Protein AF-A0A3N5T9U4-F1 (afdb_monomer_lite)

Foldseek 3Di:
DVVVVVVVVVVVVVVVVVVVPPPPDPDDPDPPLVFPVVQLVVLLVVLLPDPDPVSSVVSNVVSLVVRLVVSCVVCVVPDDPVVNVVSSVVSSVVSVVVSLVSSLVSVLVVVLVVLPPPLLVQLVVQLVVLCLVQFFDADPVSHFDADPVRHGHTDACVLVDDPDPDCRRSLSVSLVSSVVSNVVSLVVSLVSCVVCVVVCVVVVNDCPVVVVVSSVVVSVVVSVVSVVVVVVSSVVSSCVHHDPCPPPVLVVLLVVLQVLLVVLLVVLCVLLVVLLVVLVVLLVVLVVDDDPVVNVVSLVVSVVSLVVSVVVSVVSLVVSVVVLVVVVVVCVVVDDPPCPSSVVSSVVSVVVSVVSSVVSVVSSVVSVVVSVVSSVVSVVVVVVVVVVVVVVVVVVVVVVVVVVVVVVVVVVVVVVVVVVVVVVVVVVVVVVVVVVVVVVVVVVVVVVVVVVVCVPDPVNVVPVVDDDPPDPVVVVVVVVVVVVVVVVVVVVVVVVVVVVVVVVVVVVVVVVVVVVDDDD

Secondary structure (DSSP, 8-state):
-HHHHHHHHHHHHHHHHHHTT-------TT------HHHHHHHHHHHTT-SSHHHHHHHHHHHHHHHHHHHHHHHTTTS-HHHHHHHHHHHHHHHHHHHHHHHHHHHHHHHHHHH-SSHHHHHHHHHHHHHHHHTBPB-TTSPBPB-TTSPBPBPPSTTSS-SSS-TTSHHHHHHHHHHHHHHHHHHHHHHHHHHHHHHHHHTT---TTHHHHHHHHHHHHHHHHHHHHHHHHHHHHHHHHH---TTHHHHHHHHHHHHHHHHHHHHHHHHHHHHHHHHHHHHHHHHH---HHHHHHHHHHHHHHHHHHHHHHHHHHHHHHHHHHHHHHHHHHH--S-HHHHHHHHHHHHHHHHHHHHHHHHHHHHHHHHHHHHHHHHHHHHHHHHHHHHHHHHHHHHHHHHHHHHHHHHHHHHHHHHHHHHHHHHHHHHHHHHHHHHHHHHHHHHHHHHHHHHHH-TTHHHHTSS------HHHHHHHHHHHHHHHHHHHHHHHHHHHHHHHHHHHHHHHHHHHT----

Structure (mmCIF, N/CA/C/O backbone):
data_AF-A0A3N5T9U4-F1
#
_entry.id   AF-A0A3N5T9U4-F1
#
loop_
_atom_site.group_PDB
_atom_site.id
_atom_site.type_symbol
_atom_site.label_atom_id
_atom_site.label_alt_id
_atom_site.label_comp_id
_atom_site.label_asym_id
_atom_site.label_entity_id
_atom_site.label_seq_id
_atom_site.pdbx_PDB_ins_code
_atom_site.Cartn_x
_atom_site.Cartn_y
_atom_site.Cartn_z
_atom_site.occupancy
_atom_site.B_iso_or_equiv
_atom_site.auth_seq_id
_atom_site.auth_comp_id
_atom_site.auth_asym_id
_atom_site.auth_atom_id
_atom_site.pdbx_PDB_model_num
ATOM 1 N N . MET A 1 1 ? -0.965 12.928 -9.594 1.00 46.06 1 MET A N 1
ATOM 2 C CA . MET A 1 1 ? -2.355 12.947 -10.129 1.00 46.06 1 MET A CA 1
ATOM 3 C C . MET A 1 1 ? -3.135 14.256 -9.918 1.00 46.06 1 MET A C 1
ATOM 5 O O . MET A 1 1 ? -3.907 14.605 -10.800 1.00 46.06 1 MET A O 1
ATOM 9 N N . LYS A 1 2 ? -2.944 15.026 -8.830 1.00 38.09 2 LYS A N 1
ATOM 10 C CA . LYS A 1 2 ? -3.715 16.272 -8.591 1.00 38.09 2 LYS A CA 1
ATOM 11 C C . LYS A 1 2 ? -3.408 17.436 -9.558 1.00 38.09 2 LYS A C 1
ATOM 13 O O . LYS A 1 2 ? -4.310 18.206 -9.864 1.00 38.09 2 LYS A O 1
ATOM 18 N N . ASN A 1 3 ? -2.203 17.512 -10.132 1.00 38.41 3 ASN A N 1
ATOM 19 C CA . ASN A 1 3 ? -1.835 18.607 -11.049 1.00 38.41 3 ASN A CA 1
ATOM 20 C C . ASN A 1 3 ? -2.412 18.472 -12.472 1.00 38.41 3 ASN A C 1
ATOM 22 O O . ASN A 1 3 ? -2.648 19.484 -13.123 1.00 38.41 3 ASN A O 1
ATOM 26 N N . ARG A 1 4 ? -2.725 17.255 -12.948 1.00 37.38 4 ARG A N 1
ATOM 27 C CA . ARG A 1 4 ? -3.357 17.058 -14.272 1.00 37.38 4 ARG A CA 1
ATOM 28 C C . ARG A 1 4 ? -4.834 17.484 -14.291 1.00 37.38 4 ARG A C 1
ATOM 30 O O . ARG A 1 4 ? -5.316 17.956 -15.312 1.00 37.38 4 ARG A O 1
ATOM 37 N N . LEU A 1 5 ? -5.525 17.400 -13.152 1.00 44.12 5 LEU A N 1
ATOM 38 C CA . LEU A 1 5 ? -6.916 17.849 -13.010 1.00 44.12 5 LEU A CA 1
ATOM 39 C C . LEU A 1 5 ? -7.039 19.379 -13.004 1.00 44.12 5 LEU A C 1
ATOM 41 O O . LEU A 1 5 ? -7.950 19.920 -13.622 1.00 44.12 5 LEU A O 1
ATOM 45 N N . VAL A 1 6 ? -6.088 20.083 -12.382 1.00 50.69 6 VAL A N 1
ATOM 46 C CA . VAL A 1 6 ? -6.077 21.556 -12.365 1.00 50.69 6 VAL A CA 1
ATOM 47 C C . VAL A 1 6 ? -5.706 22.121 -13.740 1.00 50.69 6 VAL A C 1
ATOM 49 O O . VAL A 1 6 ? -6.330 23.077 -14.189 1.00 50.69 6 VAL A O 1
ATOM 52 N N . ILE A 1 7 ? -4.766 21.493 -14.454 1.00 51.25 7 ILE A N 1
ATOM 53 C CA . ILE A 1 7 ? -4.390 21.908 -15.814 1.00 51.25 7 ILE A CA 1
ATOM 54 C C . ILE A 1 7 ? -5.531 21.640 -16.808 1.00 51.25 7 ILE A C 1
ATOM 56 O O . ILE A 1 7 ? -5.853 22.527 -17.593 1.00 51.25 7 ILE A O 1
ATOM 60 N N . ASN A 1 8 ? -6.226 20.499 -16.721 1.00 42.62 8 ASN A N 1
ATOM 61 C CA . ASN A 1 8 ? -7.396 20.240 -17.568 1.00 42.62 8 ASN A CA 1
ATOM 62 C C . ASN A 1 8 ? -8.579 21.168 -17.247 1.00 42.62 8 ASN A C 1
ATOM 64 O O . ASN A 1 8 ? -9.249 21.619 -18.171 1.00 42.62 8 ASN A O 1
ATOM 68 N N . SER A 1 9 ? -8.808 21.537 -15.980 1.00 43.28 9 SER A N 1
ATOM 69 C CA . SER A 1 9 ? -9.827 22.541 -15.641 1.00 43.28 9 SER A CA 1
ATOM 70 C C . SER A 1 9 ? -9.470 23.942 -16.140 1.00 43.28 9 SER A C 1
ATOM 72 O O . SER A 1 9 ? -10.364 24.650 -16.586 1.00 43.28 9 SER A O 1
ATOM 74 N N . ILE A 1 10 ? -8.193 24.341 -16.121 1.00 51.75 10 ILE A N 1
ATOM 75 C CA . ILE A 1 10 ? -7.762 25.643 -16.654 1.00 51.75 10 ILE A CA 1
ATOM 76 C C . ILE A 1 10 ? -7.820 25.651 -18.188 1.00 51.75 10 ILE A C 1
ATOM 78 O O . ILE A 1 10 ? -8.265 26.639 -18.760 1.00 51.75 10 ILE A O 1
ATOM 82 N N . ILE A 1 11 ? -7.464 24.551 -18.861 1.00 50.34 11 ILE A N 1
ATOM 83 C CA . ILE A 1 11 ? -7.577 24.429 -20.324 1.00 50.34 11 ILE A CA 1
ATOM 84 C C . ILE A 1 11 ? -9.045 24.463 -20.764 1.00 50.34 11 ILE A C 1
ATOM 86 O O . ILE A 1 11 ? -9.363 25.186 -21.701 1.00 50.34 11 ILE A O 1
ATOM 90 N N . ILE A 1 12 ? -9.954 23.780 -20.057 1.00 49.75 12 ILE A N 1
ATOM 91 C CA . ILE A 1 12 ? -11.399 23.835 -20.340 1.00 49.75 12 ILE A CA 1
ATOM 92 C C . ILE A 1 12 ? -11.960 25.239 -20.062 1.00 49.75 12 ILE A C 1
ATOM 94 O O . ILE A 1 12 ? -12.756 25.746 -20.844 1.00 49.75 12 ILE A O 1
ATOM 98 N N . MET A 1 13 ? -11.508 25.919 -19.003 1.00 43.22 13 MET A N 1
ATOM 99 C CA . MET A 1 13 ? -11.967 27.278 -18.690 1.00 43.22 13 MET A CA 1
ATOM 100 C C . MET A 1 13 ? -11.431 28.326 -19.682 1.00 43.22 13 MET A C 1
ATOM 102 O O . MET A 1 13 ? -12.147 29.268 -20.007 1.00 43.22 13 MET A O 1
ATOM 106 N N . VAL A 1 14 ? -10.213 28.145 -20.210 1.00 44.50 14 VAL A N 1
ATOM 107 C CA . VAL A 1 14 ? -9.629 28.995 -21.265 1.00 44.50 14 VAL A CA 1
ATOM 108 C C . VAL A 1 14 ? -10.258 28.697 -22.633 1.00 44.50 14 VAL A C 1
ATOM 110 O O . VAL A 1 14 ? -10.520 29.639 -23.376 1.00 44.50 14 VAL A O 1
ATOM 113 N N . LEU A 1 15 ? -10.606 27.441 -22.943 1.00 40.16 15 LEU A N 1
ATOM 114 C CA . LEU A 1 15 ? -11.394 27.098 -24.136 1.00 40.16 15 LEU A CA 1
ATOM 115 C C . LEU A 1 15 ? -12.805 27.704 -24.079 1.00 40.16 15 LEU A C 1
ATOM 117 O O . LEU A 1 15 ? -13.251 28.271 -25.072 1.00 40.16 15 LEU A O 1
ATOM 121 N N . CYS A 1 16 ? -13.463 27.707 -22.916 1.00 38.81 16 CYS A N 1
ATOM 122 C CA . CYS A 1 16 ? -14.754 28.385 -22.755 1.00 38.81 16 CYS A CA 1
ATOM 123 C C . CYS A 1 16 ? -14.654 29.919 -22.884 1.00 38.81 16 CYS A C 1
ATOM 125 O O . CYS A 1 16 ? -15.605 30.548 -23.335 1.00 38.81 16 CYS A O 1
ATOM 127 N N . LEU A 1 17 ? -13.517 30.535 -22.535 1.00 33.16 17 LEU A N 1
ATOM 128 C CA . LEU A 1 17 ? -13.323 31.993 -22.626 1.00 33.16 17 LEU A CA 1
ATOM 129 C C . LEU A 1 17 ? -12.909 32.467 -24.034 1.00 33.16 17 LEU A C 1
ATOM 131 O O . LEU A 1 17 ? -13.257 33.578 -24.446 1.00 33.16 17 LEU A O 1
ATOM 135 N N . VAL A 1 18 ? -12.222 31.619 -24.806 1.00 38.44 18 VAL A N 1
ATOM 136 C CA . VAL A 1 18 ? -11.863 31.903 -26.207 1.00 38.44 18 VAL A CA 1
ATOM 137 C C . VAL A 1 18 ? -13.051 31.675 -27.155 1.00 38.44 18 VAL A C 1
ATOM 139 O O . VAL A 1 18 ? -13.200 32.421 -28.120 1.00 38.44 18 VAL A O 1
ATOM 142 N N . VAL A 1 19 ? -13.977 30.760 -26.839 1.00 38.00 19 VAL A N 1
ATOM 143 C CA . VAL A 1 19 ? -15.228 30.598 -27.613 1.00 38.00 19 VAL A CA 1
ATOM 144 C C . VAL A 1 19 ? -16.185 31.790 -27.432 1.00 38.00 19 VAL A C 1
ATOM 146 O O . VAL A 1 19 ? -16.917 32.134 -28.353 1.00 38.00 19 VAL A O 1
ATOM 149 N N . THR A 1 20 ? -16.120 32.528 -26.317 1.00 37.88 20 THR A N 1
ATOM 150 C CA . THR A 1 20 ? -16.964 33.727 -26.122 1.00 37.88 20 THR A CA 1
ATOM 151 C C . THR A 1 20 ? -16.447 35.012 -26.783 1.00 37.88 20 THR A C 1
ATOM 153 O O . THR A 1 20 ? -17.132 36.028 -26.727 1.00 37.88 20 THR A O 1
ATOM 156 N N . SER A 1 21 ? -15.256 35.015 -27.399 1.00 35.03 21 SER A N 1
ATOM 157 C CA . SER A 1 21 ? -14.625 36.251 -27.912 1.00 35.03 21 SER A CA 1
ATOM 158 C C . SER A 1 21 ? -14.510 36.359 -29.439 1.00 35.03 21 SER A C 1
ATOM 160 O O . SER A 1 21 ? -14.010 37.372 -29.920 1.00 35.03 21 SER A O 1
ATOM 162 N N . ASN A 1 22 ? -15.051 35.399 -30.200 1.00 36.09 22 ASN A N 1
ATOM 163 C CA . ASN A 1 22 ? -15.162 35.485 -31.668 1.00 36.09 22 ASN A CA 1
ATOM 164 C C . ASN A 1 22 ? -16.605 35.616 -32.202 1.00 36.09 22 ASN A C 1
ATOM 166 O O . ASN A 1 22 ? -16.802 35.641 -33.413 1.00 36.09 22 ASN A O 1
ATOM 170 N N . PHE A 1 23 ? -17.608 35.824 -31.338 1.00 42.88 23 PHE A N 1
ATOM 171 C CA . PHE A 1 23 ? -18.977 36.209 -31.739 1.00 42.88 23 PHE A CA 1
ATOM 172 C C . PHE A 1 23 ? -19.092 37.709 -32.064 1.00 42.88 23 PHE A C 1
ATOM 174 O O . PHE A 1 23 ? -19.944 38.433 -31.556 1.00 42.88 23 PHE A O 1
ATOM 181 N N . ALA A 1 24 ? -18.197 38.184 -32.920 1.00 35.34 24 ALA A N 1
ATOM 182 C CA . ALA A 1 24 ? -18.365 39.429 -33.654 1.00 35.34 24 ALA A CA 1
ATOM 183 C C . ALA A 1 24 ? -18.128 39.132 -35.139 1.00 35.34 24 ALA A C 1
ATOM 185 O O . ALA A 1 24 ? -17.287 39.751 -35.788 1.00 35.34 24 ALA A O 1
ATOM 186 N N . GLN A 1 25 ? -18.840 38.130 -35.662 1.00 35.50 25 GLN A N 1
ATOM 187 C CA . GLN A 1 25 ? -19.093 38.070 -37.092 1.00 35.50 25 GLN A CA 1
ATOM 188 C C . GLN A 1 25 ? -20.199 39.071 -37.401 1.00 35.50 25 GLN A C 1
ATOM 190 O O . GLN A 1 25 ? -21.304 39.014 -36.868 1.00 35.50 25 GLN A O 1
ATOM 195 N N . ASP A 1 26 ? -19.800 40.029 -38.221 1.00 33.78 26 ASP A N 1
ATOM 196 C CA . ASP A 1 26 ? -20.565 41.102 -38.826 1.00 33.78 26 ASP A CA 1
ATOM 197 C C . ASP A 1 26 ? -21.770 40.505 -39.577 1.00 33.78 26 ASP A C 1
ATOM 199 O O . ASP A 1 26 ? -21.687 40.150 -40.753 1.00 33.78 26 ASP A O 1
ATOM 203 N N . SER A 1 27 ? -22.892 40.316 -38.882 1.00 32.41 27 SER A N 1
ATOM 204 C CA . SER A 1 27 ? -24.164 40.004 -39.524 1.00 32.41 27 SER A CA 1
ATOM 205 C C . SER A 1 27 ? -24.592 41.238 -40.313 1.00 32.41 27 SER A C 1
ATOM 207 O O . SER A 1 27 ? -24.817 42.304 -39.731 1.00 32.41 27 SER A O 1
ATOM 209 N N . MET A 1 28 ? -24.668 41.092 -41.640 1.00 30.19 28 MET A N 1
ATOM 210 C CA . MET A 1 28 ? -25.164 42.120 -42.552 1.00 30.19 28 MET A CA 1
ATOM 211 C C . MET A 1 28 ? -26.427 42.795 -41.984 1.00 30.19 28 MET A C 1
ATOM 213 O O . MET A 1 28 ? -27.341 42.109 -41.523 1.00 30.19 28 MET A O 1
ATOM 217 N N . PRO A 1 29 ? -26.525 44.134 -42.035 1.00 32.53 29 PRO A N 1
ATOM 218 C CA . PRO A 1 29 ? -27.691 44.841 -41.534 1.00 32.53 29 PRO A CA 1
ATOM 219 C C . PRO A 1 29 ? -28.853 44.636 -42.515 1.00 32.53 29 PRO A C 1
ATOM 221 O O . PRO A 1 29 ? -28.918 45.320 -43.536 1.00 32.53 29 PRO A O 1
ATOM 224 N N . GLY A 1 30 ? -29.765 43.698 -42.232 1.00 39.34 30 GLY A N 1
ATOM 225 C CA . GLY A 1 30 ? -30.993 43.581 -43.029 1.00 39.34 30 GLY A CA 1
ATOM 226 C C . GLY A 1 30 ? -31.840 42.307 -42.958 1.00 39.34 30 GLY A C 1
ATOM 227 O O . GLY A 1 30 ? -32.900 42.323 -43.571 1.00 39.34 30 GLY A O 1
ATOM 228 N N . THR A 1 31 ? -31.450 41.240 -42.254 1.00 44.41 31 THR A N 1
ATOM 229 C CA . THR A 1 31 ? -32.219 39.969 -42.240 1.00 44.41 31 THR A CA 1
ATOM 230 C C . THR A 1 31 ? -32.363 39.351 -40.849 1.00 44.41 31 THR A C 1
ATOM 232 O O . THR A 1 31 ? -32.476 38.139 -40.704 1.00 44.41 31 THR A O 1
ATOM 235 N N . ASP A 1 32 ? -32.389 40.164 -39.791 1.00 52.88 32 ASP A N 1
ATOM 236 C CA . ASP A 1 32 ? -32.854 39.656 -38.500 1.00 52.88 32 ASP A CA 1
ATOM 237 C C . ASP A 1 32 ? -34.384 39.632 -38.524 1.00 52.88 32 ASP A C 1
ATOM 239 O O . ASP A 1 32 ? -35.059 40.576 -38.111 1.00 52.88 32 ASP A O 1
ATOM 243 N N . LEU A 1 33 ? -34.933 38.557 -39.093 1.00 58.22 33 LEU A N 1
ATOM 244 C CA . LEU A 1 33 ? -36.369 38.291 -39.129 1.00 58.22 33 LEU A CA 1
ATOM 245 C C . LEU A 1 33 ? -36.949 38.104 -37.711 1.00 58.22 33 LEU A C 1
ATOM 247 O O . LEU A 1 33 ? -38.152 37.921 -37.575 1.00 58.22 33 LEU A O 1
ATOM 251 N N . GLY A 1 34 ? -36.136 38.185 -36.647 1.00 58.75 34 GLY A N 1
ATOM 252 C CA . GLY A 1 34 ? -36.574 38.078 -35.256 1.00 58.75 34 GLY A CA 1
ATOM 253 C C . GLY A 1 34 ? -36.812 36.637 -34.805 1.00 58.75 34 GLY A C 1
ATOM 254 O O . GLY A 1 34 ? -37.464 36.413 -33.786 1.00 58.75 34 GLY A O 1
ATOM 255 N N . ALA A 1 35 ? -36.316 35.658 -35.567 1.00 62.91 35 ALA A N 1
ATOM 256 C CA . ALA A 1 35 ? -36.357 34.247 -35.208 1.00 62.91 35 ALA A CA 1
ATOM 257 C C . ALA A 1 35 ? -35.303 33.932 -34.133 1.00 62.91 35 ALA A C 1
ATOM 259 O O . ALA A 1 35 ? -34.154 34.368 -34.222 1.00 62.91 35 ALA A O 1
ATOM 260 N N . ASP A 1 36 ? -35.683 33.154 -33.117 1.00 72.06 36 ASP A N 1
ATOM 261 C CA . ASP A 1 36 ? -34.784 32.770 -32.024 1.00 72.06 36 ASP A CA 1
ATOM 262 C C . ASP A 1 36 ? -33.795 31.689 -32.487 1.00 72.06 36 ASP A C 1
ATOM 264 O O . ASP A 1 36 ? -33.995 30.492 -32.272 1.00 72.06 36 ASP A O 1
ATOM 268 N N . ARG A 1 37 ? -32.710 32.114 -33.145 1.00 74.50 37 ARG A N 1
ATOM 269 C CA . ARG A 1 37 ? -31.651 31.214 -33.638 1.00 74.50 37 ARG A CA 1
ATOM 270 C C . ARG A 1 37 ? -30.977 30.415 -32.520 1.00 74.50 37 ARG A C 1
ATOM 272 O O . ARG A 1 37 ? -30.505 29.311 -32.764 1.00 74.50 37 ARG A O 1
ATOM 279 N N . ASN A 1 38 ? -30.993 30.913 -31.280 1.00 77.06 38 ASN A N 1
ATOM 280 C CA . ASN A 1 38 ? -30.446 30.169 -30.143 1.00 77.06 38 ASN A CA 1
ATOM 281 C C . ASN A 1 38 ? -31.268 28.914 -29.841 1.00 77.06 38 ASN A C 1
ATOM 283 O O . ASN A 1 38 ? -30.718 27.915 -29.384 1.00 77.06 38 ASN A O 1
ATOM 287 N N . LEU A 1 39 ? -32.581 28.954 -30.090 1.00 79.75 39 LEU A N 1
ATOM 288 C CA . LEU A 1 39 ? -33.424 27.777 -29.944 1.00 79.75 39 LEU A CA 1
ATOM 289 C C . LEU A 1 39 ? -33.084 26.730 -31.006 1.00 79.75 39 LEU A C 1
ATOM 291 O O . LEU A 1 39 ? -33.028 25.548 -30.676 1.00 79.75 39 LEU A O 1
ATOM 295 N N . LEU A 1 40 ? -32.818 27.156 -32.245 1.00 82.56 40 LEU A N 1
ATOM 296 C CA . LEU A 1 40 ? -32.431 26.253 -33.328 1.00 82.56 40 LEU A CA 1
ATOM 297 C C . LEU A 1 40 ? -31.082 25.572 -33.058 1.00 82.56 40 LEU A C 1
ATOM 299 O O . LEU A 1 40 ? -30.960 24.369 -33.277 1.00 82.56 40 LEU A O 1
ATOM 303 N N . GLU A 1 41 ? -30.113 26.293 -32.486 1.00 84.50 41 GLU A N 1
ATOM 304 C CA . GLU A 1 41 ? -28.801 25.729 -32.135 1.00 84.50 41 GLU A CA 1
ATOM 305 C C . GLU A 1 41 ? -28.919 24.544 -31.160 1.00 84.50 41 GLU A C 1
ATOM 307 O O . GLU A 1 41 ? -28.216 23.546 -31.298 1.00 84.50 41 GLU A O 1
ATOM 312 N N . VAL A 1 42 ? -29.883 24.573 -30.230 1.00 85.38 42 VAL A N 1
ATOM 313 C CA . VAL A 1 42 ? -30.152 23.436 -29.326 1.00 85.38 42 VAL A CA 1
ATOM 314 C C . VAL A 1 42 ? -30.597 22.190 -30.101 1.00 85.38 42 VAL A C 1
ATOM 316 O O . VAL A 1 42 ? -30.250 21.063 -29.728 1.00 85.38 42 VAL A O 1
ATOM 319 N N . TYR A 1 43 ? -31.368 22.369 -31.176 1.00 86.25 43 TYR A N 1
ATOM 320 C CA . TYR A 1 43 ? -31.760 21.267 -32.052 1.00 86.25 43 TYR A CA 1
ATOM 321 C C . TYR A 1 43 ? -30.587 20.790 -32.907 1.00 86.25 43 TYR A C 1
ATOM 323 O O . TYR A 1 43 ? -30.434 19.576 -33.036 1.00 86.25 43 TYR A O 1
ATOM 331 N N . TYR A 1 44 ? -29.712 21.682 -33.382 1.00 86.69 44 TYR A N 1
ATOM 332 C CA . TYR A 1 44 ? -28.481 21.293 -34.077 1.00 86.69 44 TYR A CA 1
ATOM 333 C C . TYR A 1 44 ? -27.536 20.489 -33.179 1.00 86.69 44 TYR A C 1
ATOM 335 O O . TYR A 1 44 ? -27.188 19.365 -33.531 1.00 86.69 44 TYR A O 1
ATOM 343 N N . GLU A 1 45 ? -27.226 20.952 -31.965 1.00 86.69 45 GLU A N 1
ATOM 344 C CA . GLU A 1 45 ? -26.398 20.197 -31.010 1.00 86.69 45 GLU A CA 1
ATOM 345 C C . GLU A 1 45 ? -26.987 18.810 -30.694 1.00 86.69 45 GLU A C 1
ATOM 347 O O . GLU A 1 45 ? -26.279 17.833 -30.412 1.00 86.69 45 GLU A O 1
ATOM 352 N N . ARG A 1 46 ? -28.320 18.700 -30.677 1.00 84.50 46 ARG A N 1
ATOM 353 C CA . ARG A 1 46 ? -29.008 17.423 -30.478 1.00 84.50 46 ARG A CA 1
ATOM 354 C C . ARG A 1 46 ? -28.929 16.543 -31.724 1.00 84.50 46 ARG A C 1
ATOM 356 O O . ARG A 1 46 ? -28.689 15.342 -31.579 1.00 84.50 46 ARG A O 1
ATOM 363 N N . ALA A 1 47 ? -29.125 17.120 -32.906 1.00 86.25 47 ALA A N 1
ATOM 364 C CA . ALA A 1 47 ? -29.051 16.439 -34.190 1.00 86.25 47 ALA A CA 1
ATOM 365 C C . ALA A 1 47 ? -27.638 15.916 -34.463 1.00 86.25 47 ALA A C 1
ATOM 367 O O . ALA A 1 47 ? -27.495 14.780 -34.901 1.00 86.25 47 ALA A O 1
ATOM 368 N N . GLU A 1 48 ? -26.589 16.648 -34.080 1.00 84.50 48 GLU A N 1
ATOM 369 C CA . GLU A 1 48 ? -25.188 16.223 -34.219 1.00 84.50 48 GLU A CA 1
ATOM 370 C C . GLU A 1 48 ? -24.889 14.858 -33.573 1.00 84.50 48 GLU A C 1
ATOM 372 O O . GLU A 1 48 ? -23.999 14.134 -34.022 1.00 84.50 48 GLU A O 1
ATOM 377 N N . ARG A 1 49 ? -25.660 14.464 -32.549 1.00 84.69 49 ARG A N 1
ATOM 378 C CA . ARG A 1 49 ? -25.535 13.169 -31.856 1.00 84.69 49 ARG A CA 1
ATOM 379 C C . ARG A 1 49 ? -26.353 12.041 -32.500 1.00 84.69 49 ARG A C 1
ATOM 381 O O . ARG A 1 49 ? -26.353 10.923 -31.982 1.00 84.69 49 ARG A O 1
ATOM 388 N N . ALA A 1 50 ? -27.087 12.313 -33.577 1.00 85.88 50 ALA A N 1
ATOM 389 C CA . ALA A 1 50 ? -27.917 11.326 -34.254 1.00 85.88 50 ALA A CA 1
ATOM 390 C C . ALA A 1 50 ? -27.077 10.191 -34.861 1.00 85.88 50 ALA A C 1
ATOM 392 O O . ALA A 1 50 ? -25.919 10.354 -35.245 1.00 85.88 50 ALA A O 1
ATOM 393 N N . ALA A 1 51 ? -27.673 9.002 -34.959 1.00 79.62 51 ALA A N 1
ATOM 394 C CA . ALA A 1 51 ? -26.991 7.834 -35.513 1.00 79.62 51 ALA A CA 1
ATOM 395 C C . ALA A 1 51 ? -27.170 7.698 -37.033 1.00 79.62 51 ALA A C 1
ATOM 397 O O . ALA A 1 51 ? -26.424 6.956 -37.665 1.00 79.62 51 ALA A O 1
ATOM 398 N N . THR A 1 52 ? -28.167 8.369 -37.610 1.00 84.25 52 THR A N 1
ATOM 399 C CA . THR A 1 52 ? -28.570 8.226 -39.018 1.00 84.25 52 THR A CA 1
ATOM 400 C C . THR A 1 52 ? -28.999 9.576 -39.580 1.00 84.25 52 THR A C 1
ATOM 402 O O . THR A 1 52 ? -29.502 10.404 -38.820 1.00 84.25 52 THR A O 1
ATOM 405 N N . GLU A 1 53 ? -28.844 9.770 -40.891 1.00 84.56 53 GLU A N 1
ATOM 406 C CA . GLU A 1 53 ? -29.285 10.988 -41.589 1.00 84.56 53 GLU A CA 1
ATOM 407 C C . GLU A 1 53 ? -30.782 11.252 -41.365 1.00 84.56 53 GLU A C 1
ATOM 409 O O . GLU A 1 53 ? -31.158 12.348 -40.970 1.00 84.56 53 GLU A O 1
ATOM 414 N N . ASP A 1 54 ? -31.627 10.221 -41.479 1.00 85.50 54 ASP A N 1
ATOM 415 C CA . ASP A 1 54 ? -33.076 10.330 -41.247 1.00 85.50 54 ASP A CA 1
ATOM 416 C C . ASP A 1 54 ? -33.430 10.840 -39.841 1.00 85.50 54 ASP A C 1
ATOM 418 O O . ASP A 1 54 ? -34.442 11.512 -39.640 1.00 85.50 54 ASP A O 1
ATOM 422 N N . GLN A 1 55 ? -32.627 10.477 -38.836 1.00 85.31 55 GLN A N 1
ATOM 423 C CA . GLN A 1 55 ? -32.805 10.970 -37.470 1.00 85.31 55 GLN A CA 1
ATOM 424 C C . GLN A 1 55 ? -32.291 12.397 -37.317 1.00 85.31 55 GLN A C 1
ATOM 426 O O . GLN A 1 55 ? -32.923 13.172 -36.606 1.00 85.31 55 GLN A O 1
ATOM 431 N N . TRP A 1 56 ? -31.166 12.722 -37.959 1.00 90.88 56 TRP A N 1
ATOM 432 C CA . TRP A 1 56 ? -30.608 14.070 -37.967 1.00 90.88 56 TRP A CA 1
ATOM 433 C C . TRP A 1 56 ? -31.620 15.049 -38.574 1.00 90.88 56 TRP A C 1
ATOM 435 O O . TRP A 1 56 ? -32.043 15.974 -37.884 1.00 90.88 56 TRP A O 1
ATOM 445 N N . ARG A 1 57 ? -32.114 14.757 -39.789 1.00 88.75 57 ARG A N 1
ATOM 446 C CA . ARG A 1 57 ? -33.099 15.588 -40.502 1.00 88.75 57 ARG A CA 1
ATOM 447 C C . ARG A 1 57 ? -34.371 15.765 -39.697 1.00 88.75 57 ARG A C 1
ATOM 449 O O . ARG A 1 57 ? -34.773 16.885 -39.448 1.00 88.75 57 ARG A O 1
ATOM 456 N N . ARG A 1 58 ? -34.925 14.682 -39.140 1.00 89.62 58 ARG A N 1
ATOM 457 C CA . ARG A 1 58 ? -36.132 14.773 -38.302 1.00 89.62 58 ARG A CA 1
ATOM 458 C C . ARG A 1 58 ? -35.966 15.712 -37.103 1.00 89.62 58 ARG A C 1
ATOM 460 O O . ARG A 1 58 ? -36.900 16.432 -36.776 1.00 89.62 58 ARG A O 1
ATOM 467 N N . ILE A 1 59 ? -34.818 15.680 -36.419 1.00 88.94 59 ILE A N 1
ATOM 468 C CA . ILE A 1 59 ? -34.571 16.546 -35.254 1.00 88.94 59 ILE A CA 1
ATOM 469 C C . ILE A 1 59 ? -34.471 18.013 -35.689 1.00 88.94 59 ILE A C 1
ATOM 471 O O . ILE A 1 59 ? -34.976 18.883 -34.979 1.00 88.94 59 ILE A O 1
ATOM 475 N N . VAL A 1 60 ? -33.839 18.280 -36.834 1.00 89.56 60 VAL A N 1
ATOM 476 C CA . VAL A 1 60 ? -33.711 19.637 -37.378 1.00 89.56 60 VAL A CA 1
ATOM 477 C C . VAL A 1 60 ? -35.043 20.142 -37.933 1.00 89.56 60 VAL A C 1
ATOM 479 O O . VAL A 1 60 ? -35.446 21.233 -37.551 1.00 89.56 60 VAL A O 1
ATOM 482 N N . ASP A 1 61 ? -35.786 19.332 -38.691 1.00 89.50 61 ASP A N 1
ATOM 483 C CA . ASP A 1 61 ? -37.142 19.631 -39.178 1.00 89.50 61 ASP A CA 1
ATOM 484 C C . ASP A 1 61 ? -38.083 20.004 -38.020 1.00 89.50 61 ASP A C 1
ATOM 486 O O . ASP A 1 61 ? -38.839 20.975 -38.093 1.00 89.50 61 ASP A O 1
ATOM 490 N N . GLU A 1 62 ? -38.028 19.244 -36.917 1.00 88.00 62 GLU A N 1
ATOM 491 C CA . GLU A 1 62 ? -38.776 19.540 -35.690 1.00 88.00 62 GLU A CA 1
ATOM 492 C C . GLU A 1 62 ? -38.350 20.887 -35.081 1.00 88.00 62 GLU A C 1
ATOM 494 O O . GLU A 1 62 ? -39.204 21.663 -34.647 1.00 88.00 62 GLU A O 1
ATOM 499 N N . GLY A 1 63 ? -37.049 21.185 -35.076 1.00 87.12 63 GLY A N 1
ATOM 500 C CA . GLY A 1 63 ? -36.494 22.455 -34.609 1.00 87.12 63 GLY A CA 1
ATOM 501 C C . GLY A 1 63 ? -36.922 23.649 -35.464 1.00 87.12 63 GLY A C 1
ATOM 502 O O . GLY A 1 63 ? -37.413 24.639 -34.921 1.00 87.12 63 GLY A O 1
ATOM 503 N N . ILE A 1 64 ? -36.810 23.537 -36.790 1.00 87.50 64 ILE A N 1
ATOM 504 C CA . ILE A 1 64 ? -37.243 24.551 -37.761 1.00 87.50 64 ILE A CA 1
ATOM 505 C C . ILE A 1 64 ? -38.742 24.812 -37.596 1.00 87.50 64 ILE A C 1
ATOM 507 O O . ILE A 1 64 ? -39.148 25.963 -37.450 1.00 87.50 64 ILE A O 1
ATOM 511 N N . ALA A 1 65 ? -39.566 23.763 -37.509 1.00 87.38 65 ALA A N 1
ATOM 512 C CA . ALA A 1 65 ? -41.005 23.907 -37.296 1.00 87.38 65 ALA A CA 1
ATOM 513 C C . ALA A 1 65 ? -41.341 24.626 -35.976 1.00 87.38 65 ALA A C 1
ATOM 515 O O . ALA A 1 65 ? -42.251 25.454 -35.940 1.00 87.38 65 ALA A O 1
ATOM 516 N N . VAL A 1 66 ? -40.605 24.347 -34.891 1.00 86.19 66 VAL A N 1
ATOM 517 C CA . VAL A 1 66 ? -40.783 25.033 -33.598 1.00 86.19 66 VAL A CA 1
ATOM 518 C C . VAL A 1 66 ? -40.388 26.507 -33.692 1.00 86.19 66 VAL A C 1
ATOM 520 O O . VAL A 1 66 ? -41.118 27.359 -33.185 1.00 86.19 66 VAL A O 1
ATOM 523 N N . VAL A 1 67 ? -39.267 26.821 -34.345 1.00 85.62 67 VAL A N 1
ATOM 524 C CA . VAL A 1 67 ? -38.789 28.202 -34.514 1.00 85.62 67 VAL A CA 1
ATOM 525 C C . VAL A 1 67 ? -39.741 29.002 -35.404 1.00 85.62 67 VAL A C 1
ATOM 527 O O . VAL A 1 67 ? -40.112 30.114 -35.031 1.00 85.62 67 VAL A O 1
ATOM 530 N N . CYS A 1 68 ? -40.218 28.424 -36.511 1.00 85.19 68 CYS A N 1
ATOM 531 C CA . CYS A 1 68 ? -41.249 29.025 -37.358 1.00 85.19 68 CYS A CA 1
ATOM 532 C C . CYS A 1 68 ? -42.551 29.265 -36.580 1.00 85.19 68 C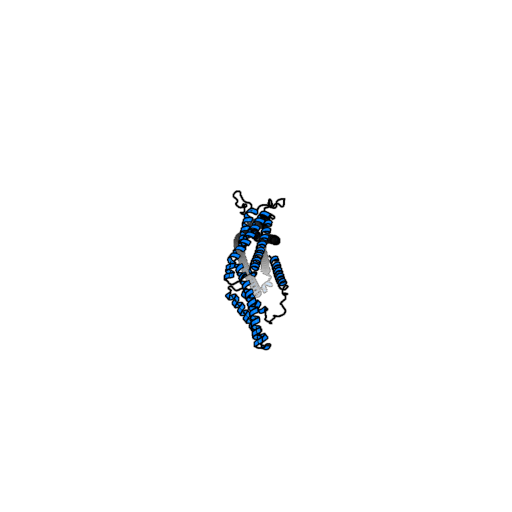YS A C 1
ATOM 534 O O . CYS A 1 68 ? -43.065 30.378 -36.595 1.00 85.19 68 CYS A O 1
ATOM 536 N N . ALA A 1 69 ? -43.047 28.283 -35.818 1.00 84.44 69 ALA A N 1
ATOM 537 C CA . ALA A 1 69 ? -44.273 28.438 -35.030 1.00 84.44 69 ALA A CA 1
ATOM 538 C C . ALA A 1 69 ? -44.141 29.495 -33.915 1.00 84.44 69 ALA A C 1
ATOM 540 O O . ALA A 1 69 ? -45.085 30.234 -33.620 1.00 84.44 69 ALA A O 1
ATOM 541 N N . GLN A 1 70 ? -42.969 29.590 -33.280 1.00 82.81 70 GLN A N 1
ATOM 542 C CA . GLN A 1 70 ? -42.691 30.627 -32.285 1.00 82.81 70 GLN A CA 1
ATOM 543 C C . GLN A 1 70 ? -42.622 32.012 -32.931 1.00 82.81 70 GLN A C 1
ATOM 545 O O . GLN A 1 70 ? -43.167 32.970 -32.378 1.00 82.81 70 GLN A O 1
ATOM 550 N N . TRP A 1 71 ? -41.985 32.112 -34.097 1.00 85.31 71 TRP A N 1
ATOM 551 C CA . TRP A 1 71 ? -41.929 33.335 -34.885 1.00 85.31 71 TRP A CA 1
ATOM 552 C C . TRP A 1 71 ? -43.335 33.789 -35.311 1.00 85.31 71 TRP A C 1
ATOM 554 O O . TRP A 1 71 ? -43.723 34.920 -35.020 1.00 85.31 71 TRP A O 1
ATOM 564 N N . GLU A 1 72 ? -44.151 32.888 -35.867 1.00 82.69 72 GLU A N 1
ATOM 565 C CA . GLU A 1 72 ? -45.553 33.145 -36.230 1.00 82.69 72 GLU A CA 1
ATOM 566 C C . GLU A 1 72 ? -46.366 33.628 -35.021 1.00 82.69 72 GLU A C 1
ATOM 568 O O . GLU A 1 72 ? -47.105 34.610 -35.105 1.00 82.69 72 GLU A O 1
ATOM 573 N N . SER A 1 73 ? -46.195 32.993 -33.855 1.00 79.88 73 SER A N 1
ATOM 574 C CA . SER A 1 73 ? -46.871 33.410 -32.622 1.00 79.88 73 SER A CA 1
ATOM 575 C C . SER A 1 73 ? -46.426 34.790 -32.128 1.00 79.88 73 SER A C 1
ATOM 577 O O . SER A 1 73 ? -47.213 35.471 -31.465 1.00 79.88 73 SER A O 1
ATOM 579 N N . ALA A 1 74 ? -45.179 35.190 -32.379 1.00 77.19 74 ALA A N 1
ATOM 580 C CA . ALA A 1 74 ? -44.647 36.488 -31.974 1.00 77.19 74 ALA A CA 1
ATOM 581 C C . ALA A 1 74 ? -45.090 37.611 -32.926 1.00 77.19 74 ALA A C 1
ATOM 583 O O . ALA A 1 74 ? -45.355 38.731 -32.486 1.00 77.19 74 ALA A O 1
ATOM 584 N N . VAL A 1 75 ? -45.202 37.300 -34.218 1.00 76.38 75 VAL A N 1
ATOM 585 C CA . VAL A 1 75 ? -45.470 38.265 -35.290 1.00 76.38 75 VAL A CA 1
ATOM 586 C C . VAL A 1 75 ? -46.956 38.343 -35.664 1.00 76.38 75 VAL A C 1
ATOM 588 O O . VAL A 1 75 ? -47.398 39.367 -36.182 1.00 76.38 75 VAL A O 1
ATOM 591 N N . GLY A 1 76 ? -47.769 37.343 -35.306 1.00 64.19 76 GLY A N 1
ATOM 592 C CA . GLY A 1 76 ? -49.184 37.209 -35.691 1.00 64.19 76 GLY A CA 1
ATOM 593 C C . GLY A 1 76 ? -50.147 38.318 -35.233 1.00 64.19 76 GLY A C 1
ATOM 594 O O . GLY A 1 76 ? -51.318 38.300 -35.601 1.00 64.19 76 GLY A O 1
ATOM 595 N N . PHE A 1 77 ? -49.684 39.299 -34.450 1.00 61.03 77 PHE A N 1
ATOM 596 C CA . PHE A 1 77 ? -50.442 40.516 -34.114 1.00 61.03 77 PHE A CA 1
ATOM 597 C C . PHE A 1 77 ? -49.915 41.790 -34.798 1.00 61.03 77 PHE A C 1
ATOM 599 O O . PHE A 1 77 ? -50.543 42.842 -34.673 1.00 61.03 77 PHE A O 1
ATOM 606 N N . ALA A 1 78 ? -48.761 41.721 -35.465 1.00 65.00 78 ALA A N 1
ATOM 607 C CA . ALA A 1 78 ? -48.011 42.871 -35.965 1.00 65.00 78 ALA A CA 1
ATOM 608 C C . ALA A 1 78 ? -48.024 43.011 -37.496 1.00 65.00 78 ALA A C 1
ATOM 610 O O . ALA A 1 78 ? -47.918 44.139 -37.976 1.00 65.00 78 ALA A O 1
ATOM 611 N N . LEU A 1 79 ? -48.170 41.910 -38.240 1.00 74.44 79 LEU A N 1
ATOM 612 C CA . LEU A 1 79 ? -48.215 41.894 -39.708 1.00 74.44 79 LEU A CA 1
ATOM 613 C C . LEU A 1 79 ? -49.601 41.501 -40.229 1.00 74.44 79 LEU A C 1
ATOM 615 O O . LEU A 1 79 ? -50.393 40.885 -39.511 1.00 74.44 79 LEU A O 1
ATOM 619 N N . ASP A 1 80 ? -49.897 41.873 -41.476 1.00 78.50 80 ASP A N 1
ATOM 620 C CA . ASP A 1 80 ? -51.058 41.336 -42.183 1.00 78.50 80 ASP A CA 1
ATOM 621 C C . ASP A 1 80 ? -50.799 39.902 -42.687 1.00 78.50 80 ASP A C 1
ATOM 623 O O . ASP A 1 80 ? -49.665 39.427 -42.706 1.00 78.50 80 ASP A O 1
ATOM 627 N N . GLU A 1 81 ? -51.865 39.185 -43.054 1.00 75.31 81 GLU A N 1
ATOM 628 C CA . GLU A 1 81 ? -51.798 37.761 -43.425 1.00 75.31 81 GLU A CA 1
ATOM 629 C C . GLU A 1 81 ? -50.911 37.513 -44.661 1.00 75.31 81 GLU A C 1
ATOM 631 O O . GLU A 1 81 ? -50.249 36.488 -44.742 1.00 75.31 81 GLU A O 1
ATOM 636 N N . THR A 1 82 ? -50.834 38.463 -45.602 1.00 78.44 82 THR A N 1
ATOM 637 C CA . THR A 1 82 ? -50.039 38.290 -46.833 1.00 78.44 82 THR A CA 1
ATOM 638 C C . THR A 1 82 ? -48.558 38.598 -46.595 1.00 78.44 82 THR A C 1
ATOM 640 O O . THR A 1 82 ? -47.694 37.859 -47.059 1.00 78.44 82 THR A O 1
ATOM 643 N N . GLU A 1 83 ? -48.253 39.648 -45.832 1.00 77.69 83 GLU A N 1
ATOM 644 C CA . GLU A 1 83 ? -46.891 39.999 -45.421 1.00 77.69 83 GLU A CA 1
ATOM 645 C C . GLU A 1 83 ? -46.294 38.942 -44.475 1.00 77.69 83 GLU A C 1
ATOM 647 O O . GLU A 1 83 ? -45.097 38.651 -44.551 1.00 77.69 83 GLU A O 1
ATOM 652 N N . ALA A 1 84 ? -47.115 38.334 -43.610 1.00 75.56 84 ALA A N 1
ATOM 653 C CA . ALA A 1 84 ? -46.699 37.237 -42.739 1.00 75.56 84 ALA A CA 1
ATOM 654 C C . ALA A 1 84 ? -46.296 35.988 -43.541 1.00 75.56 84 ALA A C 1
ATOM 656 O O . ALA A 1 84 ? -45.223 35.437 -43.290 1.00 75.56 84 ALA A O 1
ATOM 657 N N . ASP A 1 85 ? -47.098 35.592 -44.535 1.00 80.62 85 ASP A N 1
ATOM 658 C CA . ASP A 1 85 ? -46.822 34.429 -45.388 1.00 80.62 85 ASP A CA 1
ATOM 659 C C . ASP A 1 85 ? -45.546 34.615 -46.231 1.00 80.62 85 ASP A C 1
ATOM 661 O O . ASP A 1 85 ? -44.711 33.711 -46.319 1.00 80.62 85 ASP A O 1
ATOM 665 N N . GLU A 1 86 ? -45.347 35.798 -46.828 1.00 82.06 86 GLU A N 1
ATOM 666 C CA . GLU A 1 86 ? -44.138 36.098 -47.613 1.00 82.06 86 GLU A CA 1
ATOM 667 C C . GLU A 1 86 ? -42.871 36.093 -46.742 1.00 82.06 86 GLU A C 1
ATOM 669 O O . GLU A 1 86 ? -41.825 35.580 -47.147 1.00 82.06 86 GLU A O 1
ATOM 674 N N . THR A 1 87 ? -42.967 36.625 -45.522 1.00 80.81 87 THR A N 1
ATOM 675 C CA . THR A 1 87 ? -41.837 36.695 -44.588 1.00 80.81 87 THR A CA 1
ATOM 676 C C . THR A 1 87 ? -41.493 35.321 -44.005 1.00 80.81 87 THR A C 1
ATOM 678 O O . THR A 1 87 ? -40.313 34.990 -43.867 1.00 80.81 87 THR A O 1
ATOM 681 N N . LEU A 1 88 ? -42.501 34.486 -43.734 1.00 82.00 88 LEU A N 1
ATOM 682 C CA . LEU A 1 88 ? -42.311 33.099 -43.313 1.00 82.00 88 LEU A CA 1
ATOM 683 C C . LEU A 1 88 ? -41.593 32.281 -44.390 1.00 82.00 88 LEU A C 1
ATOM 685 O O . LEU A 1 88 ? -40.668 31.536 -44.076 1.00 82.00 88 LEU A O 1
ATOM 689 N N . ALA A 1 89 ? -41.970 32.455 -45.660 1.00 83.94 89 ALA A N 1
ATOM 690 C CA . ALA A 1 89 ? -41.315 31.772 -46.770 1.00 83.94 89 ALA A CA 1
ATOM 691 C C . ALA A 1 89 ? -39.837 32.180 -46.905 1.00 83.94 89 ALA A C 1
ATOM 693 O O . ALA A 1 89 ? -38.987 31.344 -47.208 1.00 83.94 89 ALA A O 1
ATOM 694 N N . LEU A 1 90 ? -39.497 33.451 -46.662 1.00 83.88 90 LEU A N 1
ATOM 695 C CA . LEU A 1 90 ? -38.100 33.901 -46.643 1.00 83.88 90 LEU A CA 1
ATOM 696 C C . LEU A 1 90 ? -37.316 33.291 -45.475 1.00 83.88 90 LEU A C 1
ATOM 698 O O . LEU A 1 90 ? -36.199 32.825 -45.691 1.00 83.88 90 LEU A O 1
ATOM 702 N N . LEU A 1 91 ? -37.911 33.238 -44.277 1.00 81.75 91 LEU A N 1
ATOM 703 C CA . LEU A 1 91 ? -37.302 32.596 -43.110 1.00 81.75 91 LEU A CA 1
ATOM 704 C C . LEU A 1 91 ? -37.052 31.104 -43.363 1.00 81.75 91 LEU A C 1
ATOM 706 O O . LEU A 1 91 ? -35.957 30.620 -43.106 1.00 81.75 91 LEU A O 1
ATOM 710 N N . GLN A 1 92 ? -38.039 30.385 -43.899 1.00 82.75 92 GLN A N 1
ATOM 711 C CA . GLN A 1 92 ? -37.912 28.960 -44.213 1.00 82.75 92 GLN A CA 1
ATOM 712 C C . GLN A 1 92 ? -36.785 28.697 -45.212 1.00 82.75 92 GLN A C 1
ATOM 714 O O . GLN A 1 92 ? -35.950 27.841 -44.953 1.00 82.75 92 GLN A O 1
ATOM 719 N N . ASN A 1 93 ? -36.685 29.482 -46.290 1.00 84.31 93 ASN A N 1
ATOM 720 C CA . ASN A 1 93 ? -35.587 29.341 -47.251 1.00 84.31 93 ASN A CA 1
ATOM 721 C C . ASN A 1 93 ? -34.204 29.593 -46.617 1.00 84.31 93 ASN A C 1
ATOM 723 O O . ASN A 1 93 ? -33.231 28.942 -46.993 1.00 84.31 93 ASN A O 1
ATOM 727 N N . GLU A 1 94 ? -34.090 30.543 -45.680 1.00 84.25 94 GLU A N 1
ATOM 728 C CA . GLU A 1 94 ? -32.832 30.800 -44.965 1.00 84.25 94 GLU A CA 1
ATOM 729 C C . GLU A 1 94 ? -32.469 29.638 -44.027 1.00 84.25 94 GLU A C 1
ATOM 731 O O . GLU A 1 94 ? -31.320 29.200 -44.009 1.00 84.25 94 GLU A O 1
ATOM 736 N N . LEU A 1 95 ? -33.452 29.099 -43.300 1.00 83.62 95 LEU A N 1
ATOM 737 C CA . LEU A 1 95 ? -33.256 27.961 -42.401 1.00 83.62 95 LEU A CA 1
ATOM 738 C C . LEU A 1 95 ? -32.943 26.661 -43.158 1.00 83.62 95 LEU A C 1
ATOM 740 O O . LEU A 1 95 ? -32.092 25.899 -42.713 1.00 83.62 95 LEU A O 1
ATOM 744 N N . GLU A 1 96 ? -33.569 26.428 -44.313 1.00 83.62 96 GLU A N 1
ATOM 745 C CA . GLU A 1 96 ? -33.272 25.288 -45.195 1.00 83.62 96 GLU A CA 1
ATOM 746 C C . GLU A 1 96 ? -31.853 25.374 -45.786 1.00 83.62 96 GLU A C 1
ATOM 748 O O . GLU A 1 96 ? -31.168 24.358 -45.931 1.00 83.62 96 GLU A O 1
ATOM 753 N N . ALA A 1 97 ? -31.374 26.583 -46.103 1.00 80.31 97 ALA A N 1
ATOM 754 C CA . ALA A 1 97 ? -29.991 26.783 -46.531 1.00 80.31 97 ALA A CA 1
ATOM 755 C C . ALA A 1 97 ? -29.001 26.466 -45.395 1.00 80.31 97 ALA A C 1
ATOM 757 O O . ALA A 1 97 ? -28.015 25.764 -45.620 1.00 80.31 97 ALA A O 1
ATOM 758 N N . GLU A 1 98 ? -29.292 26.912 -44.169 1.00 83.19 98 GLU A N 1
ATOM 759 C CA . GLU A 1 98 ? -28.481 26.603 -42.984 1.00 83.19 98 GLU A CA 1
ATOM 760 C C . GLU A 1 98 ? -28.493 25.099 -42.647 1.00 83.19 98 GLU A C 1
ATOM 762 O O . GLU A 1 98 ? -27.444 24.526 -42.346 1.00 83.19 98 GLU A O 1
ATOM 767 N N . GLU A 1 99 ? -29.645 24.429 -42.770 1.00 83.50 99 GLU A N 1
ATOM 768 C CA . GLU A 1 99 ? -29.754 22.971 -42.635 1.00 83.50 99 GLU A CA 1
ATOM 769 C C . GLU A 1 99 ? -28.839 22.259 -43.640 1.00 83.50 99 GLU A C 1
ATOM 771 O O . GLU A 1 99 ? -28.099 21.347 -43.264 1.00 83.50 99 GLU A O 1
ATOM 776 N N . SER A 1 100 ? -28.872 22.674 -44.910 1.00 79.44 100 SER A N 1
ATOM 777 C CA . SER A 1 100 ? -28.069 22.073 -45.980 1.00 79.44 100 SER A CA 1
ATOM 778 C C . SER A 1 100 ? -26.563 22.182 -45.713 1.00 79.44 100 SER A C 1
ATOM 780 O O . SER A 1 100 ? -25.811 21.233 -45.968 1.00 79.44 100 SER A O 1
ATOM 782 N N . ASP A 1 101 ? -26.108 23.308 -45.168 1.00 78.75 101 ASP A N 1
ATOM 783 C CA . ASP A 1 101 ? -24.703 23.498 -44.804 1.00 78.75 101 ASP A CA 1
ATOM 784 C C . ASP A 1 101 ? -24.321 22.620 -43.600 1.00 78.75 101 ASP A C 1
ATOM 786 O O . ASP A 1 101 ? -23.322 21.891 -43.633 1.00 78.75 101 ASP A O 1
ATOM 790 N N . ARG A 1 102 ? -25.157 22.607 -42.555 1.00 81.00 102 ARG A N 1
ATOM 791 C CA . ARG A 1 102 ? -24.904 21.849 -41.319 1.00 81.00 102 ARG A CA 1
ATOM 792 C C . ARG A 1 102 ? -24.974 20.337 -41.518 1.00 81.00 102 ARG A C 1
ATOM 794 O O . ARG A 1 102 ? -24.180 19.607 -40.921 1.00 81.00 102 ARG A O 1
ATOM 801 N N . ILE A 1 103 ? -25.876 19.841 -42.366 1.00 81.00 103 ILE A N 1
ATOM 802 C CA . ILE A 1 103 ? -25.936 18.406 -42.659 1.00 81.00 103 ILE A CA 1
ATOM 803 C C . ILE A 1 103 ? -24.715 17.951 -43.452 1.00 81.00 103 ILE A C 1
ATOM 805 O O . ILE A 1 103 ? -24.191 16.864 -43.208 1.00 81.00 103 ILE A O 1
ATOM 809 N N . THR A 1 104 ? -24.224 18.802 -44.355 1.00 78.44 104 THR A N 1
ATOM 810 C CA . THR A 1 104 ? -22.998 18.544 -45.110 1.00 78.44 104 THR A CA 1
ATOM 811 C C . THR A 1 104 ? -21.807 18.441 -44.161 1.00 78.44 104 THR A C 1
ATOM 813 O O . THR A 1 104 ? -21.057 17.468 -44.219 1.00 78.44 104 THR A O 1
ATOM 816 N N . GLU A 1 105 ? -21.672 19.380 -43.223 1.00 80.50 105 GLU A N 1
ATOM 817 C CA . GLU A 1 105 ? -20.630 19.340 -42.194 1.00 80.50 105 GLU A CA 1
ATOM 818 C C . GLU A 1 105 ? -20.722 18.074 -41.321 1.00 80.50 105 GLU A C 1
ATOM 820 O O . GLU A 1 105 ? -19.716 17.395 -41.091 1.00 80.50 105 GLU A O 1
ATOM 825 N N . TRP A 1 106 ? -21.931 17.709 -40.883 1.00 82.75 106 TRP A N 1
ATOM 826 C CA . TRP A 1 106 ? -22.168 16.519 -40.065 1.00 82.75 106 TRP A CA 1
ATOM 827 C C . TRP A 1 106 ? -21.817 15.215 -40.799 1.00 82.75 106 TRP A C 1
ATOM 829 O O . TRP A 1 106 ? -21.140 14.347 -40.236 1.00 82.75 106 TRP A O 1
ATOM 839 N N . LEU A 1 107 ? -22.228 15.080 -42.064 1.00 79.25 107 LEU A N 1
ATOM 840 C CA . LEU A 1 107 ? -21.914 13.916 -42.896 1.00 79.25 107 LEU A CA 1
ATOM 841 C C . LEU A 1 107 ? -20.409 13.805 -43.159 1.00 79.25 107 LEU A C 1
ATOM 843 O O . LEU A 1 107 ? -19.857 12.709 -43.048 1.00 79.25 107 LEU A O 1
ATOM 847 N N . LEU A 1 108 ? -19.733 14.927 -43.436 1.00 74.81 108 LEU A N 1
ATOM 848 C CA . LEU A 1 108 ? -18.281 14.961 -43.620 1.00 74.81 108 LEU A CA 1
ATOM 849 C C . LEU A 1 108 ? -17.547 14.523 -42.357 1.00 74.81 108 LEU A C 1
ATOM 851 O O . LEU A 1 108 ? -16.683 13.650 -42.422 1.00 74.81 108 LEU A O 1
ATOM 855 N N . LYS A 1 109 ? -17.920 15.070 -41.197 1.00 78.69 109 LYS A N 1
ATOM 856 C CA . LYS A 1 109 ? -17.323 14.692 -39.913 1.00 78.69 109 LYS A CA 1
ATOM 857 C C . LYS A 1 109 ? -17.443 13.192 -39.661 1.00 78.69 109 LYS A C 1
ATOM 859 O O . LYS A 1 109 ? -16.449 12.528 -39.381 1.00 78.69 109 LYS A O 1
ATOM 864 N N . ARG A 1 110 ? -18.644 12.641 -39.833 1.00 77.12 110 ARG A N 1
ATOM 865 C CA . ARG A 1 110 ? -18.917 11.218 -39.612 1.00 77.12 110 ARG A CA 1
ATOM 866 C C . ARG A 1 110 ? -18.178 10.317 -40.601 1.00 77.12 110 ARG A C 1
ATOM 868 O O . ARG A 1 110 ? -17.705 9.244 -40.231 1.00 77.12 110 ARG A O 1
ATOM 875 N N . PHE A 1 111 ? -18.074 10.744 -41.855 1.00 76.75 111 PHE A N 1
ATOM 876 C CA . PHE A 1 111 ? -17.291 10.043 -42.862 1.00 76.75 111 PHE A CA 1
ATOM 877 C C . PHE A 1 111 ? -15.815 9.988 -42.468 1.00 76.75 111 PHE A C 1
ATOM 879 O O . PHE A 1 111 ? -15.247 8.899 -42.415 1.00 76.75 111 PHE A O 1
ATOM 886 N N . PHE A 1 112 ? -15.209 11.120 -42.104 1.00 71.19 112 PHE A N 1
ATOM 887 C CA . PHE A 1 112 ? -13.801 11.150 -41.710 1.00 71.19 112 PHE A CA 1
ATOM 888 C C . PHE A 1 112 ? -13.533 10.401 -40.398 1.00 71.19 112 PHE A C 1
ATOM 890 O O . PHE A 1 112 ? -12.519 9.716 -40.310 1.00 71.19 112 PHE A O 1
ATOM 897 N N . GLU A 1 113 ? -14.467 10.407 -39.441 1.00 72.31 113 GLU A N 1
ATOM 898 C CA . GLU A 1 113 ? -14.417 9.537 -38.251 1.00 72.31 113 GLU A CA 1
ATOM 899 C C . GLU A 1 113 ? -14.434 8.040 -38.618 1.00 72.31 113 GLU A C 1
ATOM 901 O O . GLU A 1 113 ? -13.797 7.228 -37.951 1.00 72.31 113 GLU A O 1
ATOM 906 N N . SER A 1 114 ? -15.142 7.654 -39.686 1.00 69.62 114 SER A N 1
ATOM 907 C CA . SER A 1 114 ? -15.211 6.258 -40.145 1.00 69.62 114 SER A CA 1
ATOM 908 C C . SER A 1 114 ? -14.010 5.814 -40.988 1.00 69.62 114 SER A C 1
ATOM 910 O O . SER A 1 114 ? -13.683 4.628 -41.008 1.00 69.62 114 SER A O 1
ATOM 912 N N . VAL A 1 115 ? -13.337 6.753 -41.660 1.00 68.12 115 VAL A N 1
ATOM 913 C CA . VAL A 1 115 ? -12.112 6.506 -42.441 1.00 68.12 115 VAL A CA 1
ATOM 914 C C . VAL A 1 115 ? -10.879 6.382 -41.522 1.00 68.12 115 VAL A C 1
ATOM 916 O O . VAL A 1 115 ? -9.887 5.762 -41.900 1.00 68.12 115 VAL A O 1
ATOM 919 N N . ASP A 1 116 ? -10.945 6.906 -40.292 1.00 64.25 116 ASP A N 1
ATOM 920 C CA . ASP A 1 116 ? -9.821 7.054 -39.350 1.00 64.25 116 ASP A CA 1
ATOM 921 C C . ASP A 1 116 ? -9.612 5.886 -38.357 1.00 64.25 116 ASP A C 1
ATOM 923 O O . ASP A 1 116 ? -9.192 6.074 -37.218 1.00 64.25 116 ASP A O 1
ATOM 927 N N . THR A 1 117 ? -9.878 4.631 -38.728 1.00 63.34 117 THR A N 1
ATOM 928 C CA . THR A 1 117 ? -9.750 3.535 -37.739 1.00 63.34 117 THR A CA 1
ATOM 929 C C . 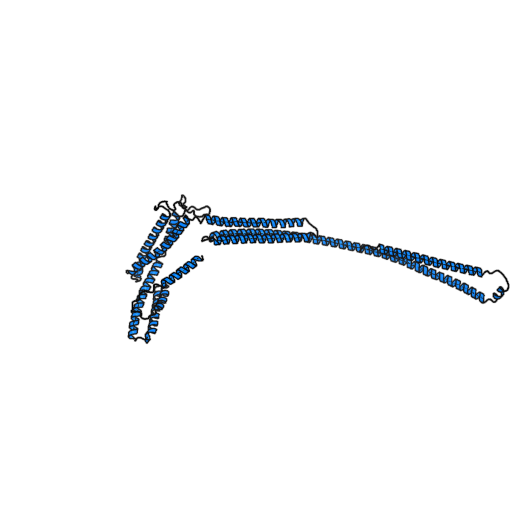THR A 1 117 ? -8.337 2.967 -37.578 1.00 63.34 117 THR A C 1
ATOM 931 O O . THR A 1 117 ? -8.165 2.036 -36.801 1.00 63.34 117 THR A O 1
ATOM 934 N N . GLY A 1 118 ? -7.322 3.464 -38.299 1.00 73.25 118 GLY A N 1
ATOM 935 C CA . GLY A 1 118 ? -6.009 2.798 -38.345 1.00 73.25 118 GLY A CA 1
ATOM 936 C C . GLY A 1 118 ? -4.763 3.682 -38.330 1.00 73.25 118 GLY A C 1
ATOM 937 O O . GLY A 1 118 ? -3.673 3.146 -38.144 1.00 73.25 118 GLY A O 1
ATOM 938 N N . ALA A 1 119 ? -4.873 5.004 -38.500 1.00 80.94 119 ALA A N 1
ATOM 939 C CA . ALA A 1 119 ? -3.698 5.876 -38.609 1.00 80.94 119 ALA A CA 1
ATOM 940 C C . ALA A 1 119 ? -2.874 5.911 -37.308 1.00 80.94 119 ALA A C 1
ATOM 942 O O . ALA A 1 119 ? -1.648 5.801 -37.326 1.00 80.94 119 ALA A O 1
ATOM 943 N N . VAL A 1 120 ? -3.559 5.981 -36.162 1.00 81.06 120 VAL A N 1
ATOM 944 C CA . VAL A 1 120 ? -2.930 5.953 -34.833 1.00 81.06 120 VAL A CA 1
ATOM 945 C C . VAL A 1 120 ? -2.258 4.602 -34.556 1.00 81.06 120 VAL A C 1
ATOM 947 O O . VAL A 1 120 ? -1.132 4.565 -34.063 1.00 81.06 120 VAL A O 1
ATOM 950 N N . GLU A 1 121 ? -2.909 3.487 -34.898 1.00 84.50 121 GLU A N 1
ATOM 951 C CA . GLU A 1 121 ? -2.346 2.141 -34.710 1.00 84.50 121 GLU A CA 1
ATOM 952 C C . GLU A 1 121 ? -1.098 1.919 -35.574 1.00 84.50 121 GLU A C 1
ATOM 954 O O . GLU A 1 121 ? -0.099 1.383 -35.093 1.00 84.50 121 GLU A O 1
ATOM 959 N N . GLN A 1 122 ? -1.127 2.381 -36.828 1.00 85.06 122 GLN A N 1
ATOM 960 C CA . GLN A 1 122 ? 0.019 2.325 -37.736 1.00 85.06 122 GLN A CA 1
ATOM 961 C C . GLN A 1 122 ? 1.190 3.168 -37.218 1.00 85.06 122 GLN A C 1
ATOM 963 O O . GLN A 1 122 ? 2.328 2.698 -37.238 1.00 85.06 122 GLN A O 1
ATOM 968 N N . LEU A 1 123 ? 0.923 4.361 -36.672 1.00 86.56 123 LEU A N 1
ATOM 969 C CA . LEU A 1 123 ? 1.961 5.194 -36.063 1.00 86.56 123 LEU A CA 1
ATOM 970 C C . LEU A 1 123 ? 2.586 4.503 -34.843 1.00 86.56 123 LEU A C 1
ATOM 972 O O . LEU A 1 123 ? 3.809 4.462 -34.720 1.00 86.56 123 LEU A O 1
ATOM 976 N N . TYR A 1 124 ? 1.778 3.902 -33.965 1.00 85.19 124 TYR A N 1
ATOM 977 C CA . TYR A 1 124 ? 2.303 3.132 -32.833 1.00 85.19 124 TYR A CA 1
ATOM 978 C C . TYR A 1 124 ? 3.099 1.899 -33.272 1.00 85.19 124 TYR A C 1
ATOM 980 O O . TYR A 1 124 ? 4.108 1.578 -32.643 1.00 85.19 124 TYR A O 1
ATOM 988 N N . ALA A 1 125 ? 2.699 1.227 -34.354 1.00 86.56 125 ALA A N 1
ATOM 989 C CA . ALA A 1 125 ? 3.462 0.122 -34.926 1.00 86.56 125 ALA A CA 1
ATOM 990 C C . ALA A 1 125 ? 4.821 0.593 -35.474 1.00 86.56 125 ALA A C 1
ATOM 992 O O . ALA A 1 125 ? 5.839 -0.045 -35.198 1.00 86.56 125 ALA A O 1
ATOM 993 N N . ALA A 1 126 ? 4.860 1.735 -36.171 1.00 87.50 126 ALA A N 1
ATOM 994 C CA . ALA A 1 126 ? 6.095 2.349 -36.656 1.00 87.50 126 ALA A CA 1
ATOM 995 C C . ALA A 1 126 ? 7.017 2.770 -35.498 1.00 87.50 126 ALA A C 1
ATOM 997 O O . ALA A 1 126 ? 8.205 2.450 -35.503 1.00 87.50 126 ALA A O 1
ATOM 998 N N . ILE A 1 127 ? 6.467 3.396 -34.453 1.00 87.69 127 ILE A N 1
ATOM 999 C CA . ILE A 1 127 ? 7.197 3.741 -33.221 1.00 87.69 127 ILE A CA 1
ATOM 1000 C C . ILE A 1 127 ? 7.726 2.480 -32.527 1.00 87.69 127 ILE A C 1
ATOM 1002 O O . ILE A 1 127 ? 8.865 2.454 -32.060 1.00 87.69 127 ILE A O 1
ATOM 1006 N N . GLY A 1 128 ? 6.927 1.413 -32.475 1.00 84.44 128 GLY A N 1
ATOM 1007 C CA . GLY A 1 128 ? 7.332 0.115 -31.943 1.00 84.44 128 GLY A CA 1
ATOM 1008 C C . GLY A 1 128 ? 8.521 -0.473 -32.701 1.00 84.44 128 GLY A C 1
ATOM 1009 O O . GLY A 1 128 ? 9.516 -0.840 -32.079 1.00 84.44 128 GLY A O 1
ATOM 1010 N N . ALA A 1 129 ? 8.456 -0.498 -34.035 1.00 87.00 129 ALA A N 1
ATOM 1011 C CA . ALA A 1 129 ? 9.550 -0.952 -34.892 1.00 87.00 129 ALA A CA 1
ATOM 1012 C C . ALA A 1 129 ? 10.820 -0.105 -34.697 1.00 87.00 129 ALA A C 1
ATOM 1014 O O . ALA A 1 129 ? 11.907 -0.650 -34.507 1.00 87.00 129 ALA A O 1
ATOM 1015 N N . ALA A 1 130 ? 10.671 1.218 -34.629 1.00 87.75 130 ALA A N 1
ATOM 1016 C CA . ALA A 1 130 ? 11.781 2.127 -34.380 1.00 87.75 130 ALA A CA 1
ATOM 1017 C C . ALA A 1 130 ? 12.427 1.897 -33.002 1.00 87.75 130 ALA A C 1
ATOM 1019 O O . ALA A 1 130 ? 13.652 1.870 -32.858 1.00 87.75 130 ALA A O 1
ATOM 1020 N N . ASN A 1 131 ? 11.615 1.662 -31.971 1.00 85.69 131 ASN A N 1
ATOM 1021 C CA . ASN A 1 131 ? 12.111 1.335 -30.639 1.00 85.69 131 ASN A CA 1
ATOM 1022 C C . ASN A 1 131 ? 12.874 0.002 -30.635 1.00 85.69 131 ASN A C 1
ATOM 1024 O O . ASN A 1 131 ? 13.935 -0.090 -30.020 1.00 85.69 131 ASN A O 1
ATOM 1028 N N . LEU A 1 132 ? 12.404 -1.017 -31.358 1.00 85.19 132 LEU A N 1
ATOM 1029 C CA . LEU A 1 132 ? 13.122 -2.292 -31.477 1.00 85.19 132 LEU A CA 1
ATOM 1030 C C . LEU A 1 132 ? 14.542 -2.122 -32.024 1.00 85.19 132 LEU A C 1
ATOM 1032 O O . LEU A 1 132 ? 15.462 -2.783 -31.544 1.00 85.19 132 LEU A O 1
ATOM 1036 N N . ASP A 1 133 ? 14.733 -1.231 -32.992 1.00 84.06 133 ASP A N 1
ATOM 1037 C CA . ASP A 1 133 ? 16.019 -1.051 -33.664 1.00 84.06 133 ASP A CA 1
ATOM 1038 C C . ASP A 1 133 ? 16.972 -0.106 -32.926 1.00 84.06 133 ASP A C 1
ATOM 1040 O O . ASP A 1 133 ? 18.185 -0.362 -32.869 1.00 84.06 133 ASP A O 1
ATOM 1044 N N . TRP A 1 134 ? 16.445 0.969 -32.334 1.00 85.88 134 TRP A N 1
ATOM 1045 C CA . TRP A 1 134 ? 17.262 2.062 -31.797 1.00 85.88 134 TRP A CA 1
ATOM 1046 C C . TRP A 1 134 ? 17.202 2.231 -30.277 1.00 85.88 134 TRP A C 1
ATOM 1048 O O . TRP A 1 134 ? 18.098 2.873 -29.732 1.00 85.88 134 TRP A O 1
ATOM 1058 N N . LEU A 1 135 ? 16.234 1.622 -29.581 1.00 82.75 135 LEU A N 1
ATOM 1059 C CA . LEU A 1 135 ? 16.123 1.698 -28.118 1.00 82.75 135 LEU A CA 1
ATOM 1060 C C . LEU A 1 135 ? 16.768 0.494 -27.408 1.00 82.75 135 LEU A C 1
ATOM 1062 O O . LEU A 1 135 ? 17.442 0.678 -26.396 1.00 82.75 135 LEU A O 1
ATOM 1066 N N . TYR A 1 136 ? 16.592 -0.723 -27.930 1.00 83.56 136 TYR A N 1
ATOM 1067 C CA . TYR A 1 136 ? 17.035 -1.960 -27.269 1.00 83.56 136 TYR A CA 1
ATOM 1068 C C . TYR A 1 136 ? 18.368 -2.497 -27.803 1.00 83.56 136 TYR A C 1
ATOM 1070 O O . TYR A 1 136 ? 18.683 -2.380 -28.990 1.00 83.56 136 TYR A O 1
ATOM 1078 N N . GLU A 1 137 ? 19.165 -3.113 -26.931 1.00 80.88 137 GLU A N 1
ATOM 1079 C CA . GLU A 1 137 ? 20.370 -3.837 -27.327 1.00 80.88 137 GLU A CA 1
ATOM 1080 C C . GLU A 1 137 ? 19.991 -5.212 -27.897 1.00 80.88 137 GLU A C 1
ATOM 1082 O O . GLU A 1 137 ? 19.229 -5.962 -27.287 1.00 80.88 137 GLU A O 1
ATOM 1087 N N . LYS A 1 138 ? 20.531 -5.549 -29.072 1.00 81.50 138 LYS A N 1
ATOM 1088 C CA . LYS A 1 138 ? 20.283 -6.830 -29.744 1.00 81.50 138 LYS A CA 1
ATOM 1089 C C . LYS A 1 138 ? 21.458 -7.791 -29.566 1.00 81.50 138 LYS A C 1
ATOM 1091 O O . LYS A 1 138 ? 22.609 -7.359 -29.452 1.00 81.50 138 LYS A O 1
ATOM 1096 N N . ASP A 1 139 ? 21.174 -9.085 -29.506 1.00 77.12 139 ASP A N 1
ATOM 1097 C CA . ASP A 1 139 ? 22.169 -10.155 -29.485 1.00 77.12 139 ASP A CA 1
ATOM 1098 C C . ASP A 1 139 ? 22.731 -10.454 -30.892 1.00 77.12 139 ASP A C 1
ATOM 1100 O O . ASP A 1 139 ? 22.367 -9.813 -31.879 1.00 77.12 139 ASP A O 1
ATOM 1104 N N . GLU A 1 140 ? 23.650 -11.420 -30.997 1.00 74.06 140 GLU A N 1
ATOM 1105 C CA . GLU A 1 140 ? 24.263 -11.817 -32.279 1.00 74.06 140 GLU A CA 1
ATOM 1106 C C . GLU A 1 140 ? 23.254 -12.430 -33.274 1.00 74.06 140 GLU A C 1
ATOM 1108 O O . GLU A 1 140 ? 23.547 -12.512 -34.467 1.00 74.06 140 GLU A O 1
ATOM 1113 N N . ASN A 1 141 ? 22.062 -12.817 -32.804 1.00 74.44 141 ASN A N 1
ATOM 1114 C CA . ASN A 1 141 ? 20.969 -13.359 -33.611 1.00 74.44 141 ASN A CA 1
ATOM 1115 C C . ASN A 1 141 ? 19.927 -12.291 -33.997 1.00 74.44 141 ASN A C 1
ATOM 1117 O O . ASN A 1 141 ? 19.028 -12.578 -34.787 1.00 74.44 141 ASN A O 1
ATOM 1121 N N . GLY A 1 142 ? 20.057 -11.061 -33.485 1.00 70.62 142 GLY A N 1
ATOM 1122 C CA . GLY A 1 142 ? 19.130 -9.956 -33.726 1.00 70.62 142 GLY A CA 1
ATOM 1123 C C . GLY A 1 142 ? 17.928 -9.906 -32.776 1.00 70.62 142 GLY A C 1
ATOM 1124 O O . GLY A 1 142 ? 17.028 -9.095 -33.002 1.00 70.62 142 GLY A O 1
ATOM 1125 N N . GLU A 1 143 ? 17.904 -10.726 -31.724 1.00 77.44 143 GLU A N 1
ATOM 1126 C CA . GLU A 1 143 ? 16.873 -10.722 -30.681 1.00 77.44 143 GLU A CA 1
ATOM 1127 C C . GLU A 1 143 ? 17.222 -9.723 -29.569 1.00 77.44 143 GLU A C 1
ATOM 1129 O O . GLU A 1 143 ? 18.387 -9.387 -29.356 1.00 77.44 143 GLU A O 1
ATOM 1134 N N . ILE A 1 144 ? 16.214 -9.213 -28.856 1.00 80.31 144 ILE A N 1
ATOM 1135 C CA . ILE A 1 144 ? 16.434 -8.271 -27.750 1.00 80.31 144 ILE A CA 1
ATOM 1136 C C . ILE A 1 144 ? 17.174 -8.996 -26.623 1.00 80.31 144 ILE A C 1
ATOM 1138 O O . ILE A 1 144 ? 16.739 -10.054 -26.172 1.00 80.31 144 ILE A O 1
ATOM 1142 N N . LYS A 1 145 ? 18.280 -8.423 -26.141 1.00 79.44 145 LYS A N 1
ATOM 1143 C CA . LYS A 1 145 ? 18.957 -8.935 -24.948 1.00 79.44 145 LYS A CA 1
ATOM 1144 C C . LYS A 1 145 ? 18.084 -8.680 -23.730 1.00 79.44 145 LYS A C 1
ATOM 1146 O O . LYS A 1 145 ? 17.660 -7.552 -23.504 1.00 79.44 145 LYS A O 1
ATOM 1151 N N . PHE A 1 146 ? 17.880 -9.710 -22.921 1.00 72.50 146 PHE A N 1
ATOM 1152 C CA . PHE A 1 146 ? 17.217 -9.599 -21.628 1.00 72.50 146 PHE A CA 1
ATOM 1153 C C . PHE A 1 146 ? 18.247 -9.731 -20.505 1.00 72.50 146 PHE A C 1
ATOM 1155 O O . PHE A 1 146 ? 19.207 -10.499 -20.618 1.00 72.50 146 PHE A O 1
ATOM 1162 N N . ASP A 1 147 ? 18.074 -8.961 -19.435 1.00 73.44 147 ASP A N 1
ATOM 1163 C CA . ASP A 1 147 ? 18.895 -9.068 -18.237 1.00 73.44 147 ASP A CA 1
ATOM 1164 C C . ASP A 1 147 ? 18.5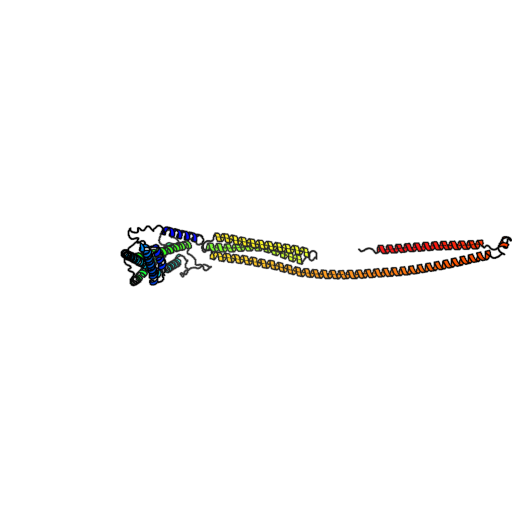36 -10.333 -17.428 1.00 73.44 147 ASP A C 1
ATOM 1166 O O . ASP A 1 147 ? 17.622 -11.093 -17.757 1.00 73.44 147 ASP A O 1
ATOM 1170 N N . SER A 1 148 ? 19.267 -10.590 -16.340 1.00 59.72 148 SER A N 1
ATOM 1171 C CA . SER A 1 148 ? 19.022 -11.752 -15.475 1.00 59.72 148 SER A CA 1
ATOM 1172 C C . SER A 1 148 ? 17.652 -11.748 -14.776 1.00 59.72 148 SER A C 1
ATOM 1174 O O . SER A 1 148 ? 17.288 -12.764 -14.186 1.00 59.72 148 SER A O 1
ATOM 1176 N N . ALA A 1 149 ? 16.922 -10.627 -14.801 1.00 54.59 149 ALA A N 1
ATOM 1177 C CA . ALA A 1 149 ? 15.566 -10.487 -14.275 1.00 54.59 149 ALA A CA 1
ATOM 1178 C C . ALA A 1 149 ? 14.484 -10.653 -15.363 1.00 54.59 149 ALA A C 1
ATOM 1180 O O . ALA A 1 149 ? 13.308 -10.770 -15.025 1.00 54.59 149 ALA A O 1
ATOM 1181 N N . GLY A 1 150 ? 14.875 -10.748 -16.639 1.00 61.91 150 GLY A N 1
ATOM 1182 C CA . GLY A 1 150 ? 13.960 -10.857 -17.773 1.00 61.91 150 GLY A CA 1
ATOM 1183 C C . GLY A 1 150 ? 13.550 -9.511 -18.372 1.00 61.91 150 GLY A C 1
ATOM 1184 O O . GLY A 1 150 ? 12.618 -9.485 -19.174 1.00 61.91 150 GLY A O 1
ATOM 1185 N N . ASP A 1 151 ? 14.237 -8.417 -18.027 1.00 65.06 151 ASP A N 1
ATOM 1186 C CA . ASP A 1 151 ? 13.961 -7.080 -18.558 1.00 65.06 151 ASP A CA 1
ATOM 1187 C C . ASP A 1 151 ? 14.808 -6.792 -19.810 1.00 65.06 151 ASP A C 1
ATOM 1189 O O . ASP A 1 151 ? 15.995 -7.133 -19.842 1.00 65.06 151 ASP A O 1
ATOM 1193 N N . PRO A 1 152 ? 14.249 -6.166 -20.863 1.00 72.19 152 PRO A N 1
ATOM 1194 C CA . PRO A 1 152 ? 14.993 -5.868 -22.082 1.00 72.19 152 PRO A CA 1
ATOM 1195 C C . PRO A 1 152 ? 16.065 -4.796 -21.833 1.00 72.19 152 PRO A C 1
ATOM 1197 O O . PRO A 1 152 ? 15.782 -3.709 -21.327 1.00 72.19 152 PRO A O 1
ATOM 1200 N N . VAL A 1 153 ? 17.305 -5.092 -22.221 1.00 75.00 153 VAL A N 1
ATOM 1201 C CA . VAL A 1 153 ? 18.465 -4.212 -22.043 1.00 75.00 153 VAL A CA 1
ATOM 1202 C C . VAL A 1 153 ? 18.378 -3.046 -23.028 1.00 75.00 153 VAL A C 1
ATOM 1204 O O . VAL A 1 153 ? 18.283 -3.241 -24.241 1.00 75.00 153 VAL A O 1
ATOM 1207 N N . LEU A 1 154 ? 18.409 -1.821 -22.506 1.00 77.50 154 LEU A N 1
ATOM 1208 C CA . LEU A 1 154 ? 18.391 -0.591 -23.299 1.00 77.50 154 LEU A CA 1
ATOM 1209 C C . LEU A 1 154 ? 19.804 -0.236 -23.779 1.00 77.50 154 LEU A C 1
ATOM 1211 O O . LEU A 1 154 ? 20.786 -0.451 -23.066 1.00 77.50 154 LEU A O 1
ATOM 1215 N N . LYS A 1 155 ? 19.916 0.360 -24.971 1.00 78.88 155 LYS A N 1
ATOM 1216 C CA . LYS A 1 155 ? 21.186 0.931 -25.436 1.00 78.88 155 LYS A CA 1
ATOM 1217 C C . LYS A 1 155 ? 21.574 2.116 -24.553 1.00 78.88 155 LYS A C 1
ATOM 1219 O O . LYS A 1 155 ? 20.746 2.970 -24.248 1.00 78.88 155 LYS A O 1
ATOM 1224 N N . THR A 1 156 ? 22.853 2.201 -24.202 1.00 68.06 156 THR A N 1
ATOM 1225 C CA . THR A 1 156 ? 23.400 3.326 -23.432 1.00 68.06 156 THR A CA 1
ATOM 1226 C C . THR A 1 156 ? 23.436 4.619 -24.260 1.00 68.06 156 THR A C 1
ATOM 1228 O O . THR A 1 156 ? 23.172 4.621 -25.467 1.00 68.06 156 THR A O 1
ATOM 1231 N N . GLU A 1 157 ? 23.792 5.736 -23.619 1.00 69.38 157 GLU A N 1
ATOM 1232 C CA . GLU A 1 157 ? 23.958 7.056 -24.255 1.00 69.38 157 GLU A CA 1
ATOM 1233 C C . GLU A 1 157 ? 25.001 7.054 -25.396 1.00 69.38 157 GLU A C 1
ATOM 1235 O O . GLU A 1 157 ? 25.000 7.933 -26.255 1.00 69.38 157 GLU A O 1
ATOM 1240 N N . SER A 1 158 ? 25.867 6.038 -25.473 1.00 64.19 158 SER A N 1
ATOM 1241 C CA . SER A 1 158 ? 26.820 5.881 -26.574 1.00 64.19 158 SER A CA 1
ATOM 1242 C C . SER A 1 158 ? 26.086 5.670 -27.909 1.00 64.19 158 SER A C 1
ATOM 1244 O O . SER A 1 158 ? 25.293 4.741 -28.052 1.00 64.19 158 SER A O 1
ATOM 1246 N N . GLY A 1 159 ? 26.312 6.556 -28.887 1.00 68.50 159 GLY A N 1
ATOM 1247 C CA . GLY A 1 159 ? 25.570 6.577 -30.164 1.00 68.50 159 GLY A CA 1
ATOM 1248 C C . GLY A 1 159 ? 24.250 7.371 -30.124 1.00 68.50 159 GLY A C 1
ATOM 1249 O O . GLY A 1 159 ? 23.635 7.592 -31.167 1.00 68.50 159 GLY A O 1
ATOM 1250 N N . LEU A 1 160 ? 23.868 7.834 -28.924 1.00 71.19 160 LEU A N 1
ATOM 1251 C CA . LEU A 1 160 ? 23.187 9.092 -28.607 1.00 71.19 160 LEU A CA 1
ATOM 1252 C C . LEU A 1 160 ? 23.039 10.124 -29.728 1.00 71.19 160 LEU A C 1
ATOM 1254 O O . LEU A 1 160 ? 22.102 10.178 -30.530 1.00 71.19 160 LEU A O 1
ATOM 1258 N N . TYR A 1 161 ? 24.074 10.948 -29.693 1.00 69.81 161 TYR A N 1
ATOM 1259 C CA . TYR A 1 161 ? 24.423 12.037 -30.560 1.00 69.81 161 TYR A CA 1
ATOM 1260 C C . TYR A 1 161 ? 25.850 11.739 -31.025 1.00 69.81 161 TYR A C 1
ATOM 1262 O O . TYR A 1 161 ? 26.681 11.278 -30.239 1.00 69.81 161 TYR A O 1
ATOM 1270 N N . THR A 1 162 ? 26.146 11.954 -32.299 1.00 64.19 162 THR A N 1
ATOM 1271 C CA . THR A 1 162 ? 27.536 12.026 -32.757 1.00 64.19 162 THR A CA 1
ATOM 1272 C C . THR A 1 162 ? 28.048 13.445 -32.503 1.00 64.19 162 THR A C 1
ATOM 1274 O O . THR A 1 162 ? 27.277 14.389 -32.637 1.00 64.19 162 THR A O 1
ATOM 1277 N N . ASP A 1 163 ? 29.331 13.620 -32.165 1.00 55.38 163 ASP A N 1
ATOM 1278 C CA . ASP A 1 163 ? 29.961 14.932 -31.870 1.00 55.38 163 ASP A CA 1
ATOM 1279 C C . ASP A 1 163 ? 29.924 15.944 -33.043 1.00 55.38 163 ASP A C 1
ATOM 1281 O O . ASP A 1 163 ? 30.362 17.089 -32.918 1.00 55.38 163 ASP A O 1
ATOM 1285 N N . SER A 1 164 ? 29.390 15.540 -34.192 1.00 52.22 164 SER A N 1
ATOM 1286 C CA . SER A 1 164 ? 28.990 16.408 -35.291 1.00 52.22 164 SER A CA 1
ATOM 1287 C C . SER A 1 164 ? 27.492 16.264 -35.545 1.00 52.22 164 SER A C 1
ATOM 1289 O O . SER A 1 164 ? 26.975 15.149 -35.469 1.00 52.22 164 SER A O 1
ATOM 1291 N N . ASP A 1 165 ? 26.837 17.366 -35.935 1.00 50.19 165 ASP A N 1
ATOM 1292 C CA . ASP A 1 165 ? 25.473 17.487 -36.506 1.00 50.19 165 ASP A CA 1
ATOM 1293 C C . ASP A 1 165 ? 25.245 16.640 -37.790 1.00 50.19 165 ASP A C 1
ATOM 1295 O O . ASP A 1 165 ? 24.531 17.011 -38.721 1.00 50.19 165 ASP A O 1
ATOM 1299 N N . THR A 1 166 ? 25.908 15.499 -37.906 1.00 53.53 166 THR A N 1
ATOM 1300 C CA . THR A 1 166 ? 25.746 14.506 -38.955 1.00 53.53 166 THR A CA 1
ATOM 1301 C C . THR A 1 166 ? 24.543 13.626 -38.638 1.00 53.53 166 THR A C 1
ATOM 1303 O O . THR A 1 166 ? 24.347 13.219 -37.494 1.00 53.53 166 THR A O 1
ATOM 1306 N N . ALA A 1 167 ? 23.758 13.305 -39.671 1.00 56.41 167 ALA A N 1
ATOM 1307 C CA . ALA A 1 167 ? 22.519 12.518 -39.646 1.00 56.41 167 ALA A CA 1
ATOM 1308 C C . ALA A 1 167 ? 22.691 11.032 -39.236 1.00 56.41 167 ALA A C 1
ATOM 1310 O O . ALA A 1 167 ? 22.005 10.146 -39.738 1.00 56.41 167 ALA A O 1
ATOM 1311 N N . GLU A 1 168 ? 23.645 10.733 -38.356 1.00 63.84 168 GLU A N 1
ATOM 1312 C CA . GLU A 1 168 ? 24.089 9.378 -38.027 1.00 63.84 168 GLU A CA 1
ATOM 1313 C C . GLU A 1 168 ? 23.769 8.949 -36.586 1.00 63.84 168 GLU A C 1
ATOM 1315 O O . GLU A 1 168 ? 23.831 7.749 -36.302 1.00 63.84 168 GLU A O 1
ATOM 1320 N N . GLY A 1 169 ? 23.384 9.876 -35.700 1.00 78.06 169 GLY A N 1
ATOM 1321 C CA . GLY A 1 169 ? 22.937 9.556 -34.338 1.00 78.06 169 GLY A CA 1
ATOM 1322 C C . GLY A 1 169 ? 21.622 8.771 -34.327 1.00 78.06 169 GLY A C 1
ATOM 1323 O O . GLY A 1 169 ? 20.749 9.003 -35.167 1.00 78.06 169 GLY A O 1
ATOM 1324 N N . ASP A 1 170 ? 21.452 7.841 -33.382 1.00 82.38 170 ASP A N 1
ATOM 1325 C CA . ASP A 1 170 ? 20.252 6.990 -33.386 1.00 82.38 170 ASP A CA 1
ATOM 1326 C C . ASP A 1 170 ? 18.967 7.776 -33.076 1.00 82.38 170 ASP A C 1
ATOM 1328 O O . ASP A 1 170 ? 17.901 7.368 -33.520 1.00 82.38 170 ASP A O 1
ATOM 1332 N N . SER A 1 171 ? 19.046 8.918 -32.377 1.00 83.38 171 SER A N 1
ATOM 1333 C CA . SER A 1 171 ? 17.894 9.824 -32.204 1.00 83.38 171 SER A CA 1
ATOM 1334 C C . SER A 1 171 ? 17.409 10.400 -33.526 1.00 83.38 171 SER A C 1
ATOM 1336 O O . SER A 1 171 ? 16.208 10.458 -33.769 1.00 83.38 171 SER A O 1
ATOM 1338 N N . VAL A 1 172 ? 18.342 10.787 -34.397 1.00 86.38 172 VAL A N 1
ATOM 1339 C CA . VAL A 1 172 ? 18.032 11.309 -35.728 1.00 86.38 172 VAL A CA 1
ATOM 1340 C C . VAL A 1 172 ? 17.464 10.196 -36.603 1.00 86.38 172 VAL A C 1
ATOM 1342 O O . VAL A 1 172 ? 16.453 10.410 -37.254 1.00 86.38 172 VAL A O 1
ATOM 1345 N N . LYS A 1 173 ? 18.043 8.989 -36.561 1.00 87.75 173 LYS A N 1
ATOM 1346 C CA . LYS A 1 173 ? 17.523 7.829 -37.308 1.00 87.75 173 LYS A CA 1
ATOM 1347 C C . LYS A 1 173 ? 16.120 7.429 -36.859 1.00 87.75 173 LYS A C 1
ATOM 1349 O O . LYS A 1 173 ? 15.267 7.198 -37.707 1.00 87.75 173 LYS A O 1
ATOM 1354 N N . TRP A 1 174 ? 15.883 7.383 -35.547 1.00 91.06 174 TRP A N 1
ATOM 1355 C CA . TRP A 1 174 ? 14.566 7.109 -34.978 1.00 91.06 174 TRP A CA 1
ATOM 1356 C C . TRP A 1 174 ? 13.556 8.176 -35.410 1.00 91.06 174 TRP A C 1
ATOM 1358 O O . TRP A 1 174 ? 12.491 7.832 -35.916 1.00 91.06 174 TRP A O 1
ATOM 1368 N N . ARG A 1 175 ? 13.922 9.462 -35.291 1.00 90.75 175 ARG A N 1
ATOM 1369 C CA . ARG A 1 175 ? 13.081 10.591 -35.710 1.00 90.75 175 ARG A CA 1
ATOM 1370 C C . ARG A 1 175 ? 12.718 10.486 -37.183 1.00 90.75 175 ARG A C 1
ATOM 1372 O O . ARG A 1 175 ? 11.538 10.450 -37.494 1.00 90.75 175 ARG A O 1
ATOM 1379 N N . THR A 1 176 ? 13.715 10.399 -38.061 1.00 90.06 176 THR A N 1
ATOM 1380 C CA . THR A 1 176 ? 13.500 10.331 -39.510 1.00 90.06 176 THR A CA 1
ATOM 1381 C C . THR A 1 176 ? 12.643 9.127 -39.879 1.00 90.06 176 THR A C 1
ATOM 1383 O O . THR A 1 176 ? 11.699 9.279 -40.635 1.00 90.06 176 THR A O 1
ATOM 1386 N N . PHE A 1 177 ? 12.887 7.954 -39.287 1.00 91.25 177 PHE A N 1
ATOM 1387 C CA . PHE A 1 177 ? 12.067 6.776 -39.561 1.00 91.25 177 PHE A CA 1
ATOM 1388 C C . PHE A 1 177 ? 10.592 6.990 -39.194 1.00 91.25 177 PHE A C 1
ATOM 1390 O O . PHE A 1 177 ? 9.709 6.651 -39.980 1.00 91.25 177 PHE A O 1
ATOM 1397 N N . VAL A 1 178 ? 10.305 7.537 -38.009 1.00 89.94 178 VAL A N 1
ATOM 1398 C CA . VAL A 1 178 ? 8.916 7.754 -37.578 1.00 89.94 178 VAL A CA 1
ATOM 1399 C C . VAL A 1 178 ? 8.268 8.916 -38.341 1.00 89.94 178 VAL A C 1
ATOM 1401 O O . VAL A 1 178 ? 7.088 8.821 -38.665 1.00 89.94 178 VAL A O 1
ATOM 1404 N N . GLU A 1 179 ? 9.014 9.973 -38.673 1.00 91.62 179 GLU A N 1
ATOM 1405 C CA . GLU A 1 179 ? 8.541 11.084 -39.513 1.00 91.62 179 GLU A CA 1
ATOM 1406 C C . GLU A 1 179 ? 8.189 10.612 -40.932 1.00 91.62 179 GLU A C 1
ATOM 1408 O O . GLU A 1 179 ? 7.089 10.904 -41.399 1.00 91.62 179 GLU A O 1
ATOM 1413 N N . ASP A 1 180 ? 9.049 9.812 -41.571 1.00 92.00 180 ASP A N 1
ATOM 1414 C CA . ASP A 1 180 ? 8.797 9.237 -42.899 1.00 92.00 180 ASP A CA 1
ATOM 1415 C C . ASP A 1 180 ? 7.535 8.350 -42.888 1.00 92.00 180 ASP A C 1
ATOM 1417 O O . ASP A 1 180 ? 6.684 8.447 -43.772 1.00 92.00 180 ASP A O 1
ATOM 1421 N N . ASN A 1 181 ? 7.365 7.519 -41.848 1.00 91.38 181 ASN A N 1
ATOM 1422 C CA . ASN A 1 181 ? 6.162 6.693 -41.689 1.00 91.38 181 ASN A CA 1
ATOM 1423 C C . ASN A 1 181 ? 4.914 7.542 -41.400 1.00 91.38 181 ASN A C 1
ATOM 1425 O O . ASN A 1 181 ? 3.822 7.192 -41.837 1.00 91.38 181 ASN A O 1
ATOM 1429 N N . LEU A 1 182 ? 5.040 8.651 -40.667 1.00 90.75 182 LEU A N 1
ATOM 1430 C CA . LEU A 1 182 ? 3.929 9.569 -40.415 1.00 90.75 182 LEU A CA 1
ATOM 1431 C C . LEU A 1 182 ? 3.454 10.224 -41.717 1.00 90.75 182 LEU A C 1
ATOM 1433 O O . LEU A 1 182 ? 2.246 10.342 -41.923 1.00 90.75 182 LEU A O 1
ATOM 1437 N N . GLU A 1 183 ? 4.377 10.629 -42.592 1.00 90.88 183 GLU A N 1
ATOM 1438 C CA . GLU A 1 183 ? 4.035 11.138 -43.925 1.00 90.88 183 GLU A CA 1
ATOM 1439 C C . GLU A 1 183 ? 3.355 10.056 -44.776 1.00 90.88 183 GLU A C 1
ATOM 1441 O O . GLU A 1 183 ? 2.288 10.310 -45.335 1.00 90.88 183 GLU A O 1
ATOM 1446 N N . GLU A 1 184 ? 3.884 8.828 -44.782 1.00 91.19 184 GLU A N 1
ATOM 1447 C CA . GLU A 1 184 ? 3.278 7.695 -45.495 1.00 91.19 184 GLU A CA 1
ATOM 1448 C C . GLU A 1 184 ? 1.856 7.382 -44.994 1.00 91.19 184 GLU A C 1
ATOM 1450 O O . GLU A 1 184 ? 0.949 7.172 -45.800 1.00 91.19 184 GLU A O 1
ATOM 1455 N N . ILE A 1 185 ? 1.624 7.417 -43.677 1.00 88.94 185 ILE A N 1
ATOM 1456 C CA . ILE A 1 185 ? 0.297 7.218 -43.073 1.00 88.94 185 ILE A CA 1
ATOM 1457 C C . ILE A 1 185 ? -0.671 8.325 -43.503 1.00 88.94 185 ILE A C 1
ATOM 1459 O O . ILE A 1 185 ? -1.817 8.037 -43.854 1.00 88.94 185 ILE A O 1
ATOM 1463 N N . LEU A 1 186 ? -0.234 9.588 -43.492 1.00 88.56 186 LEU A N 1
ATOM 1464 C CA . LEU A 1 186 ? -1.074 10.717 -43.902 1.00 88.56 186 LEU A CA 1
ATOM 1465 C C . LEU A 1 186 ? -1.419 10.670 -45.395 1.00 88.56 186 LEU A C 1
ATOM 1467 O O . LEU A 1 186 ? -2.543 11.010 -45.768 1.00 88.56 186 LEU A O 1
ATOM 1471 N N . ASP A 1 187 ? -0.492 10.232 -46.242 1.00 88.62 187 ASP A N 1
ATOM 1472 C CA . ASP A 1 187 ? -0.717 10.086 -47.682 1.00 88.62 187 ASP A CA 1
ATOM 1473 C C . ASP A 1 187 ? -1.584 8.858 -48.010 1.00 88.62 187 ASP A C 1
ATOM 1475 O O . ASP A 1 187 ? -2.439 8.908 -48.903 1.00 88.62 187 ASP A O 1
ATOM 1479 N N . ALA A 1 188 ? -1.436 7.765 -47.255 1.00 86.56 188 ALA A N 1
ATOM 1480 C CA . ALA A 1 188 ? -2.310 6.597 -47.341 1.00 86.56 188 ALA A CA 1
ATOM 1481 C C . ALA A 1 188 ? -3.740 6.925 -46.886 1.00 86.56 188 ALA A C 1
ATOM 1483 O O . ALA A 1 188 ? -4.712 6.498 -47.522 1.00 86.56 188 ALA A O 1
ATOM 1484 N N . TRP A 1 189 ? -3.879 7.719 -45.821 1.00 87.25 189 TRP A N 1
ATOM 1485 C CA . TRP A 1 189 ? -5.166 8.240 -45.368 1.00 87.25 189 TRP A CA 1
ATOM 1486 C C . TRP A 1 189 ? -5.798 9.147 -46.427 1.00 87.25 189 TRP A C 1
ATOM 1488 O O . TRP A 1 189 ? -6.951 8.931 -46.791 1.00 87.25 189 TRP A O 1
ATOM 1498 N N . GLU A 1 190 ? -5.043 10.095 -46.995 1.00 85.88 190 GLU A N 1
ATOM 1499 C CA . GLU A 1 190 ? -5.541 10.993 -48.047 1.00 85.88 190 GLU A CA 1
ATOM 1500 C C . GLU A 1 190 ? -5.987 10.209 -49.287 1.00 85.88 190 GLU A C 1
ATOM 1502 O O . GLU A 1 190 ? -7.052 10.472 -49.844 1.00 85.88 190 GLU A O 1
ATOM 1507 N N . SER A 1 191 ? -5.219 9.192 -49.682 1.00 83.75 191 SER A N 1
ATOM 1508 C CA . SER A 1 191 ? -5.577 8.298 -50.785 1.00 83.75 191 SER A CA 1
ATOM 1509 C C . SER A 1 191 ? -6.863 7.520 -50.492 1.00 83.75 191 SER A C 1
ATOM 1511 O O . SER A 1 191 ? -7.722 7.396 -51.363 1.00 83.75 191 SER A O 1
ATOM 1513 N N . SER A 1 192 ? -7.029 7.029 -49.261 1.00 80.50 192 SER A N 1
ATOM 1514 C CA . SER A 1 192 ? -8.225 6.290 -48.831 1.00 80.50 192 SER A CA 1
ATOM 1515 C C . SER A 1 192 ? -9.460 7.191 -48.785 1.00 80.50 192 SER A C 1
ATOM 1517 O O . SER A 1 192 ? -10.511 6.834 -49.318 1.00 80.50 192 SER A O 1
ATOM 1519 N N . ALA A 1 193 ? -9.317 8.398 -48.237 1.00 76.69 193 ALA A N 1
ATOM 1520 C CA . ALA A 1 193 ? -10.350 9.425 -48.241 1.00 76.69 193 ALA A CA 1
ATOM 1521 C C . ALA A 1 193 ? -10.721 9.857 -49.672 1.00 76.69 193 ALA A C 1
ATOM 1523 O O . ALA A 1 193 ? -11.899 10.013 -49.992 1.00 76.69 193 ALA A O 1
ATOM 1524 N N . GLY A 1 194 ? -9.734 9.976 -50.564 1.00 74.38 194 GLY A N 1
ATOM 1525 C CA . GLY A 1 194 ? -9.940 10.263 -51.983 1.00 74.38 194 GLY A CA 1
ATOM 1526 C C . GLY A 1 194 ? -10.691 9.153 -52.726 1.00 74.38 194 GLY A C 1
ATOM 1527 O O . GLY A 1 194 ? -11.534 9.449 -53.570 1.00 74.38 194 GLY A O 1
ATOM 1528 N N . ILE A 1 195 ? -10.442 7.883 -52.389 1.00 74.31 195 ILE A N 1
ATOM 1529 C CA . ILE A 1 195 ? -11.150 6.720 -52.956 1.00 74.31 195 ILE A CA 1
ATOM 1530 C C . ILE A 1 195 ? -12.597 6.635 -52.462 1.00 74.31 195 ILE A C 1
ATOM 1532 O O . ILE A 1 195 ? -13.457 6.189 -53.217 1.00 74.31 195 ILE A O 1
ATOM 1536 N N . ALA A 1 196 ? -12.867 7.065 -51.230 1.00 68.12 196 ALA A N 1
ATOM 1537 C CA . ALA A 1 196 ? -14.201 7.048 -50.635 1.00 68.12 196 ALA A CA 1
ATOM 1538 C C . ALA A 1 196 ? -15.015 8.337 -50.930 1.00 68.12 196 ALA A C 1
ATOM 1540 O O . ALA A 1 196 ? -16.230 8.369 -50.756 1.00 68.12 196 ALA A O 1
ATOM 1541 N N . SER A 1 197 ? -14.383 9.377 -51.487 1.00 65.50 197 SER A N 1
ATOM 1542 C CA . SER A 1 197 ? -15.033 10.618 -51.954 1.00 65.50 197 SER A CA 1
ATOM 1543 C C . SER A 1 197 ? -16.176 10.419 -52.983 1.00 65.50 197 SER A C 1
ATOM 1545 O O . SER A 1 197 ? -17.213 11.073 -52.861 1.00 65.50 197 SER A O 1
ATOM 1547 N N . PRO A 1 198 ? -16.099 9.486 -53.956 1.00 65.62 198 PRO A N 1
ATOM 1548 C CA . PRO A 1 198 ? -17.224 9.151 -54.833 1.00 65.62 198 PRO A CA 1
ATOM 1549 C C . PRO A 1 198 ? -18.457 8.608 -54.098 1.00 65.62 198 PRO A C 1
ATOM 1551 O O . PRO A 1 198 ? -19.566 8.742 -54.612 1.00 65.62 198 PRO A O 1
ATOM 1554 N N . GLU A 1 199 ? -18.293 8.008 -52.915 1.00 65.06 199 GLU A N 1
ATOM 1555 C CA . GLU A 1 199 ? -19.416 7.538 -52.092 1.00 65.06 199 GLU A CA 1
ATOM 1556 C C . GLU A 1 199 ? -20.146 8.714 -51.428 1.00 65.06 199 GLU A C 1
ATOM 1558 O O . GLU A 1 199 ? -21.373 8.697 -51.341 1.00 65.06 199 GLU A O 1
ATOM 1563 N N . LEU A 1 200 ? -19.421 9.782 -51.071 1.00 65.31 200 LEU A N 1
ATOM 1564 C CA . LEU A 1 200 ? -20.007 11.048 -50.614 1.00 65.31 200 LEU A CA 1
ATOM 1565 C C . LEU A 1 200 ? -20.780 11.756 -51.734 1.00 65.31 200 LEU A C 1
ATOM 1567 O O . LEU A 1 200 ? -21.902 12.213 -51.517 1.00 65.31 200 LEU A O 1
ATOM 1571 N N . LEU A 1 201 ? -20.233 11.764 -52.956 1.00 65.12 201 LEU A N 1
ATOM 1572 C CA . LEU A 1 201 ? -20.940 12.275 -54.138 1.00 65.12 201 LEU A CA 1
ATOM 1573 C C . LEU A 1 201 ? -22.206 11.453 -54.441 1.00 65.12 201 LEU A C 1
ATOM 1575 O O . LEU A 1 201 ? -23.239 12.009 -54.812 1.00 65.12 201 LEU A O 1
ATOM 1579 N N . ALA A 1 202 ? -22.153 10.127 -54.269 1.00 63.09 202 ALA A N 1
ATOM 1580 C CA . ALA A 1 202 ? -23.308 9.245 -54.444 1.00 63.09 202 ALA A CA 1
ATOM 1581 C C . ALA A 1 202 ? -24.385 9.441 -53.360 1.00 63.09 202 ALA A C 1
ATOM 1583 O O . ALA A 1 202 ? -25.565 9.222 -53.639 1.00 63.09 202 ALA A O 1
ATOM 1584 N N . ALA A 1 203 ? -23.997 9.896 -52.164 1.00 61.69 203 ALA A N 1
ATOM 1585 C CA . ALA A 1 203 ? -24.902 10.328 -51.099 1.00 61.69 203 ALA A CA 1
ATOM 1586 C C . ALA A 1 203 ? -25.512 11.727 -51.345 1.00 61.69 203 ALA A C 1
ATOM 1588 O O . ALA A 1 203 ? -26.273 12.218 -50.518 1.00 61.69 203 ALA A O 1
ATOM 1589 N N . GLY A 1 204 ? -25.216 12.359 -52.488 1.00 60.16 204 GLY A N 1
ATOM 1590 C CA . GLY A 1 204 ? -25.781 13.652 -52.880 1.00 60.16 204 GLY A CA 1
ATOM 1591 C C . GLY A 1 204 ? -25.054 14.866 -52.300 1.00 60.16 204 GLY A C 1
ATOM 1592 O O . GLY A 1 204 ? -25.543 15.981 -52.457 1.00 60.16 204 GLY A O 1
ATOM 1593 N N . ILE A 1 205 ? -23.895 14.671 -51.665 1.00 63.72 205 ILE A N 1
ATOM 1594 C CA . ILE A 1 205 ? -23.069 15.758 -51.135 1.00 63.72 205 ILE A CA 1
ATOM 1595 C C . ILE A 1 205 ? -22.183 16.279 -52.266 1.00 63.72 205 ILE A C 1
ATOM 1597 O O . ILE A 1 205 ? -21.236 15.601 -52.667 1.00 63.72 205 ILE A O 1
ATOM 1601 N N . ASP A 1 206 ? -22.474 17.469 -52.797 1.00 63.06 206 ASP A N 1
ATOM 1602 C CA . ASP A 1 206 ? -21.596 18.112 -53.779 1.00 63.06 206 ASP A CA 1
ATOM 1603 C C . ASP A 1 206 ? -20.341 18.648 -53.080 1.00 63.06 206 ASP A C 1
ATOM 1605 O O . ASP A 1 206 ? -20.363 19.656 -52.377 1.00 63.06 206 ASP A O 1
ATOM 1609 N N . MET A 1 207 ? -19.231 17.937 -53.267 1.00 58.34 207 MET A N 1
ATOM 1610 C CA . MET A 1 207 ? -17.950 18.277 -52.657 1.00 58.34 207 MET A CA 1
ATOM 1611 C C . MET A 1 207 ? -17.273 19.497 -53.299 1.00 58.34 207 MET A C 1
ATOM 1613 O O . MET A 1 207 ? -16.323 19.969 -52.699 1.00 58.34 207 MET A O 1
ATOM 1617 N N . GLY A 1 208 ? -17.722 20.030 -54.448 1.00 62.22 208 GLY A N 1
ATOM 1618 C CA . GLY A 1 208 ? -17.252 21.295 -55.057 1.00 62.22 208 GLY A CA 1
ATOM 1619 C C . GLY A 1 208 ? -15.810 21.763 -54.736 1.00 62.22 208 GLY A C 1
ATOM 1620 O O . GLY A 1 208 ? -14.863 20.979 -54.696 1.00 62.22 208 GLY A O 1
ATOM 1621 N N . ASP A 1 209 ? -15.631 23.068 -54.495 1.00 58.09 209 ASP A N 1
ATOM 1622 C CA . ASP A 1 209 ? -14.382 23.615 -53.932 1.00 58.09 209 ASP A CA 1
ATOM 1623 C C . ASP A 1 209 ? -14.322 23.417 -52.400 1.00 58.09 209 ASP A C 1
ATOM 1625 O O . ASP A 1 209 ? -13.244 23.235 -51.828 1.00 58.09 209 ASP A O 1
ATOM 1629 N N . ALA A 1 210 ? -15.477 23.390 -51.726 1.00 53.66 210 ALA A N 1
ATOM 1630 C CA . ALA A 1 210 ? -15.600 23.303 -50.266 1.00 53.66 210 ALA A CA 1
ATOM 1631 C C . ALA A 1 210 ? -15.113 21.961 -49.680 1.00 53.66 210 ALA A C 1
ATOM 1633 O O . ALA A 1 210 ? -14.473 21.936 -48.632 1.00 53.66 210 ALA A O 1
ATOM 1634 N N . GLY A 1 211 ? -15.334 20.854 -50.384 1.00 59.31 211 GLY A N 1
ATOM 1635 C CA . GLY A 1 211 ? -14.897 19.505 -50.017 1.00 59.31 211 GLY A CA 1
ATOM 1636 C C . GLY A 1 211 ? -13.389 19.291 -50.161 1.00 59.31 211 GLY A C 1
ATOM 1637 O O . GLY A 1 211 ? -12.778 18.540 -49.399 1.00 59.31 211 GLY A O 1
ATOM 1638 N N . SER A 1 212 ? -12.751 20.004 -51.096 1.00 62.38 212 SER A N 1
ATOM 1639 C CA . SER A 1 212 ? -11.285 20.027 -51.204 1.00 62.38 212 SER A CA 1
ATOM 1640 C C . SER A 1 212 ? -10.648 20.761 -50.017 1.00 62.38 212 SER A C 1
ATOM 1642 O O . SER A 1 212 ? -9.651 20.303 -49.454 1.00 62.38 212 SER A O 1
ATOM 1644 N N . ILE A 1 213 ? -11.287 21.850 -49.575 1.00 62.88 213 ILE A N 1
ATOM 1645 C CA . ILE A 1 213 ? -10.892 22.620 -48.393 1.00 62.88 213 ILE A CA 1
ATOM 1646 C C . ILE A 1 213 ? -11.125 21.788 -47.126 1.00 62.88 213 ILE A C 1
ATOM 1648 O O . ILE A 1 213 ? -10.253 21.762 -46.256 1.00 62.88 213 ILE A O 1
ATOM 1652 N N . SER A 1 214 ? -12.234 21.044 -47.028 1.00 68.12 214 SER A N 1
ATOM 1653 C CA . SER A 1 214 ? -12.493 20.187 -45.869 1.00 68.12 214 SER A CA 1
ATOM 1654 C C . SER A 1 214 ? -11.497 19.030 -45.782 1.00 68.12 214 SER A C 1
ATOM 1656 O O . SER A 1 214 ? -10.943 18.812 -44.712 1.00 68.12 214 SER A O 1
ATOM 1658 N N . LEU A 1 215 ? -11.186 18.339 -46.887 1.00 72.81 215 LEU A N 1
ATOM 1659 C CA . LEU A 1 215 ? -10.196 17.251 -46.900 1.00 72.81 215 LEU A CA 1
ATOM 1660 C C . LEU A 1 215 ? -8.823 17.730 -46.402 1.00 72.81 215 LEU A C 1
ATOM 1662 O O . LEU A 1 215 ? -8.230 17.103 -45.525 1.00 72.81 215 LEU A O 1
ATOM 1666 N N . ALA A 1 216 ? -8.341 18.862 -46.923 1.00 78.06 216 ALA A N 1
ATOM 1667 C CA . ALA A 1 216 ? -7.082 19.462 -46.491 1.00 78.06 216 ALA A CA 1
ATOM 1668 C C . ALA A 1 216 ? -7.116 19.852 -45.002 1.00 78.06 216 ALA A C 1
ATOM 1670 O O . ALA A 1 216 ? -6.167 19.575 -44.268 1.00 78.06 216 ALA A O 1
ATOM 1671 N N . THR A 1 217 ? -8.233 20.422 -44.541 1.00 79.44 217 THR A N 1
ATOM 1672 C CA . THR A 1 217 ? -8.436 20.794 -43.131 1.00 79.44 217 THR A CA 1
ATOM 1673 C C . THR A 1 217 ? -8.408 19.569 -42.211 1.00 79.44 217 THR A C 1
ATOM 1675 O O . THR A 1 217 ? -7.761 19.598 -41.162 1.00 79.44 217 THR A O 1
ATOM 1678 N N . TYR A 1 218 ? -9.053 18.468 -42.609 1.00 75.62 218 TYR A N 1
ATOM 1679 C CA . TYR A 1 218 ? -9.036 17.211 -41.860 1.00 75.62 218 TYR A CA 1
ATOM 1680 C C . TYR A 1 218 ? -7.649 16.554 -41.877 1.00 75.62 218 TYR A C 1
ATOM 1682 O O . TYR A 1 218 ? -7.183 16.139 -40.816 1.00 75.62 218 TYR A O 1
ATOM 1690 N N . LYS A 1 219 ? -6.939 16.544 -43.020 1.00 83.75 219 LYS A N 1
ATOM 1691 C CA . LYS A 1 219 ? -5.542 16.067 -43.107 1.00 83.75 219 LYS A CA 1
ATOM 1692 C C . LYS A 1 219 ? -4.637 16.841 -42.150 1.00 83.75 219 LYS A C 1
ATOM 1694 O O . LYS A 1 219 ? -3.828 16.250 -41.441 1.00 83.75 219 LYS A O 1
ATOM 1699 N N . GLU A 1 220 ? -4.782 18.164 -42.094 1.00 85.38 220 GLU A N 1
ATOM 1700 C CA . GLU A 1 220 ? -4.013 19.011 -41.182 1.00 85.38 220 GLU A CA 1
ATOM 1701 C C . GLU A 1 220 ? -4.390 18.774 -39.709 1.00 85.38 220 GLU A C 1
ATOM 1703 O O . GLU A 1 220 ? -3.519 18.766 -38.838 1.00 85.38 220 GLU A O 1
ATOM 1708 N N . GLY A 1 221 ? -5.674 18.562 -39.407 1.00 81.12 221 GLY A N 1
ATOM 1709 C CA . GLY A 1 221 ? -6.146 18.172 -38.075 1.00 81.12 221 GLY A CA 1
ATOM 1710 C C . GLY A 1 221 ? -5.539 16.848 -37.607 1.00 81.12 221 GLY A C 1
ATOM 1711 O O . GLY A 1 221 ? -4.886 16.809 -36.564 1.00 81.12 221 GLY A O 1
ATOM 1712 N N . LEU A 1 222 ? -5.675 15.798 -38.418 1.00 81.19 222 LEU A N 1
ATOM 1713 C CA . LEU A 1 222 ? -5.101 14.480 -38.149 1.00 81.19 222 LEU A CA 1
ATOM 1714 C C . LEU A 1 222 ? -3.573 14.554 -38.032 1.00 81.19 222 LEU A C 1
ATOM 1716 O O . LEU A 1 222 ? -2.990 14.034 -37.085 1.00 81.19 222 LEU A O 1
ATOM 1720 N N . GLY A 1 223 ? -2.919 15.283 -38.938 1.00 85.62 223 GLY A N 1
ATOM 1721 C CA . GLY A 1 223 ? -1.476 15.505 -38.899 1.00 85.62 223 GLY A CA 1
ATOM 1722 C C . GLY A 1 223 ? -1.011 16.190 -37.614 1.00 85.62 223 GLY A C 1
ATOM 1723 O O . GLY A 1 223 ? 0.037 15.831 -37.079 1.00 85.62 223 GLY A O 1
ATOM 1724 N N . ARG A 1 224 ? -1.782 17.140 -37.068 1.00 84.75 224 ARG A N 1
ATOM 1725 C CA . ARG A 1 224 ? -1.474 17.767 -35.771 1.00 84.75 224 ARG A CA 1
ATOM 1726 C C . ARG A 1 224 ? -1.565 16.774 -34.614 1.00 84.75 224 ARG A C 1
ATOM 1728 O O . ARG A 1 224 ? -0.668 16.771 -33.772 1.00 84.75 224 ARG A O 1
ATOM 1735 N N . GLU A 1 225 ? -2.591 15.929 -34.583 1.00 81.25 225 GLU A N 1
ATOM 1736 C CA . GLU A 1 225 ? -2.745 14.917 -33.529 1.00 81.25 225 GLU A CA 1
ATOM 1737 C C . GLU A 1 225 ? -1.662 13.831 -33.613 1.00 81.25 225 GLU A C 1
ATOM 1739 O O . GLU A 1 225 ? -1.014 13.524 -32.611 1.00 81.25 225 GLU A O 1
ATOM 1744 N N . LEU A 1 226 ? -1.370 13.315 -34.811 1.00 84.06 226 LEU A N 1
ATOM 1745 C CA . LEU A 1 226 ? -0.302 12.329 -35.010 1.00 84.06 226 LEU A CA 1
ATOM 1746 C C . LEU A 1 226 ? 1.076 12.904 -34.659 1.00 84.06 226 LEU A C 1
ATOM 1748 O O . LEU A 1 226 ? 1.859 12.251 -33.971 1.00 84.06 226 LEU A O 1
ATOM 1752 N N . ARG A 1 227 ? 1.364 14.157 -35.040 1.00 89.19 227 ARG A N 1
ATOM 1753 C CA . ARG A 1 227 ? 2.614 14.832 -34.650 1.00 89.19 227 ARG A CA 1
ATOM 1754 C C . ARG A 1 227 ? 2.712 15.047 -33.145 1.00 89.19 227 ARG A C 1
ATOM 1756 O O . ARG A 1 227 ? 3.800 14.962 -32.585 1.00 89.19 227 ARG A O 1
ATOM 1763 N N . ARG A 1 228 ? 1.594 15.304 -32.465 1.00 84.31 228 ARG A N 1
ATOM 1764 C CA . ARG A 1 228 ? 1.569 15.409 -31.003 1.00 84.31 228 ARG A CA 1
ATOM 1765 C C . ARG A 1 228 ? 1.964 14.088 -30.343 1.00 84.31 228 ARG A C 1
ATOM 1767 O O . ARG A 1 228 ? 2.778 14.112 -29.421 1.00 84.31 228 ARG A O 1
ATOM 1774 N N . ILE A 1 229 ? 1.423 12.965 -30.821 1.00 85.50 229 ILE A N 1
ATOM 1775 C CA . ILE A 1 229 ? 1.811 11.622 -30.357 1.00 85.50 229 ILE A CA 1
ATOM 1776 C C . ILE A 1 229 ? 3.294 11.383 -30.646 1.00 85.50 229 ILE A C 1
ATOM 1778 O O . ILE A 1 229 ? 4.035 10.983 -29.753 1.00 85.50 229 ILE A O 1
ATOM 1782 N N . PHE A 1 230 ? 3.743 11.706 -31.859 1.00 86.62 230 PHE A N 1
ATOM 1783 C CA . PHE A 1 230 ? 5.143 11.601 -32.257 1.00 86.62 230 PHE A CA 1
ATOM 1784 C C . PHE A 1 230 ? 6.085 12.359 -31.306 1.00 86.62 230 PHE A C 1
ATOM 1786 O O . PHE A 1 230 ? 6.992 11.744 -30.757 1.00 86.62 230 PHE A O 1
ATOM 1793 N N . TYR A 1 231 ? 5.851 13.647 -31.030 1.00 84.88 231 TYR A N 1
ATOM 1794 C CA . TYR A 1 231 ? 6.711 14.424 -30.125 1.00 84.88 231 TYR A CA 1
ATOM 1795 C C . TYR A 1 231 ? 6.695 13.893 -28.689 1.00 84.88 231 TYR A C 1
ATOM 1797 O O . TYR A 1 231 ? 7.708 13.940 -27.988 1.00 84.88 231 TYR A O 1
ATOM 1805 N N . GLN A 1 232 ? 5.547 13.388 -28.232 1.00 84.69 232 GLN A N 1
ATOM 1806 C CA . GLN A 1 232 ? 5.445 12.754 -26.922 1.00 84.69 232 GLN A CA 1
ATOM 1807 C C . GLN A 1 232 ? 6.300 11.482 -26.860 1.00 84.69 232 GLN A C 1
ATOM 1809 O O . GLN A 1 232 ? 7.040 11.288 -25.894 1.00 84.69 232 GLN A O 1
ATOM 1814 N N . GLU A 1 233 ? 6.233 10.635 -27.885 1.00 83.88 233 GLU A N 1
ATOM 1815 C CA . GLU A 1 233 ? 7.013 9.399 -27.933 1.00 83.88 233 GLU A CA 1
ATOM 1816 C C . GLU A 1 233 ? 8.497 9.640 -28.214 1.00 83.88 233 GLU A C 1
ATOM 1818 O O . GLU A 1 233 ? 9.339 8.924 -27.679 1.00 83.88 233 GLU A O 1
ATOM 1823 N N . GLU A 1 234 ? 8.846 10.694 -28.947 1.00 85.12 234 GLU A N 1
ATOM 1824 C CA . GLU A 1 234 ? 10.228 11.137 -29.116 1.00 85.12 234 GLU A CA 1
ATOM 1825 C C . GLU A 1 234 ? 10.845 11.530 -27.769 1.00 85.12 234 GLU A C 1
ATOM 1827 O O . GLU A 1 234 ? 11.938 11.082 -27.411 1.00 85.12 234 GLU A O 1
ATOM 1832 N N . ALA A 1 235 ? 10.121 12.329 -26.981 1.00 81.62 235 ALA A N 1
ATOM 1833 C CA . ALA A 1 235 ? 10.546 12.685 -25.636 1.00 81.62 235 ALA A CA 1
ATOM 1834 C C . ALA A 1 235 ? 10.676 11.438 -24.746 1.00 81.62 235 ALA A C 1
ATOM 1836 O O . ALA A 1 235 ? 11.641 11.323 -23.991 1.00 81.62 235 ALA A O 1
ATOM 1837 N N . ASN A 1 236 ? 9.756 10.475 -24.859 1.00 80.88 236 ASN A N 1
ATOM 1838 C CA . ASN A 1 236 ? 9.841 9.205 -24.135 1.00 80.88 236 ASN A CA 1
ATOM 1839 C C . ASN A 1 236 ? 11.067 8.382 -24.549 1.00 80.88 236 ASN A C 1
ATOM 1841 O O . ASN A 1 236 ? 11.761 7.857 -23.680 1.00 80.88 236 ASN A O 1
ATOM 1845 N N . PHE A 1 237 ? 11.349 8.275 -25.848 1.00 83.12 237 PHE A N 1
ATOM 1846 C CA . PHE A 1 237 ? 12.516 7.581 -26.387 1.00 83.12 237 PHE A CA 1
ATOM 1847 C C . PHE A 1 237 ? 13.816 8.190 -25.847 1.00 83.12 237 PHE A C 1
ATOM 1849 O O . PHE A 1 237 ? 14.651 7.478 -25.284 1.00 83.12 237 PHE A O 1
ATOM 1856 N N . LEU A 1 238 ? 13.953 9.518 -25.933 1.00 81.75 238 LEU A N 1
ATOM 1857 C CA . LEU A 1 238 ? 15.116 10.239 -25.414 1.00 81.75 238 LEU A CA 1
ATOM 1858 C C . LEU A 1 238 ? 15.248 10.078 -23.900 1.00 81.75 238 LEU A C 1
ATOM 1860 O O . LEU A 1 238 ? 16.340 9.789 -23.416 1.00 81.75 238 LEU A O 1
ATOM 1864 N N . ASN A 1 239 ? 14.147 10.194 -23.155 1.00 74.44 239 ASN A N 1
ATOM 1865 C CA . ASN A 1 239 ? 14.148 10.000 -21.709 1.00 74.44 239 ASN A CA 1
ATOM 1866 C C . ASN A 1 239 ? 14.592 8.588 -21.328 1.00 74.44 239 ASN A C 1
ATOM 1868 O O . ASN A 1 239 ? 15.426 8.442 -20.444 1.00 74.44 239 ASN A O 1
ATOM 1872 N N . ARG A 1 240 ? 14.100 7.550 -22.011 1.00 76.50 240 ARG A N 1
ATOM 1873 C CA . ARG A 1 240 ? 14.490 6.159 -21.730 1.00 76.50 240 ARG A CA 1
ATOM 1874 C C . ARG A 1 240 ? 15.975 5.899 -21.981 1.00 76.50 240 ARG A C 1
ATOM 1876 O O . ARG A 1 240 ? 16.552 5.063 -21.297 1.00 76.50 240 ARG A O 1
ATOM 1883 N N . ARG A 1 241 ? 16.587 6.598 -22.943 1.00 75.94 241 ARG A N 1
ATOM 1884 C CA . ARG A 1 241 ? 18.000 6.403 -23.296 1.00 75.94 241 ARG A CA 1
ATOM 1885 C C . ARG A 1 241 ? 18.970 7.301 -22.517 1.00 75.94 241 ARG A C 1
ATOM 1887 O O . ARG A 1 241 ? 20.095 6.890 -22.257 1.00 75.94 241 ARG A O 1
ATOM 1894 N N . LEU A 1 242 ? 18.555 8.520 -22.163 1.00 69.88 242 LEU A N 1
ATOM 1895 C CA . LEU A 1 242 ? 19.354 9.481 -21.386 1.00 69.88 242 LEU A CA 1
ATOM 1896 C C . LEU A 1 242 ? 19.245 9.250 -19.879 1.00 69.88 242 LEU A C 1
ATOM 1898 O O . LEU A 1 242 ? 20.209 9.433 -19.142 1.00 69.88 242 LEU A O 1
ATOM 1902 N N . TYR A 1 243 ? 18.063 8.855 -19.419 1.00 59.19 243 TYR A N 1
ATOM 1903 C CA . TYR A 1 243 ? 17.774 8.605 -18.021 1.00 59.19 243 TYR A CA 1
ATOM 1904 C C . TYR A 1 243 ? 17.520 7.109 -17.844 1.00 59.19 243 TYR A C 1
ATOM 1906 O O . TYR A 1 243 ? 16.374 6.659 -17.842 1.00 59.19 243 TYR A O 1
ATOM 1914 N N . ASP A 1 244 ? 18.593 6.336 -17.646 1.00 54.75 244 ASP A N 1
ATOM 1915 C CA . ASP A 1 244 ? 18.523 4.983 -17.074 1.00 54.75 244 ASP A CA 1
ATOM 1916 C C . ASP A 1 244 ? 18.037 5.062 -15.610 1.00 54.75 244 ASP A C 1
ATOM 1918 O O . ASP A 1 244 ? 18.775 4.875 -14.644 1.00 54.75 244 ASP A O 1
ATOM 1922 N N . GLN A 1 245 ? 16.774 5.455 -15.433 1.00 50.03 245 GLN A N 1
ATOM 1923 C CA . GLN A 1 245 ? 16.090 5.542 -14.144 1.00 50.03 245 GLN A CA 1
ATOM 1924 C C . GLN A 1 245 ? 15.282 4.280 -13.845 1.00 50.03 245 GLN A C 1
ATOM 1926 O O . GLN A 1 245 ? 14.993 4.013 -12.683 1.00 50.03 245 GLN A O 1
ATOM 1931 N N . TYR A 1 246 ? 14.933 3.491 -14.865 1.00 48.28 246 TYR A N 1
ATOM 1932 C CA . TYR A 1 246 ? 14.096 2.304 -14.694 1.00 48.28 246 TYR A CA 1
ATOM 1933 C C . TYR A 1 246 ? 14.818 1.162 -13.966 1.00 48.28 246 TYR A C 1
ATOM 1935 O O . TYR A 1 246 ? 14.189 0.484 -13.156 1.00 48.28 246 TYR A O 1
ATOM 1943 N N . SER A 1 247 ? 16.122 0.963 -14.202 1.00 53.31 247 SER A N 1
ATOM 1944 C CA . SER A 1 247 ? 16.870 -0.168 -13.631 1.00 53.31 247 SER A CA 1
ATOM 1945 C C . SER A 1 247 ? 17.575 0.193 -12.323 1.00 53.31 247 SER A C 1
ATOM 1947 O O . SER A 1 247 ? 17.463 -0.538 -11.342 1.00 53.31 247 SER A O 1
ATOM 1949 N N . LEU A 1 248 ? 18.267 1.336 -12.258 1.00 52.44 248 LEU A N 1
ATOM 1950 C CA . LEU A 1 248 ? 19.113 1.667 -11.103 1.00 52.44 248 LEU A CA 1
ATOM 1951 C C . LEU A 1 248 ? 18.330 2.190 -9.895 1.00 52.44 248 LEU A C 1
ATOM 1953 O O . LEU A 1 248 ? 18.611 1.769 -8.775 1.00 52.44 248 LEU A O 1
ATOM 1957 N N . ARG A 1 249 ? 17.330 3.055 -10.108 1.00 55.16 249 ARG A N 1
ATOM 1958 C CA . ARG A 1 249 ? 16.540 3.638 -9.013 1.00 55.16 249 ARG A CA 1
ATOM 1959 C C . ARG A 1 249 ? 15.555 2.632 -8.420 1.00 55.16 249 ARG A C 1
ATOM 1961 O O . ARG A 1 249 ? 15.496 2.501 -7.211 1.00 55.16 249 ARG A O 1
ATOM 1968 N N . ASN A 1 250 ? 14.856 1.838 -9.235 1.00 56.16 250 ASN A N 1
ATOM 1969 C CA . ASN A 1 250 ? 13.995 0.775 -8.696 1.00 56.16 250 ASN A CA 1
ATOM 1970 C C . ASN A 1 250 ? 14.793 -0.310 -7.971 1.00 56.16 250 ASN A C 1
ATOM 1972 O O . ASN A 1 250 ? 14.356 -0.776 -6.921 1.00 56.16 250 ASN A O 1
ATOM 1976 N N . LYS A 1 251 ? 15.970 -0.703 -8.486 1.00 58.81 251 LYS A N 1
ATOM 1977 C CA . LYS A 1 251 ? 16.844 -1.644 -7.771 1.00 58.81 251 LYS A CA 1
ATOM 1978 C C . LYS A 1 251 ? 17.374 -1.019 -6.477 1.00 58.81 251 LYS A C 1
ATOM 1980 O O . LYS A 1 251 ? 17.386 -1.727 -5.476 1.00 58.81 251 LYS A O 1
ATOM 1985 N N . SER A 1 252 ? 17.716 0.277 -6.443 1.00 62.16 252 SER A N 1
ATOM 1986 C CA . SER A 1 252 ? 18.114 0.942 -5.191 1.00 62.16 252 SER A CA 1
ATOM 1987 C C . SER A 1 252 ? 16.961 1.102 -4.205 1.00 62.16 252 SER A C 1
ATOM 1989 O O . SER A 1 252 ? 17.161 0.866 -3.023 1.00 62.16 252 SER A O 1
ATOM 1991 N N . ASP A 1 253 ? 15.759 1.443 -4.666 1.00 63.59 253 ASP A N 1
ATOM 1992 C CA . ASP A 1 253 ? 14.595 1.705 -3.813 1.00 63.59 253 ASP A CA 1
ATOM 1993 C C . ASP A 1 253 ? 14.015 0.392 -3.254 1.00 63.59 253 ASP A C 1
ATOM 1995 O O . ASP A 1 253 ? 13.704 0.299 -2.066 1.00 63.59 253 ASP A O 1
ATOM 1999 N N . ALA A 1 254 ? 13.950 -0.669 -4.069 1.00 66.12 254 ALA A N 1
ATOM 2000 C CA . ALA A 1 254 ? 13.569 -2.008 -3.615 1.00 66.12 254 ALA A CA 1
ATOM 2001 C C . ALA A 1 254 ? 14.621 -2.616 -2.674 1.00 66.12 254 ALA A C 1
ATOM 2003 O O . ALA A 1 254 ? 14.276 -3.280 -1.693 1.00 66.12 254 ALA A O 1
ATOM 2004 N N . GLN A 1 255 ? 15.910 -2.383 -2.943 1.00 69.62 255 GLN A N 1
ATOM 2005 C CA . GLN A 1 255 ? 16.986 -2.786 -2.042 1.00 69.62 255 GLN A CA 1
ATOM 2006 C C . GLN A 1 255 ? 16.935 -1.996 -0.728 1.00 69.62 255 GLN A C 1
ATOM 2008 O O . GLN A 1 255 ? 17.036 -2.611 0.330 1.00 69.62 255 GLN A O 1
ATOM 2013 N N . ALA A 1 256 ? 16.660 -0.690 -0.768 1.00 70.81 256 ALA A N 1
ATOM 2014 C CA . ALA A 1 256 ? 16.504 0.149 0.418 1.00 70.81 256 ALA A CA 1
ATOM 2015 C C . ALA A 1 256 ? 15.329 -0.307 1.297 1.00 70.81 256 ALA A C 1
ATOM 2017 O O . ALA A 1 256 ? 15.497 -0.460 2.505 1.00 70.81 256 ALA A O 1
ATOM 2018 N N . ALA A 1 257 ? 14.166 -0.613 0.708 1.00 74.44 257 ALA A N 1
ATOM 2019 C CA . ALA A 1 257 ? 13.014 -1.130 1.452 1.00 74.44 257 ALA A CA 1
ATOM 2020 C C . ALA A 1 257 ? 13.324 -2.473 2.144 1.00 74.44 257 ALA A C 1
ATOM 2022 O O . ALA A 1 257 ? 12.936 -2.695 3.297 1.00 74.44 257 ALA A O 1
ATOM 2023 N N . ARG A 1 258 ? 14.055 -3.370 1.466 1.00 78.75 258 ARG A N 1
ATOM 2024 C CA . ARG A 1 258 ? 14.471 -4.671 2.022 1.00 78.75 258 ARG A CA 1
ATOM 2025 C C . ARG A 1 258 ? 15.523 -4.531 3.119 1.00 78.75 258 ARG A C 1
ATOM 2027 O O . ARG A 1 258 ? 15.363 -5.144 4.172 1.00 78.75 258 ARG A O 1
ATOM 2034 N N . GLU A 1 259 ? 16.571 -3.744 2.890 1.00 80.88 259 GLU A N 1
ATOM 2035 C CA . GLU A 1 259 ? 17.644 -3.504 3.863 1.00 80.88 259 GLU A CA 1
ATOM 2036 C C . GLU A 1 259 ? 17.098 -2.836 5.124 1.00 80.88 259 GLU A C 1
ATOM 2038 O O . GLU A 1 259 ? 17.351 -3.318 6.227 1.00 80.88 259 GLU A O 1
ATOM 2043 N N . MET A 1 260 ? 16.255 -1.814 4.966 1.00 80.50 260 MET A N 1
ATOM 2044 C CA . MET A 1 260 ? 15.606 -1.144 6.089 1.00 80.50 260 MET A CA 1
ATOM 2045 C C . MET A 1 260 ? 14.714 -2.104 6.880 1.00 80.50 260 MET A C 1
ATOM 2047 O O . MET A 1 260 ? 14.791 -2.158 8.103 1.00 80.50 260 MET A O 1
ATOM 2051 N N . THR A 1 261 ? 13.883 -2.897 6.200 1.00 83.88 261 THR A N 1
ATOM 2052 C CA . THR A 1 261 ? 13.017 -3.874 6.878 1.00 83.88 261 THR A CA 1
ATOM 2053 C C . THR A 1 261 ? 13.839 -4.913 7.630 1.00 83.88 261 THR A C 1
ATOM 2055 O O . THR A 1 261 ? 13.506 -5.256 8.759 1.00 83.88 261 THR A O 1
ATOM 2058 N N . SER A 1 262 ? 14.933 -5.392 7.034 1.00 84.88 262 SER A N 1
ATOM 2059 C CA . SER A 1 262 ? 15.850 -6.313 7.703 1.00 84.88 262 SER A CA 1
ATOM 2060 C C . SER A 1 262 ? 16.492 -5.679 8.936 1.00 84.88 262 SER A C 1
ATOM 2062 O O . SER A 1 262 ? 16.644 -6.362 9.946 1.00 84.88 262 SER A O 1
ATOM 2064 N N . GLN A 1 263 ? 16.858 -4.399 8.869 1.00 88.12 263 GLN A N 1
ATOM 2065 C CA . GLN A 1 263 ? 17.410 -3.667 10.003 1.00 88.12 263 GLN A CA 1
ATOM 2066 C C . GLN A 1 263 ? 16.374 -3.516 11.124 1.00 88.12 263 GLN A C 1
ATOM 2068 O O . GLN A 1 263 ? 16.658 -3.896 12.255 1.00 88.12 263 GLN A O 1
ATOM 2073 N N . LEU A 1 264 ? 15.159 -3.057 10.806 1.00 85.56 264 LEU A N 1
ATOM 2074 C CA . LEU A 1 264 ? 14.071 -2.902 11.778 1.00 85.56 264 LEU A CA 1
ATOM 2075 C C . LEU A 1 264 ? 13.695 -4.233 12.444 1.00 85.56 264 LEU A C 1
ATOM 2077 O O . LEU A 1 264 ? 13.458 -4.273 13.649 1.00 85.56 264 LEU A O 1
ATOM 2081 N N . ILE A 1 265 ? 13.663 -5.328 11.675 1.00 86.50 265 ILE A N 1
ATOM 2082 C CA . ILE A 1 265 ? 13.442 -6.673 12.221 1.00 86.50 265 ILE A CA 1
ATOM 2083 C C . ILE A 1 265 ? 14.590 -7.065 13.148 1.00 86.50 265 ILE A C 1
ATOM 2085 O O . ILE A 1 265 ? 14.326 -7.532 14.247 1.00 86.50 265 ILE A O 1
ATOM 2089 N N . SER A 1 266 ? 15.844 -6.870 12.733 1.00 88.88 266 SER A N 1
ATOM 2090 C CA . SER A 1 266 ? 17.009 -7.235 13.544 1.00 88.88 266 SER A CA 1
ATOM 2091 C C . SER A 1 266 ? 17.050 -6.470 14.868 1.00 88.88 266 SER A C 1
ATOM 2093 O O . SER A 1 266 ? 17.308 -7.074 15.904 1.00 88.88 266 SER A O 1
ATOM 2095 N N . GLU A 1 267 ? 16.783 -5.163 14.841 1.00 86.50 267 GLU A N 1
ATOM 2096 C CA . GLU A 1 267 ? 16.746 -4.315 16.038 1.00 86.50 267 GLU A CA 1
ATOM 2097 C C . GLU A 1 267 ? 15.616 -4.747 16.988 1.00 86.50 267 GLU A C 1
ATOM 2099 O O . GLU A 1 267 ? 15.833 -4.899 18.191 1.00 86.50 267 GLU A O 1
ATOM 2104 N N . ALA A 1 268 ? 14.421 -5.023 16.452 1.00 84.38 268 ALA A N 1
ATOM 2105 C CA . ALA A 1 268 ? 13.298 -5.510 17.249 1.00 84.38 268 ALA A CA 1
ATOM 2106 C C . ALA A 1 268 ? 13.549 -6.922 17.815 1.00 84.38 268 ALA A C 1
ATOM 2108 O O . ALA A 1 268 ? 13.262 -7.178 18.985 1.00 84.38 268 ALA A O 1
ATOM 2109 N N . GLU A 1 269 ? 14.098 -7.848 17.024 1.00 87.25 269 GLU A N 1
ATOM 2110 C CA . GLU A 1 269 ? 14.407 -9.214 17.464 1.00 87.25 269 GLU A CA 1
ATOM 2111 C C . GLU A 1 269 ? 15.495 -9.233 18.549 1.00 87.25 269 GLU A C 1
ATOM 2113 O O . GLU A 1 269 ? 15.337 -9.945 19.539 1.00 87.25 269 GLU A O 1
ATOM 2118 N N . GLU A 1 270 ? 16.564 -8.441 18.422 1.00 87.12 270 GLU A N 1
ATOM 2119 C CA . GLU A 1 270 ? 17.651 -8.407 19.412 1.00 87.12 270 GLU A CA 1
ATOM 2120 C C . GLU A 1 270 ? 17.152 -7.967 20.798 1.00 87.12 270 GLU A C 1
ATOM 2122 O O . GLU A 1 270 ? 17.443 -8.612 21.812 1.00 87.12 270 GLU A O 1
ATOM 2127 N N . GLU A 1 271 ? 16.348 -6.905 20.849 1.00 80.50 271 GLU A N 1
ATOM 2128 C CA . GLU A 1 271 ? 15.812 -6.392 22.109 1.00 80.50 271 GLU A CA 1
ATOM 2129 C C . GLU A 1 271 ? 14.721 -7.297 22.702 1.00 80.50 271 GLU A C 1
ATOM 2131 O O . GLU A 1 271 ? 14.686 -7.533 23.917 1.00 80.50 271 GLU A O 1
ATOM 2136 N N . THR A 1 272 ? 13.841 -7.844 21.859 1.00 84.44 272 THR A N 1
ATOM 2137 C CA . THR A 1 272 ? 12.740 -8.692 22.331 1.00 84.44 272 THR A CA 1
ATOM 2138 C C . THR A 1 272 ? 13.187 -10.097 22.737 1.00 84.44 272 THR A C 1
ATOM 2140 O O . THR A 1 272 ? 12.676 -10.632 23.726 1.00 84.44 272 THR A O 1
ATOM 2143 N N . GLU A 1 273 ? 14.183 -10.684 22.068 1.00 87.31 273 GLU A N 1
ATOM 2144 C CA . GLU A 1 273 ? 14.759 -11.981 22.449 1.00 87.31 273 GLU A CA 1
ATOM 2145 C C . GLU A 1 273 ? 15.487 -11.883 23.799 1.00 87.31 273 GLU A C 1
ATOM 2147 O O . GLU A 1 273 ? 15.396 -12.792 24.627 1.00 87.31 273 GLU A O 1
ATOM 2152 N N . ALA A 1 274 ? 16.139 -10.750 24.089 1.00 85.00 274 ALA A N 1
ATOM 2153 C CA . ALA A 1 274 ? 16.723 -10.498 25.406 1.00 85.00 274 ALA A CA 1
ATOM 2154 C C . ALA A 1 274 ? 15.659 -10.445 26.521 1.00 85.00 274 ALA A C 1
ATOM 2156 O O . ALA A 1 274 ? 15.920 -10.878 27.648 1.00 85.00 274 ALA A O 1
ATOM 2157 N N . GLY A 1 275 ? 14.461 -9.931 26.224 1.00 82.06 275 GLY A N 1
ATOM 2158 C CA . GLY A 1 275 ? 13.299 -9.984 27.118 1.00 82.06 275 GLY A CA 1
ATOM 2159 C C . GLY A 1 275 ? 12.788 -11.412 27.325 1.00 82.06 275 GLY A C 1
ATOM 2160 O O . GLY A 1 275 ? 12.678 -11.866 28.462 1.00 82.06 275 GLY A O 1
ATOM 2161 N N . ILE A 1 276 ? 12.568 -12.156 26.235 1.00 84.25 276 ILE A N 1
ATOM 2162 C CA . ILE A 1 276 ? 12.133 -13.565 26.271 1.00 84.25 276 ILE A CA 1
ATOM 2163 C C . ILE A 1 276 ? 13.101 -14.421 27.092 1.00 84.25 276 ILE A C 1
ATOM 2165 O O . ILE A 1 276 ? 12.671 -15.241 27.907 1.00 84.25 276 ILE A O 1
ATOM 2169 N N . LYS A 1 277 ? 14.408 -14.226 26.905 1.00 87.12 277 LYS A N 1
ATOM 2170 C CA . LYS A 1 277 ? 15.433 -14.956 27.648 1.00 87.12 277 LYS A CA 1
ATOM 2171 C C . LYS A 1 277 ? 15.357 -14.676 29.148 1.00 87.12 277 LYS A C 1
ATOM 2173 O O . LYS A 1 277 ? 15.358 -15.623 29.922 1.00 87.12 277 LYS A O 1
ATOM 2178 N N . ARG A 1 278 ? 15.206 -13.411 29.559 1.00 84.81 278 ARG A N 1
ATOM 2179 C CA . ARG A 1 278 ? 15.035 -13.047 30.978 1.00 84.81 278 ARG A CA 1
ATOM 2180 C C . ARG A 1 278 ? 13.826 -13.738 31.612 1.00 84.81 278 ARG A C 1
ATOM 2182 O O . ARG A 1 278 ? 13.943 -14.274 32.708 1.00 84.81 278 ARG A O 1
ATOM 2189 N N . VAL A 1 279 ? 12.693 -13.779 30.909 1.00 85.44 279 VAL A N 1
ATOM 2190 C CA . VAL A 1 279 ? 11.482 -14.466 31.391 1.00 85.44 279 VAL A CA 1
ATOM 2191 C C . VAL A 1 279 ? 11.712 -15.975 31.523 1.00 85.44 279 VAL A C 1
ATOM 2193 O O . VAL A 1 279 ? 11.269 -16.580 32.501 1.00 85.44 279 VAL A O 1
ATOM 2196 N N . ARG A 1 280 ? 12.413 -16.589 30.561 1.00 85.25 280 ARG A N 1
ATOM 2197 C CA . ARG A 1 280 ? 12.747 -18.020 30.595 1.00 85.25 280 ARG A CA 1
ATOM 2198 C C . ARG A 1 280 ? 13.703 -18.355 31.740 1.00 85.25 280 ARG A C 1
ATOM 2200 O O . ARG A 1 280 ? 13.438 -19.295 32.480 1.00 85.25 280 ARG A O 1
ATOM 2207 N N . ASP A 1 281 ? 14.749 -17.557 31.930 1.00 84.50 281 ASP A N 1
ATOM 2208 C CA . ASP A 1 281 ? 15.704 -17.720 33.031 1.00 84.50 281 ASP A CA 1
ATOM 2209 C C . ASP A 1 281 ? 14.992 -17.572 34.396 1.00 84.50 281 ASP A C 1
ATOM 2211 O O . ASP A 1 281 ? 15.266 -18.315 35.341 1.00 84.50 281 ASP A O 1
ATOM 2215 N N . GLY A 1 282 ? 14.010 -16.665 34.494 1.00 79.69 282 GLY A N 1
ATOM 2216 C CA . GLY A 1 282 ? 13.141 -16.543 35.668 1.00 79.69 282 GLY A CA 1
ATOM 2217 C C . GLY A 1 282 ? 12.314 -17.809 35.937 1.00 79.69 282 GLY A C 1
ATOM 2218 O O . GLY A 1 282 ? 12.190 -18.231 37.087 1.00 79.69 282 GLY A O 1
ATOM 2219 N N . LEU A 1 283 ? 11.822 -18.463 34.884 1.00 78.19 283 LEU A N 1
ATOM 2220 C CA . LEU A 1 283 ? 11.068 -19.722 34.946 1.00 78.19 283 LEU A CA 1
ATOM 2221 C C . LEU A 1 283 ? 11.935 -20.880 35.470 1.00 78.19 283 LEU A C 1
ATOM 2223 O O . LEU A 1 283 ? 11.517 -21.619 36.361 1.00 78.19 283 LEU A O 1
ATOM 2227 N N . GLU A 1 284 ? 13.175 -20.986 34.984 1.00 77.75 284 GLU A N 1
ATOM 2228 C CA . GLU A 1 284 ? 14.164 -21.959 35.474 1.00 77.75 284 GLU A CA 1
ATOM 2229 C C . GLU A 1 284 ? 14.530 -21.706 36.948 1.00 77.75 284 GLU A C 1
ATOM 2231 O O . GLU A 1 284 ? 14.694 -22.640 37.737 1.00 77.75 284 GLU A O 1
ATOM 2236 N N . SER A 1 285 ? 14.601 -20.439 37.369 1.00 71.88 285 SER A N 1
ATOM 2237 C CA . SER A 1 285 ? 14.847 -20.098 38.776 1.00 71.88 285 SER A CA 1
ATOM 2238 C C . SER A 1 285 ? 13.690 -20.516 39.698 1.00 71.88 285 SER A C 1
ATOM 2240 O O . SER A 1 285 ? 13.920 -20.974 40.823 1.00 71.88 285 SER A O 1
ATOM 2242 N N . MET A 1 286 ? 12.452 -20.434 39.198 1.00 66.12 286 MET A N 1
ATOM 2243 C CA . MET A 1 286 ? 11.242 -20.869 39.896 1.00 66.12 286 MET A CA 1
ATOM 2244 C C . MET A 1 286 ? 11.185 -22.395 40.044 1.00 66.12 286 MET A C 1
ATOM 2246 O O . MET A 1 286 ? 10.676 -22.909 41.042 1.00 66.12 286 MET A O 1
ATOM 2250 N N . GLU A 1 287 ? 11.767 -23.133 39.096 1.00 64.31 287 GLU A N 1
ATOM 2251 C CA . GLU A 1 287 ? 11.925 -24.585 39.184 1.00 64.31 287 GLU A CA 1
ATOM 2252 C C . GLU A 1 287 ? 12.846 -25.005 40.350 1.00 64.31 287 GLU A C 1
ATOM 2254 O O . GLU A 1 287 ? 12.587 -26.022 41.002 1.00 64.31 287 GLU A O 1
ATOM 2259 N N . MET A 1 288 ? 13.884 -24.213 40.662 1.00 59.00 288 MET A N 1
ATOM 2260 C CA . MET A 1 288 ? 14.903 -24.555 41.669 1.00 59.00 288 MET A CA 1
ATOM 2261 C C . MET A 1 288 ? 14.582 -24.125 43.117 1.00 59.00 288 MET A C 1
ATOM 2263 O O . MET A 1 288 ? 15.122 -24.726 44.049 1.00 59.00 288 MET A O 1
ATOM 2267 N N . ASN A 1 289 ? 13.725 -23.122 43.349 1.00 56.56 289 ASN A N 1
ATOM 2268 C CA . ASN A 1 289 ? 13.471 -22.552 44.686 1.00 56.56 289 ASN A CA 1
ATOM 2269 C C . ASN A 1 289 ? 12.088 -22.941 45.249 1.00 56.56 289 ASN A C 1
ATOM 2271 O O . ASN A 1 289 ? 11.086 -22.276 45.006 1.00 56.56 289 ASN A O 1
ATOM 2275 N N . ILE A 1 290 ? 12.021 -24.004 46.060 1.00 54.38 290 ILE A N 1
ATOM 2276 C CA . ILE A 1 290 ? 10.759 -24.501 46.644 1.00 54.38 290 ILE A CA 1
ATOM 2277 C C . ILE A 1 290 ? 10.684 -24.155 48.143 1.00 54.38 290 ILE A C 1
ATOM 2279 O O . ILE A 1 290 ? 11.201 -24.871 48.999 1.00 54.38 290 ILE A O 1
ATOM 2283 N N . SER A 1 291 ? 9.999 -23.056 48.468 1.00 53.62 291 SER A N 1
ATOM 2284 C CA . SER A 1 291 ? 9.517 -22.704 49.815 1.00 53.62 291 SER A CA 1
ATOM 2285 C C . SER A 1 291 ? 8.125 -22.074 49.706 1.00 53.62 291 SER A C 1
ATOM 2287 O O . SER A 1 291 ? 7.886 -21.276 48.806 1.00 53.62 291 SER A O 1
ATOM 2289 N N . VAL A 1 292 ? 7.212 -22.389 50.635 1.00 50.31 292 VAL A N 1
ATOM 2290 C CA . VAL A 1 292 ? 5.794 -21.950 50.627 1.00 50.31 292 VAL A CA 1
ATOM 2291 C C . VAL A 1 292 ? 5.640 -20.423 50.579 1.00 50.31 292 VAL A C 1
ATOM 2293 O O . VAL A 1 292 ? 4.763 -19.920 49.892 1.00 50.31 292 VAL A O 1
ATOM 2296 N N . LYS A 1 293 ? 6.514 -19.677 51.271 1.00 53.00 293 LYS A N 1
ATOM 2297 C CA . LYS A 1 293 ? 6.552 -18.201 51.208 1.00 53.00 293 LYS A CA 1
ATOM 2298 C C . LYS A 1 293 ? 7.330 -17.657 50.005 1.00 53.00 293 LYS A C 1
ATOM 2300 O O . LYS A 1 293 ? 7.183 -16.488 49.680 1.00 53.00 293 LYS A O 1
ATOM 2305 N N . GLY A 1 294 ? 8.179 -18.482 49.393 1.00 56.59 294 GLY A N 1
ATOM 2306 C CA . GLY A 1 294 ? 8.930 -18.123 48.191 1.00 56.59 294 GLY A CA 1
ATOM 2307 C C . GLY A 1 294 ? 8.074 -18.216 46.932 1.00 56.59 294 GLY A C 1
ATOM 2308 O O . GLY A 1 294 ? 8.217 -17.381 46.059 1.00 56.59 294 GLY A O 1
ATOM 2309 N N . LEU A 1 295 ? 7.134 -19.166 46.864 1.00 59.16 295 LEU A N 1
ATOM 2310 C CA . LEU A 1 295 ? 6.353 -19.426 45.651 1.00 59.16 295 LEU A CA 1
ATOM 2311 C C . LEU A 1 295 ? 5.465 -18.238 45.229 1.00 59.16 295 LEU A C 1
ATOM 2313 O O . LEU A 1 295 ? 5.451 -17.898 44.052 1.00 59.16 295 LEU A O 1
ATOM 2317 N N . GLU A 1 296 ? 4.767 -17.587 46.170 1.00 59.47 296 GLU A N 1
ATOM 2318 C CA . GLU A 1 296 ? 3.950 -16.393 45.874 1.00 59.47 296 GLU A CA 1
ATOM 2319 C C . GLU A 1 296 ? 4.827 -15.201 45.451 1.00 59.47 296 GLU A C 1
ATOM 2321 O O . GLU A 1 296 ? 4.575 -14.600 44.410 1.00 59.47 296 GLU A O 1
ATOM 2326 N N . ALA A 1 297 ? 5.910 -14.919 46.184 1.00 59.12 297 ALA A N 1
ATOM 2327 C CA . ALA A 1 297 ? 6.815 -13.807 45.876 1.00 59.12 297 ALA A CA 1
ATOM 2328 C C . ALA A 1 297 ? 7.551 -13.989 44.533 1.00 59.12 297 ALA A C 1
ATOM 2330 O O . ALA A 1 297 ? 7.619 -13.061 43.735 1.00 59.12 297 ALA A O 1
ATOM 2331 N N . THR A 1 298 ? 8.043 -15.197 44.245 1.00 67.62 298 THR A N 1
ATOM 2332 C CA . THR A 1 298 ? 8.711 -15.521 42.973 1.00 67.62 298 THR A CA 1
ATOM 2333 C C . THR A 1 298 ? 7.728 -15.524 41.796 1.00 67.62 298 THR A C 1
ATOM 2335 O O . THR A 1 298 ? 8.126 -15.251 40.669 1.00 67.62 298 THR A O 1
ATOM 2338 N N . SER A 1 299 ? 6.438 -15.789 42.036 1.00 66.00 299 SER A N 1
ATOM 2339 C CA . SER A 1 299 ? 5.409 -15.726 40.988 1.00 66.00 299 SER A CA 1
ATOM 2340 C C . SER A 1 299 ? 5.030 -14.303 40.598 1.00 66.00 299 SER A C 1
ATOM 2342 O O . SER A 1 299 ? 4.848 -14.027 39.415 1.00 66.00 299 SER A O 1
ATOM 2344 N N . GLU A 1 300 ? 4.944 -13.400 41.575 1.00 74.94 300 GLU A N 1
ATOM 2345 C CA . GLU A 1 300 ? 4.649 -11.988 41.336 1.00 74.94 300 GLU A CA 1
ATOM 2346 C C . GLU A 1 300 ? 5.813 -11.325 40.590 1.00 74.94 300 GLU A C 1
ATOM 2348 O O . GLU A 1 300 ? 5.595 -10.675 39.572 1.00 74.94 300 GLU A O 1
ATOM 2353 N N . GLU A 1 301 ? 7.051 -11.617 41.001 1.00 78.88 301 GLU A N 1
ATOM 2354 C CA . GLU A 1 301 ? 8.277 -11.144 40.344 1.00 78.88 301 GLU A CA 1
ATOM 2355 C C . GLU A 1 301 ? 8.420 -11.683 38.905 1.00 78.88 301 GLU A C 1
ATOM 2357 O O . GLU A 1 301 ? 8.800 -10.950 37.987 1.00 78.88 301 GLU A O 1
ATOM 2362 N N . TRP A 1 302 ? 8.062 -12.951 38.663 1.00 83.62 302 TRP A N 1
ATOM 2363 C CA . TRP A 1 302 ? 8.066 -13.520 37.312 1.00 83.62 302 T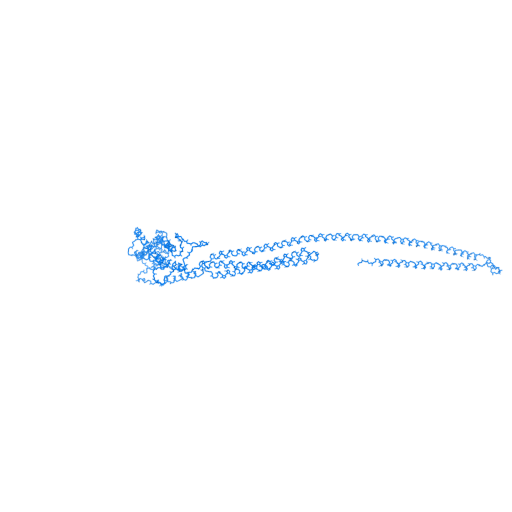RP A CA 1
ATOM 2364 C C . TRP A 1 302 ? 6.976 -12.913 36.418 1.00 83.62 302 TRP A C 1
ATOM 2366 O O . TRP A 1 302 ? 7.251 -12.592 35.262 1.00 83.62 302 TRP A O 1
ATOM 2376 N N . LEU A 1 303 ? 5.756 -12.719 36.936 1.00 79.31 303 LEU A N 1
ATOM 2377 C CA . LEU A 1 303 ? 4.665 -12.071 36.197 1.00 79.31 303 LEU A CA 1
ATOM 2378 C C . LEU A 1 303 ? 4.978 -10.606 35.884 1.00 79.31 303 LEU A C 1
ATOM 2380 O O . LEU A 1 303 ? 4.655 -10.142 34.789 1.00 79.31 303 LEU A O 1
ATOM 2384 N N . GLU A 1 304 ? 5.624 -9.890 36.803 1.00 83.31 304 GLU A N 1
ATOM 2385 C CA . GLU A 1 304 ? 6.114 -8.529 36.579 1.00 83.31 304 GLU A CA 1
ATOM 2386 C C . GLU A 1 304 ? 7.175 -8.517 35.471 1.00 83.31 304 GLU A C 1
ATOM 2388 O O . GLU A 1 304 ? 7.033 -7.780 34.497 1.00 83.31 304 GLU A O 1
ATOM 2393 N N . THR A 1 305 ? 8.153 -9.428 35.532 1.00 83.69 305 THR A N 1
ATOM 2394 C CA . THR A 1 305 ? 9.191 -9.581 34.495 1.00 83.69 305 THR A CA 1
ATOM 2395 C C . THR A 1 305 ? 8.594 -9.946 33.130 1.00 83.69 305 THR A C 1
ATOM 2397 O O . THR A 1 305 ? 9.035 -9.443 32.094 1.00 83.69 305 THR A O 1
ATOM 2400 N N . PHE A 1 306 ? 7.577 -10.813 33.101 1.00 82.62 306 PHE A N 1
ATOM 2401 C CA . PHE A 1 306 ? 6.840 -11.155 31.885 1.00 82.62 306 PHE A CA 1
ATOM 2402 C C . PHE A 1 306 ? 6.089 -9.947 31.325 1.00 82.62 306 PHE A C 1
ATOM 2404 O O . PHE A 1 306 ? 6.164 -9.693 30.125 1.00 82.62 306 PHE A O 1
ATOM 2411 N N . THR A 1 307 ? 5.381 -9.208 32.180 1.00 81.56 307 THR A N 1
ATOM 2412 C CA . THR A 1 307 ? 4.595 -8.035 31.780 1.00 81.56 307 THR A CA 1
ATOM 2413 C C . THR A 1 307 ? 5.507 -6.948 31.225 1.00 81.56 307 THR A C 1
ATOM 2415 O O . THR A 1 307 ? 5.258 -6.456 30.130 1.00 81.56 307 THR A O 1
ATOM 2418 N N . GLU A 1 308 ? 6.621 -6.660 31.900 1.00 84.62 308 GLU A N 1
ATOM 2419 C CA . GLU A 1 308 ? 7.629 -5.708 31.432 1.00 84.62 308 GLU A CA 1
ATOM 2420 C C . GLU A 1 308 ? 8.222 -6.136 30.079 1.00 84.62 308 GLU A C 1
ATOM 2422 O O . GLU A 1 308 ? 8.313 -5.328 29.153 1.00 84.62 308 GLU A O 1
ATOM 2427 N N . ALA A 1 309 ? 8.590 -7.413 29.922 1.00 80.12 309 ALA A N 1
ATOM 2428 C CA . ALA A 1 309 ? 9.124 -7.933 28.663 1.00 80.12 309 ALA A CA 1
ATOM 2429 C C . ALA A 1 3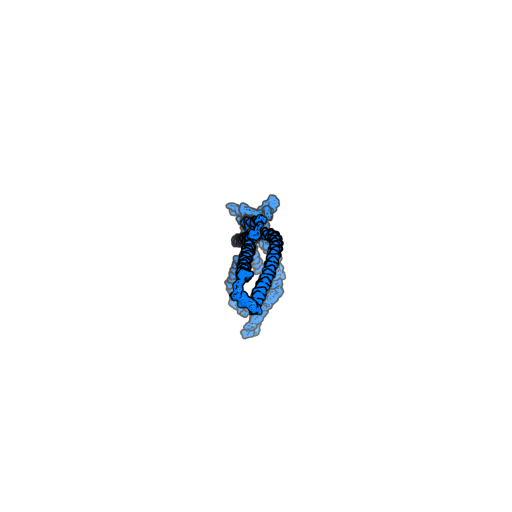09 ? 8.086 -7.909 27.526 1.00 80.12 309 ALA A C 1
ATOM 2431 O O . ALA A 1 309 ? 8.441 -7.655 26.373 1.00 80.12 309 ALA A O 1
ATOM 2432 N N . PHE A 1 310 ? 6.813 -8.157 27.838 1.00 76.25 310 PHE A N 1
ATOM 2433 C CA . PHE A 1 310 ? 5.713 -8.120 26.880 1.00 76.25 310 PHE A CA 1
ATOM 2434 C C . PHE A 1 310 ? 5.396 -6.690 26.432 1.00 76.25 310 PHE A C 1
ATOM 2436 O O . PHE A 1 310 ? 5.326 -6.439 25.231 1.00 76.25 310 PHE A O 1
ATOM 2443 N N . GLU A 1 311 ? 5.262 -5.748 27.369 1.00 79.06 311 GLU A N 1
ATOM 2444 C CA . GLU A 1 311 ? 5.016 -4.330 27.078 1.00 79.06 311 GLU A CA 1
ATOM 2445 C C . GLU A 1 311 ? 6.184 -3.705 26.310 1.00 79.06 311 GLU A C 1
ATOM 2447 O O . GLU A 1 311 ? 5.967 -3.067 25.282 1.00 79.06 311 GLU A O 1
ATOM 2452 N N . THR A 1 312 ? 7.423 -3.977 26.733 1.00 83.25 312 THR A N 1
ATOM 2453 C CA . THR A 1 312 ? 8.627 -3.537 26.010 1.00 83.25 312 THR A CA 1
ATOM 2454 C C . THR A 1 312 ? 8.657 -4.112 24.596 1.00 83.25 312 THR A C 1
ATOM 2456 O O . THR A 1 312 ? 8.982 -3.412 23.642 1.00 83.25 312 THR A O 1
ATOM 2459 N N . GLY A 1 313 ? 8.301 -5.390 24.431 1.00 78.81 313 GLY A N 1
ATOM 2460 C CA . GLY A 1 313 ? 8.252 -6.003 23.110 1.00 78.81 313 GLY A CA 1
ATOM 2461 C C . GLY A 1 313 ? 7.176 -5.396 22.210 1.00 78.81 313 GLY A C 1
ATOM 2462 O O . GLY A 1 313 ? 7.446 -5.141 21.037 1.00 78.81 313 GLY A O 1
ATOM 2463 N N . LEU A 1 314 ? 5.986 -5.108 22.748 1.00 77.81 314 LEU A N 1
ATOM 2464 C CA . LEU A 1 314 ? 4.925 -4.421 22.008 1.00 77.81 314 LEU A CA 1
ATOM 2465 C C . LEU A 1 314 ? 5.366 -3.031 21.543 1.00 77.81 314 LEU A C 1
ATOM 2467 O O . LEU A 1 314 ? 5.241 -2.739 20.355 1.00 77.81 314 LEU A O 1
ATOM 2471 N N . ASP A 1 315 ? 5.931 -2.226 22.445 1.00 81.25 315 ASP A N 1
ATOM 2472 C CA . ASP A 1 315 ? 6.413 -0.870 22.149 1.00 81.25 315 ASP A CA 1
ATOM 2473 C C . ASP A 1 315 ? 7.495 -0.874 21.057 1.00 81.25 315 ASP A C 1
ATOM 2475 O O . ASP A 1 315 ? 7.490 -0.052 20.137 1.00 81.25 315 ASP A O 1
ATOM 2479 N N . LYS A 1 316 ? 8.391 -1.868 21.079 1.00 85.19 316 LYS A N 1
ATOM 2480 C CA . LYS A 1 316 ? 9.454 -2.011 20.075 1.00 85.19 316 LYS A CA 1
ATOM 2481 C C . LYS A 1 316 ? 8.928 -2.412 18.704 1.00 85.19 316 LYS A C 1
ATOM 2483 O O . LYS A 1 316 ? 9.329 -1.819 17.702 1.00 85.19 316 LYS A O 1
ATOM 2488 N N . TRP A 1 317 ? 8.010 -3.374 18.640 1.00 82.69 317 TRP A N 1
ATOM 2489 C CA . TRP A 1 317 ? 7.381 -3.758 17.375 1.00 82.69 317 TRP A CA 1
ATOM 2490 C C . TRP A 1 317 ? 6.482 -2.652 16.810 1.00 82.69 317 TRP A C 1
ATOM 2492 O O . TRP A 1 317 ? 6.412 -2.494 15.590 1.00 82.69 317 TRP A O 1
ATOM 2502 N N . GLU A 1 318 ? 5.826 -1.869 17.668 1.00 79.25 318 GLU A N 1
ATOM 2503 C CA . GLU A 1 318 ? 5.062 -0.684 17.269 1.00 79.25 318 GLU A CA 1
ATOM 2504 C C . GLU A 1 318 ? 5.987 0.412 16.727 1.00 79.25 318 GLU A C 1
ATOM 2506 O O . GLU A 1 318 ? 5.783 0.877 15.608 1.00 79.25 318 GLU A O 1
ATOM 2511 N N . THR A 1 319 ? 7.083 0.719 17.425 1.00 82.56 319 THR A N 1
ATOM 2512 C CA . THR A 1 319 ? 8.109 1.670 16.964 1.00 82.56 319 THR A CA 1
ATOM 2513 C C . THR A 1 319 ? 8.706 1.258 15.614 1.00 82.56 319 THR A C 1
ATOM 2515 O O . THR A 1 319 ? 8.854 2.092 14.718 1.00 82.56 319 THR A O 1
ATOM 2518 N N . ALA A 1 320 ? 9.013 -0.029 15.424 1.00 76.69 320 ALA A N 1
ATOM 2519 C CA . ALA A 1 320 ? 9.514 -0.547 14.152 1.00 76.69 320 ALA A CA 1
ATOM 2520 C C . ALA A 1 320 ? 8.479 -0.388 13.022 1.00 76.69 320 ALA A C 1
ATOM 2522 O O . ALA A 1 320 ? 8.822 -0.012 11.899 1.00 76.69 320 ALA A O 1
ATOM 2523 N N . GLN A 1 321 ? 7.199 -0.622 13.317 1.00 76.38 321 GLN A N 1
ATOM 2524 C CA . GLN A 1 321 ? 6.109 -0.424 12.364 1.00 76.38 321 GLN A CA 1
ATOM 2525 C C . GLN A 1 321 ? 5.902 1.059 12.020 1.00 76.38 321 GLN A C 1
ATOM 2527 O O . GLN A 1 321 ? 5.712 1.392 10.849 1.00 76.38 321 GLN A O 1
ATOM 2532 N N . GLU A 1 322 ? 5.959 1.956 13.002 1.00 77.31 322 GLU A N 1
ATOM 2533 C CA . GLU A 1 322 ? 5.873 3.400 12.783 1.00 77.31 322 GLU A CA 1
ATOM 2534 C C . GLU A 1 322 ? 7.046 3.927 11.955 1.00 77.31 322 GLU A C 1
ATOM 2536 O O . GLU A 1 322 ? 6.841 4.722 11.036 1.00 77.31 322 GLU A O 1
ATOM 2541 N N . ALA A 1 323 ? 8.268 3.469 12.242 1.00 78.69 323 ALA A N 1
ATOM 2542 C CA . ALA A 1 323 ? 9.459 3.816 11.473 1.00 78.69 323 ALA A CA 1
ATOM 2543 C C . ALA A 1 323 ? 9.331 3.357 10.013 1.00 78.69 323 ALA A C 1
ATOM 2545 O O . ALA A 1 323 ? 9.595 4.137 9.097 1.00 78.69 323 ALA A O 1
ATOM 2546 N N . PHE A 1 324 ? 8.841 2.134 9.789 1.00 83.31 324 PHE A N 1
ATOM 2547 C CA . PHE A 1 324 ? 8.556 1.620 8.450 1.00 83.31 324 PHE A CA 1
ATOM 2548 C C . PHE A 1 324 ? 7.525 2.482 7.705 1.00 83.31 324 PHE A C 1
ATOM 2550 O O . PHE A 1 324 ? 7.743 2.855 6.553 1.00 83.31 324 PHE A O 1
ATOM 2557 N N . LEU A 1 325 ? 6.404 2.829 8.350 1.00 74.38 325 LEU A N 1
ATOM 2558 C CA . LEU A 1 325 ? 5.353 3.649 7.736 1.00 74.38 325 LEU A CA 1
ATOM 2559 C C . LEU A 1 325 ? 5.819 5.077 7.446 1.00 74.38 325 LEU A C 1
ATOM 2561 O O . LEU A 1 325 ? 5.444 5.639 6.419 1.00 74.38 325 LEU A O 1
ATOM 2565 N N . ARG A 1 326 ? 6.650 5.651 8.318 1.00 75.00 326 ARG A N 1
ATOM 2566 C CA . ARG A 1 326 ? 7.262 6.966 8.109 1.00 75.00 326 ARG A CA 1
ATOM 2567 C C . ARG A 1 326 ? 8.152 6.966 6.874 1.00 75.00 326 ARG A C 1
ATOM 2569 O O . ARG A 1 326 ? 7.953 7.799 5.999 1.00 75.00 326 ARG A O 1
ATOM 2576 N N . GLN A 1 327 ? 9.055 5.993 6.764 1.00 76.25 327 GLN A N 1
ATOM 2577 C CA . GLN A 1 327 ? 9.960 5.896 5.620 1.00 76.25 327 GLN A CA 1
ATOM 2578 C C . GLN A 1 327 ? 9.219 5.605 4.320 1.00 76.25 327 GLN A C 1
ATOM 2580 O O . GLN A 1 327 ? 9.562 6.144 3.271 1.00 76.25 327 GLN A O 1
ATOM 2585 N N . ARG A 1 328 ? 8.171 4.781 4.387 1.00 77.25 328 ARG A N 1
ATOM 2586 C CA . ARG A 1 328 ? 7.265 4.579 3.261 1.00 77.25 328 ARG A CA 1
ATOM 2587 C C . ARG A 1 328 ? 6.594 5.892 2.855 1.00 77.25 328 ARG A C 1
ATOM 2589 O O . ARG A 1 328 ? 6.486 6.146 1.667 1.00 77.25 328 ARG A O 1
ATOM 2596 N N . GLY A 1 329 ? 6.146 6.706 3.810 1.00 68.19 329 GLY A N 1
ATOM 2597 C CA . GLY A 1 329 ? 5.558 8.019 3.542 1.00 68.19 329 GLY A CA 1
ATOM 2598 C C . GLY A 1 329 ? 6.540 8.983 2.872 1.00 68.19 329 GLY A C 1
ATOM 2599 O O . GLY A 1 329 ? 6.178 9.621 1.891 1.00 68.19 329 GLY A O 1
ATOM 2600 N N . GLU A 1 330 ? 7.786 9.028 3.350 1.00 73.38 330 GLU A N 1
ATOM 2601 C CA . GLU A 1 330 ? 8.878 9.797 2.728 1.00 73.38 330 GLU A CA 1
ATOM 2602 C C . GLU A 1 330 ? 9.151 9.312 1.295 1.00 73.38 330 GLU A C 1
ATOM 2604 O O . GLU A 1 330 ? 9.219 10.108 0.362 1.00 73.38 330 GLU A O 1
ATOM 2609 N N . TRP A 1 331 ? 9.204 7.993 1.086 1.00 78.75 331 TRP A N 1
ATOM 2610 C CA . TRP A 1 331 ? 9.327 7.416 -0.252 1.00 78.75 331 TRP A CA 1
ATOM 2611 C C . TRP A 1 331 ? 8.118 7.737 -1.144 1.00 78.75 331 TRP A C 1
ATOM 2613 O O . TRP A 1 331 ? 8.301 8.061 -2.312 1.00 78.75 331 TRP A O 1
ATOM 2623 N N . GLU A 1 332 ? 6.886 7.674 -0.628 1.00 68.88 332 GLU A N 1
ATOM 2624 C CA . GLU A 1 332 ? 5.665 8.005 -1.378 1.00 68.88 332 GLU A CA 1
ATOM 2625 C C . GLU A 1 332 ? 5.618 9.489 -1.787 1.00 68.88 332 GLU A C 1
ATOM 2627 O O . GLU A 1 332 ? 5.035 9.809 -2.824 1.00 68.88 332 GLU A O 1
ATOM 2632 N N . GLU A 1 333 ? 6.236 10.384 -1.010 1.00 67.12 333 GLU A N 1
ATOM 2633 C CA . GLU A 1 333 ? 6.388 11.806 -1.343 1.00 67.12 333 GLU A CA 1
ATOM 2634 C C . GLU A 1 333 ? 7.417 12.028 -2.471 1.00 67.12 333 GLU A C 1
ATOM 2636 O O . GLU A 1 333 ? 7.178 12.838 -3.371 1.00 67.12 333 GLU A O 1
ATOM 2641 N N . ASP A 1 334 ? 8.500 11.244 -2.482 1.00 65.69 334 ASP A N 1
ATOM 2642 C CA . ASP A 1 334 ? 9.578 11.301 -3.483 1.00 65.69 334 ASP A CA 1
ATOM 2643 C C . ASP A 1 334 ? 9.308 10.449 -4.751 1.00 65.69 334 ASP A C 1
ATOM 2645 O O . ASP A 1 334 ? 9.963 10.593 -5.801 1.00 65.69 334 ASP A O 1
ATOM 2649 N N . ALA A 1 335 ? 8.331 9.541 -4.695 1.00 61.22 335 ALA A N 1
ATOM 2650 C CA . ALA A 1 335 ? 7.979 8.638 -5.786 1.00 61.22 335 ALA A CA 1
ATOM 2651 C C . ALA A 1 335 ? 7.098 9.326 -6.853 1.00 61.22 335 ALA A C 1
ATOM 2653 O O . ALA A 1 335 ? 6.027 9.862 -6.581 1.00 61.22 335 ALA A O 1
ATOM 2654 N N . SER A 1 336 ? 7.541 9.283 -8.118 1.00 58.00 336 SER A N 1
ATOM 2655 C CA . SER A 1 336 ? 6.768 9.732 -9.297 1.00 58.00 336 SER A CA 1
ATOM 2656 C C . SER A 1 336 ? 6.087 8.544 -10.012 1.00 58.00 336 SER A C 1
ATOM 2658 O O . SER A 1 336 ? 5.781 7.554 -9.362 1.00 58.00 336 SER A O 1
ATOM 2660 N N . GLU A 1 337 ? 5.813 8.625 -11.326 1.00 49.84 337 GLU A N 1
ATOM 2661 C CA . GLU A 1 337 ? 4.990 7.701 -12.156 1.00 49.84 337 GLU A CA 1
ATOM 2662 C C . GLU A 1 337 ? 5.259 6.173 -12.025 1.00 49.84 337 GLU A C 1
ATOM 2664 O O . GLU A 1 337 ? 4.476 5.388 -12.547 1.00 49.84 337 GLU A O 1
ATOM 2669 N N . GLN A 1 338 ? 6.281 5.721 -11.287 1.00 56.31 338 GLN A N 1
ATOM 2670 C CA . GLN A 1 338 ? 6.631 4.308 -11.039 1.00 56.31 338 GLN A CA 1
ATOM 2671 C C . GLN A 1 338 ? 6.153 3.777 -9.669 1.00 56.31 338 GLN A C 1
ATOM 2673 O O . GLN A 1 338 ? 6.815 2.972 -9.017 1.00 56.31 338 GLN A O 1
ATOM 2678 N N . PHE A 1 339 ? 4.979 4.226 -9.229 1.00 59.00 339 PHE A N 1
ATOM 2679 C CA . PHE A 1 339 ? 4.365 3.845 -7.954 1.00 59.00 339 PHE A CA 1
ATOM 2680 C C . PHE A 1 339 ? 4.082 2.334 -7.855 1.00 59.00 339 PHE A C 1
ATOM 2682 O O . PHE A 1 339 ? 4.286 1.746 -6.803 1.00 59.00 339 PHE A O 1
ATOM 2689 N N . GLU A 1 340 ? 3.645 1.680 -8.935 1.00 57.47 340 GLU A N 1
ATOM 2690 C CA . GLU A 1 340 ? 3.083 0.319 -8.867 1.00 57.47 340 GLU A CA 1
ATOM 2691 C C . GLU A 1 340 ? 4.108 -0.774 -8.513 1.00 57.47 340 GLU A C 1
ATOM 2693 O O . GLU A 1 340 ? 3.847 -1.586 -7.626 1.00 57.47 340 GLU A O 1
ATOM 2698 N N . LEU A 1 341 ? 5.292 -0.767 -9.135 1.00 60.06 341 LEU A N 1
ATOM 2699 C CA . LEU A 1 341 ? 6.355 -1.744 -8.846 1.00 60.06 341 LEU A CA 1
ATOM 2700 C C . LEU A 1 341 ? 6.972 -1.525 -7.456 1.00 60.06 341 LEU A C 1
ATOM 2702 O O . LEU A 1 341 ? 7.193 -2.481 -6.713 1.00 60.06 341 LEU A O 1
ATOM 2706 N N . GLY A 1 342 ? 7.189 -0.264 -7.066 1.00 65.88 342 GLY A N 1
ATOM 2707 C CA . GLY A 1 342 ? 7.646 0.074 -5.718 1.00 65.88 342 GLY A CA 1
ATOM 2708 C C . GLY A 1 342 ? 6.631 -0.325 -4.643 1.00 65.88 342 GLY A C 1
ATOM 2709 O O . GLY A 1 342 ? 7.014 -0.873 -3.612 1.00 65.88 342 GLY A O 1
ATOM 2710 N N . GLN A 1 343 ? 5.331 -0.141 -4.897 1.00 67.62 343 GLN A N 1
ATOM 2711 C CA . GLN A 1 343 ? 4.268 -0.570 -3.982 1.00 67.62 343 GLN A CA 1
ATOM 2712 C C . GLN A 1 343 ? 4.286 -2.078 -3.729 1.00 67.62 343 GLN A C 1
ATOM 2714 O O . GLN A 1 343 ? 4.069 -2.495 -2.591 1.00 67.62 343 GLN A O 1
ATOM 2719 N N . GLU A 1 344 ? 4.559 -2.901 -4.746 1.00 74.81 344 GLU A N 1
ATOM 2720 C CA . GLU A 1 344 ? 4.643 -4.351 -4.562 1.00 74.81 344 GLU A CA 1
ATOM 2721 C C . GLU A 1 344 ? 5.807 -4.737 -3.632 1.00 74.81 344 GLU A C 1
ATOM 2723 O O . GLU A 1 344 ? 5.640 -5.558 -2.727 1.00 74.81 344 GLU A O 1
ATOM 2728 N N . GLU A 1 345 ? 6.973 -4.108 -3.792 1.00 77.12 345 GLU A N 1
ATOM 2729 C CA . GLU A 1 345 ? 8.142 -4.372 -2.946 1.00 77.12 345 GLU A CA 1
ATOM 2730 C C . GLU A 1 345 ? 7.960 -3.850 -1.514 1.00 77.12 345 GLU A C 1
ATOM 2732 O O . GLU A 1 345 ? 8.251 -4.573 -0.558 1.00 77.12 345 GLU A O 1
ATOM 2737 N N . TRP A 1 346 ? 7.373 -2.664 -1.334 1.00 79.38 346 TRP A N 1
ATOM 2738 C CA . TRP A 1 346 ? 6.984 -2.158 -0.013 1.00 79.38 346 TRP A CA 1
ATOM 2739 C C . TRP A 1 346 ? 5.906 -3.035 0.649 1.00 79.38 346 TRP A C 1
ATOM 2741 O O . TRP A 1 346 ? 5.937 -3.247 1.862 1.00 79.38 346 TRP A O 1
ATOM 2751 N N . ALA A 1 347 ? 4.977 -3.612 -0.119 1.00 75.94 347 ALA A N 1
ATOM 2752 C CA . ALA A 1 347 ? 3.983 -4.551 0.401 1.00 75.94 347 ALA A CA 1
ATOM 2753 C C . ALA A 1 347 ? 4.612 -5.885 0.843 1.00 75.94 347 ALA A C 1
ATOM 2755 O O . ALA A 1 347 ? 4.256 -6.418 1.903 1.00 75.94 347 ALA A O 1
ATOM 2756 N N . LYS A 1 348 ? 5.576 -6.414 0.077 1.00 79.56 348 LYS A N 1
ATOM 2757 C CA . LYS A 1 348 ? 6.364 -7.595 0.470 1.00 79.56 348 LYS A CA 1
ATOM 2758 C C . LYS A 1 348 ? 7.163 -7.318 1.742 1.00 79.56 348 LYS A C 1
ATOM 2760 O O . LYS A 1 348 ? 7.093 -8.108 2.679 1.00 79.56 348 LYS A O 1
ATOM 2765 N N . ALA A 1 349 ? 7.845 -6.177 1.808 1.00 81.56 349 ALA A N 1
ATOM 2766 C CA . ALA A 1 349 ? 8.611 -5.739 2.970 1.00 81.56 349 ALA A CA 1
ATOM 2767 C C . ALA A 1 349 ? 7.734 -5.632 4.234 1.00 81.56 349 ALA A C 1
ATOM 2769 O O . ALA A 1 349 ? 8.047 -6.222 5.269 1.00 81.56 349 ALA A O 1
ATOM 2770 N N . PHE A 1 350 ? 6.561 -5.003 4.123 1.00 79.62 350 PHE A N 1
ATOM 2771 C CA . PHE A 1 350 ? 5.594 -4.931 5.221 1.00 79.62 350 PHE A CA 1
ATOM 2772 C C . PHE A 1 350 ? 5.098 -6.314 5.666 1.00 79.62 350 PHE A C 1
ATOM 2774 O O . PHE A 1 350 ? 4.936 -6.581 6.859 1.00 79.62 350 PHE A O 1
ATOM 2781 N N . THR A 1 351 ? 4.873 -7.221 4.713 1.00 79.94 351 THR A N 1
ATOM 2782 C CA . THR A 1 351 ? 4.462 -8.598 5.014 1.00 79.94 351 THR A CA 1
ATOM 2783 C C . THR A 1 351 ? 5.545 -9.338 5.798 1.00 79.94 351 THR A C 1
ATOM 2785 O O . THR A 1 351 ? 5.224 -10.013 6.775 1.00 79.94 351 THR A O 1
ATOM 2788 N N . THR A 1 352 ? 6.816 -9.167 5.432 1.00 84.19 352 THR A N 1
ATOM 2789 C CA . THR A 1 352 ? 7.960 -9.740 6.158 1.00 84.19 352 THR A CA 1
ATOM 2790 C C . THR A 1 352 ? 8.051 -9.198 7.586 1.00 84.19 352 THR A C 1
ATOM 2792 O O . THR A 1 352 ? 8.174 -9.986 8.524 1.00 84.19 352 THR A O 1
ATOM 2795 N N . LEU A 1 353 ? 7.902 -7.881 7.779 1.00 81.25 353 LEU A N 1
ATOM 2796 C CA . LEU A 1 353 ? 7.869 -7.264 9.112 1.00 81.25 353 LEU A CA 1
ATOM 2797 C C . LEU A 1 353 ? 6.741 -7.850 9.976 1.00 81.25 353 LEU A C 1
ATOM 2799 O O . LEU A 1 353 ? 6.948 -8.227 11.130 1.00 81.25 353 LEU A O 1
ATOM 2803 N N . ARG A 1 354 ? 5.545 -8.004 9.396 1.00 78.38 354 ARG A N 1
ATOM 2804 C CA . ARG A 1 354 ? 4.389 -8.595 10.082 1.00 78.38 354 ARG A CA 1
ATOM 2805 C C . ARG A 1 354 ? 4.617 -10.060 10.458 1.00 78.38 354 ARG A C 1
ATOM 2807 O O . ARG A 1 354 ? 4.213 -10.473 11.542 1.00 78.38 354 ARG A O 1
ATOM 2814 N N . GLN A 1 355 ? 5.239 -10.845 9.580 1.00 87.00 355 GLN A N 1
ATOM 2815 C CA . GLN A 1 355 ? 5.569 -12.244 9.857 1.00 87.00 355 GLN A CA 1
ATOM 2816 C C . GLN A 1 355 ? 6.581 -12.370 11.002 1.00 87.00 355 GLN A C 1
ATOM 2818 O O . GLN A 1 355 ? 6.412 -13.235 11.862 1.00 87.00 355 GLN A O 1
ATOM 2823 N N . ALA A 1 356 ? 7.589 -11.494 11.054 1.00 84.38 356 ALA A N 1
ATOM 2824 C CA . ALA A 1 356 ? 8.557 -11.461 12.148 1.00 84.38 356 ALA A CA 1
ATOM 2825 C C . ALA A 1 356 ? 7.881 -11.141 13.493 1.00 84.38 356 ALA A C 1
ATOM 2827 O O . ALA A 1 356 ? 8.042 -11.889 14.459 1.00 84.38 356 ALA A O 1
ATOM 2828 N N . ARG A 1 357 ? 7.006 -10.127 13.525 1.00 82.00 357 ARG A N 1
ATOM 2829 C CA . ARG A 1 357 ? 6.187 -9.815 14.706 1.00 82.00 357 ARG A CA 1
ATOM 2830 C C . ARG A 1 357 ? 5.316 -10.997 15.143 1.00 82.00 357 ARG A C 1
ATOM 2832 O O . ARG A 1 357 ? 5.302 -11.341 16.318 1.00 82.00 357 ARG A O 1
ATOM 2839 N N . GLN A 1 358 ? 4.611 -11.651 14.217 1.00 79.94 358 GLN A N 1
ATOM 2840 C CA . GLN A 1 358 ? 3.771 -12.816 14.539 1.00 79.94 358 GLN A CA 1
ATOM 2841 C C . GLN A 1 358 ? 4.580 -13.980 15.118 1.00 79.94 358 GLN A C 1
ATOM 2843 O O . GLN A 1 358 ? 4.123 -14.680 16.024 1.00 79.94 358 GLN A O 1
ATOM 2848 N N . LYS A 1 359 ? 5.793 -14.195 14.603 1.00 87.12 359 LYS A N 1
ATOM 2849 C CA . LYS A 1 359 ? 6.715 -15.194 15.138 1.00 87.12 359 LYS A CA 1
ATOM 2850 C C . LYS A 1 359 ? 7.098 -14.852 16.579 1.00 87.12 359 LYS A C 1
ATOM 2852 O O . LYS A 1 359 ? 6.982 -15.728 17.435 1.00 87.12 359 LYS A O 1
ATOM 2857 N N . TRP A 1 360 ? 7.463 -13.604 16.862 1.00 89.25 360 TRP A N 1
ATOM 2858 C CA . TRP A 1 360 ? 7.729 -13.145 18.227 1.00 89.25 360 TRP A CA 1
ATOM 2859 C C . TRP A 1 360 ? 6.506 -13.307 19.153 1.00 89.25 360 TRP A C 1
ATOM 2861 O O . TRP A 1 360 ? 6.623 -13.897 20.228 1.00 89.25 360 TRP A O 1
ATOM 2871 N N . GLU A 1 361 ? 5.309 -12.896 18.713 1.00 75.06 361 GLU A N 1
ATOM 2872 C CA . GLU A 1 361 ? 4.054 -13.062 19.469 1.00 75.06 361 GLU A CA 1
ATOM 2873 C C . GLU A 1 361 ? 3.806 -14.536 19.832 1.00 75.06 361 GLU A C 1
ATOM 2875 O O . GLU A 1 361 ? 3.428 -14.861 20.958 1.00 75.06 361 GLU A O 1
ATOM 2880 N N . SER A 1 362 ? 4.076 -15.461 18.907 1.00 82.69 362 SER A N 1
ATOM 2881 C CA . SER A 1 362 ? 3.945 -16.896 19.180 1.00 82.69 362 SER A CA 1
ATOM 2882 C C . SER A 1 362 ? 4.956 -17.406 20.217 1.00 82.69 362 SER A C 1
ATOM 2884 O O . SER A 1 362 ? 4.627 -18.278 21.022 1.00 82.69 362 SER A O 1
ATOM 2886 N N . GLN A 1 363 ? 6.173 -16.853 20.234 1.00 83.62 363 GLN A N 1
ATOM 2887 C CA . GLN A 1 363 ? 7.215 -17.232 21.188 1.00 83.62 363 GLN A CA 1
ATOM 2888 C C . GLN A 1 363 ? 6.884 -16.745 22.600 1.00 83.62 363 GLN A C 1
ATOM 2890 O O . GLN A 1 363 ? 6.965 -17.533 23.540 1.00 83.62 363 GLN A O 1
ATOM 2895 N N . ILE A 1 364 ? 6.471 -15.484 22.760 1.00 79.25 364 ILE A N 1
ATOM 2896 C CA . ILE A 1 364 ? 6.148 -14.926 24.082 1.00 79.25 364 ILE A CA 1
ATOM 2897 C C . ILE A 1 364 ? 4.892 -15.586 24.678 1.00 79.25 364 ILE A C 1
ATOM 2899 O O . ILE A 1 364 ? 4.862 -15.902 25.866 1.00 79.25 364 ILE A O 1
ATOM 2903 N N . VAL A 1 365 ? 3.891 -15.904 23.844 1.00 78.75 365 VAL A N 1
ATOM 2904 C CA . VAL A 1 365 ? 2.705 -16.679 24.251 1.00 78.75 365 VAL A CA 1
ATOM 2905 C C . VAL A 1 365 ? 3.087 -18.083 24.711 1.00 78.75 365 VAL A C 1
ATOM 2907 O O . VAL A 1 365 ? 2.575 -18.560 25.720 1.00 78.75 365 VAL A O 1
ATOM 2910 N N . ARG A 1 366 ? 4.020 -18.737 24.016 1.00 85.81 366 ARG A N 1
ATOM 2911 C CA . ARG A 1 366 ? 4.504 -20.055 24.424 1.00 85.81 366 ARG A CA 1
ATOM 2912 C C . ARG A 1 366 ? 5.193 -20.013 25.790 1.00 85.81 366 ARG A C 1
ATOM 2914 O O . ARG A 1 366 ? 4.918 -20.878 26.612 1.00 85.81 366 ARG A O 1
ATOM 2921 N N . VAL A 1 367 ? 6.037 -19.011 26.048 1.00 82.56 367 VAL A N 1
ATOM 2922 C CA . VAL A 1 367 ? 6.695 -18.857 27.360 1.00 82.56 367 VAL A CA 1
ATOM 2923 C C . VAL A 1 367 ? 5.670 -18.604 28.470 1.00 82.56 367 VAL A C 1
ATOM 2925 O O . VAL A 1 367 ? 5.796 -19.166 29.555 1.00 82.56 367 VAL A O 1
ATOM 2928 N N . ARG A 1 368 ? 4.613 -17.828 28.194 1.00 83.44 368 ARG A N 1
ATOM 2929 C CA . ARG A 1 368 ? 3.484 -17.659 29.122 1.00 83.44 368 ARG A CA 1
ATOM 2930 C C . ARG A 1 368 ? 2.822 -18.996 29.454 1.00 83.44 368 ARG A C 1
ATOM 2932 O O . ARG A 1 368 ? 2.601 -19.289 30.624 1.00 83.44 368 ARG A O 1
ATOM 2939 N N . ASP A 1 369 ? 2.486 -19.787 28.436 1.00 81.00 369 ASP A N 1
ATOM 2940 C CA . ASP A 1 369 ? 1.785 -21.062 28.619 1.00 81.00 369 ASP A CA 1
ATOM 2941 C C . ASP A 1 369 ? 2.660 -22.086 29.360 1.00 81.00 369 ASP A C 1
ATOM 2943 O O . ASP A 1 369 ? 2.166 -22.799 30.232 1.00 81.00 369 ASP A O 1
ATOM 2947 N N . GLU A 1 370 ? 3.967 -22.110 29.081 1.00 83.12 370 GLU A N 1
ATOM 2948 C CA . GLU A 1 370 ? 4.954 -22.897 29.834 1.00 83.12 370 GLU A CA 1
ATOM 2949 C C . GLU A 1 370 ? 4.999 -22.471 31.318 1.00 83.12 370 GLU A C 1
ATOM 2951 O O . GLU A 1 370 ? 5.005 -23.331 32.201 1.00 83.12 370 GLU A O 1
ATOM 2956 N N . GLY A 1 371 ? 4.937 -21.167 31.611 1.00 79.31 371 GLY A N 1
ATOM 2957 C CA . GLY A 1 371 ? 4.894 -20.646 32.984 1.00 79.31 371 GLY A CA 1
ATOM 2958 C C . GLY A 1 371 ? 3.607 -20.983 33.733 1.00 79.31 371 GLY A C 1
ATOM 2959 O O . GLY A 1 371 ? 3.660 -21.390 34.894 1.00 79.31 371 GLY A O 1
ATOM 2960 N N . LEU A 1 372 ? 2.452 -20.888 33.066 1.00 75.44 372 LEU A N 1
ATOM 2961 C CA . LEU A 1 372 ? 1.159 -21.270 33.644 1.00 75.44 372 LEU A CA 1
ATOM 2962 C C . LEU A 1 372 ? 1.096 -22.767 33.973 1.00 75.44 372 LEU A C 1
ATOM 2964 O O . LEU A 1 372 ? 0.599 -23.140 35.033 1.00 75.44 372 LEU A O 1
ATOM 2968 N N . LEU A 1 373 ? 1.635 -23.626 33.103 1.00 82.81 373 LEU A N 1
ATOM 2969 C CA . LEU A 1 373 ? 1.692 -25.068 33.354 1.00 82.81 373 LEU A CA 1
ATOM 2970 C C . LEU A 1 373 ? 2.585 -25.410 34.550 1.00 82.81 373 LEU A C 1
ATOM 2972 O O . LEU A 1 373 ? 2.179 -26.192 35.412 1.00 82.81 373 LEU A O 1
ATOM 2976 N N . LEU A 1 374 ? 3.778 -24.810 34.623 1.00 79.69 374 LEU A N 1
ATOM 2977 C CA . LEU A 1 374 ? 4.681 -24.999 35.759 1.00 79.69 374 LEU A CA 1
ATOM 2978 C C . LEU A 1 374 ? 4.013 -24.542 37.063 1.00 79.69 374 LEU A C 1
ATOM 2980 O O . LEU A 1 374 ? 4.103 -25.221 38.087 1.00 79.69 374 LEU A O 1
ATOM 2984 N N . TRP A 1 375 ? 3.304 -23.414 37.023 1.00 76.31 375 TRP A N 1
ATOM 2985 C CA . TRP A 1 375 ? 2.551 -22.910 38.163 1.00 76.31 375 TRP A CA 1
ATOM 2986 C C . TRP A 1 375 ? 1.468 -23.887 38.628 1.00 76.31 375 TRP A C 1
ATOM 2988 O O . TRP A 1 375 ? 1.403 -24.208 39.818 1.00 76.31 375 TRP A O 1
ATOM 2998 N N . ASP A 1 376 ? 0.640 -24.388 37.710 1.00 77.62 376 ASP A N 1
ATOM 2999 C CA . ASP A 1 376 ? -0.425 -25.334 38.0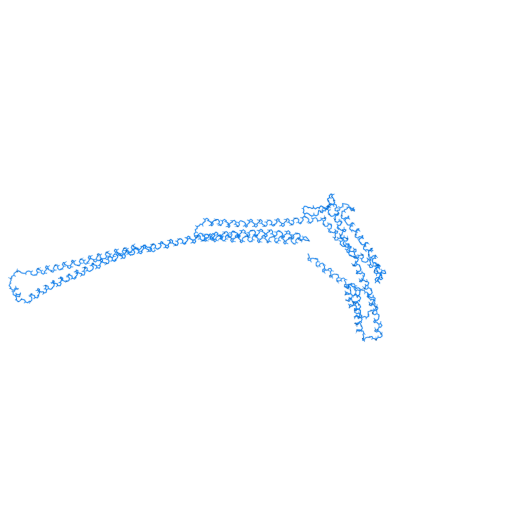39 1.00 77.62 376 ASP A CA 1
ATOM 3000 C C . ASP A 1 376 ? 0.146 -26.594 38.707 1.00 77.62 376 ASP A C 1
ATOM 3002 O O . ASP A 1 376 ? -0.342 -27.004 39.765 1.00 77.62 376 ASP A O 1
ATOM 3006 N N . GLU A 1 377 ? 1.242 -27.143 38.174 1.00 81.38 377 GLU A N 1
ATOM 3007 C CA . GLU A 1 377 ? 1.931 -28.306 38.744 1.00 81.38 377 GLU A CA 1
ATOM 3008 C C . GLU A 1 377 ? 2.465 -28.039 40.165 1.00 81.38 377 GLU A C 1
ATOM 3010 O O . GLU A 1 377 ? 2.274 -28.846 41.089 1.00 81.38 377 GLU A O 1
ATOM 3015 N N . LYS A 1 378 ? 3.118 -26.891 40.384 1.00 74.69 378 LYS A N 1
ATOM 3016 C CA . LYS A 1 378 ? 3.673 -26.541 41.701 1.00 74.69 378 LYS A CA 1
ATOM 3017 C C . LYS A 1 378 ? 2.588 -26.197 42.716 1.00 74.69 378 LYS A C 1
ATOM 3019 O O . LYS A 1 378 ? 2.707 -26.599 43.874 1.00 74.69 378 LYS A O 1
ATOM 3024 N N . SER A 1 379 ? 1.524 -25.509 42.304 1.00 70.31 379 SER A N 1
ATOM 3025 C CA . SER A 1 379 ? 0.390 -25.181 43.174 1.00 70.31 379 SER A CA 1
ATOM 3026 C C . SER A 1 379 ? -0.326 -26.442 43.663 1.00 70.31 379 SER A C 1
ATOM 3028 O O . SER A 1 379 ? -0.698 -26.534 44.834 1.00 70.31 379 SER A O 1
ATOM 3030 N N . GLU A 1 380 ? -0.450 -27.453 42.802 1.00 80.19 380 GLU A N 1
ATOM 3031 C CA . GLU A 1 380 ? -1.030 -28.742 43.161 1.00 80.19 380 GLU A CA 1
ATOM 3032 C C . GLU A 1 380 ? -0.133 -29.508 44.139 1.00 80.19 380 GLU A C 1
ATOM 3034 O O . GLU A 1 380 ? -0.595 -29.976 45.182 1.00 80.19 380 GLU A O 1
ATOM 3039 N N . THR A 1 381 ? 1.176 -29.538 43.875 1.00 77.00 381 THR A N 1
ATOM 3040 C CA . THR A 1 381 ? 2.163 -30.121 44.798 1.00 77.00 381 THR A CA 1
ATOM 3041 C C . THR A 1 381 ? 2.117 -29.439 46.175 1.00 77.00 381 THR A C 1
ATOM 3043 O O . THR A 1 381 ? 2.159 -30.099 47.217 1.00 77.00 381 THR A O 1
ATOM 3046 N N . LEU A 1 382 ? 1.968 -28.109 46.203 1.00 71.88 382 LEU A N 1
ATOM 3047 C CA . LEU A 1 382 ? 1.827 -27.332 47.432 1.00 71.88 382 LEU A CA 1
ATOM 3048 C C . LEU A 1 382 ? 0.553 -27.715 48.196 1.00 71.88 382 LEU A C 1
ATOM 3050 O O . LEU A 1 382 ? 0.632 -27.997 49.394 1.00 71.88 382 LEU A O 1
ATOM 3054 N N . ARG A 1 383 ? -0.603 -27.779 47.519 1.00 74.12 383 ARG A N 1
ATOM 3055 C CA . ARG A 1 383 ? -1.879 -28.191 48.134 1.00 74.12 383 ARG A CA 1
ATOM 3056 C C . ARG A 1 383 ? -1.780 -29.576 48.763 1.00 74.12 383 ARG A C 1
ATOM 3058 O O . ARG A 1 383 ? -2.240 -29.755 49.890 1.00 74.12 383 ARG A O 1
ATOM 3065 N N . GLN A 1 384 ? -1.143 -30.524 48.076 1.00 80.94 384 GLN A N 1
ATOM 3066 C CA . GLN A 1 384 ? -0.922 -31.874 48.598 1.00 80.94 384 GLN A CA 1
ATOM 3067 C C . GLN A 1 384 ? -0.048 -31.853 49.857 1.00 80.94 384 GLN A C 1
ATOM 3069 O O . GLN A 1 384 ? -0.447 -32.393 50.888 1.00 80.94 384 GLN A O 1
ATOM 3074 N N . SER A 1 385 ? 1.089 -31.149 49.830 1.00 71.19 385 SER A N 1
ATOM 3075 C CA . SER A 1 385 ? 1.966 -31.042 51.006 1.00 71.19 385 SER A CA 1
ATOM 3076 C C . SER A 1 385 ? 1.297 -30.359 52.211 1.00 71.19 385 SER A C 1
ATOM 3078 O O . SER A 1 385 ? 1.519 -30.764 53.355 1.00 71.19 385 SER A O 1
ATOM 3080 N N . LEU A 1 386 ? 0.435 -29.362 51.978 1.00 68.31 386 LEU A N 1
ATOM 3081 C CA . LEU A 1 386 ? -0.323 -28.683 53.030 1.00 68.31 386 LEU A CA 1
ATOM 3082 C C . LEU A 1 386 ? -1.392 -29.608 53.620 1.00 68.31 386 LEU A C 1
ATOM 3084 O O . LEU A 1 386 ? -1.510 -29.690 54.842 1.00 68.31 386 LEU A O 1
ATOM 3088 N N . ALA A 1 387 ? -2.125 -30.343 52.780 1.00 76.62 387 ALA A N 1
ATOM 3089 C CA . ALA A 1 387 ? -3.098 -31.334 53.233 1.00 76.62 387 ALA A CA 1
ATOM 3090 C C . ALA A 1 387 ? -2.432 -32.425 54.091 1.00 76.62 387 ALA A C 1
ATOM 3092 O O . ALA A 1 387 ? -2.939 -32.767 55.160 1.00 76.62 387 ALA A O 1
ATOM 3093 N N . GLU A 1 388 ? -1.255 -32.911 53.686 1.00 80.50 388 GLU A N 1
ATOM 3094 C CA . GLU A 1 388 ? -0.460 -33.848 54.485 1.00 80.50 388 GLU A CA 1
ATOM 3095 C C . GLU A 1 388 ? 0.005 -33.244 55.818 1.00 80.50 388 GLU A C 1
ATOM 3097 O O . GLU A 1 388 ? -0.043 -33.913 56.854 1.00 80.50 388 GLU A O 1
ATOM 3102 N N . ALA A 1 389 ? 0.453 -31.986 55.821 1.00 72.19 389 ALA A N 1
ATOM 3103 C CA . ALA A 1 389 ? 0.869 -31.293 57.037 1.00 72.19 389 ALA A CA 1
ATOM 3104 C C . ALA A 1 389 ? -0.307 -31.072 58.003 1.00 72.19 389 ALA A C 1
ATOM 3106 O O . ALA A 1 389 ? -0.160 -31.311 59.203 1.00 72.19 389 ALA A O 1
ATOM 3107 N N . MET A 1 390 ? -1.481 -30.681 57.495 1.00 68.81 390 MET A N 1
ATOM 3108 C CA . MET A 1 390 ? -2.707 -30.542 58.287 1.00 68.81 390 MET A CA 1
ATOM 3109 C C . MET A 1 390 ? -3.159 -31.882 58.861 1.00 68.81 390 MET A C 1
ATOM 3111 O O . MET A 1 390 ? -3.454 -31.949 60.050 1.00 68.81 390 MET A O 1
ATOM 3115 N N . ALA A 1 391 ? -3.134 -32.956 58.068 1.00 83.50 391 ALA A N 1
ATOM 3116 C CA . ALA A 1 391 ? -3.468 -34.295 58.545 1.00 83.50 391 ALA A CA 1
ATOM 3117 C C . ALA A 1 391 ? -2.515 -34.759 59.662 1.00 83.50 391 ALA A C 1
ATOM 3119 O O . ALA A 1 391 ? -2.955 -35.316 60.669 1.00 83.50 391 ALA A O 1
ATOM 3120 N N . LYS A 1 392 ? -1.208 -34.484 59.532 1.00 79.50 392 LYS A N 1
ATOM 3121 C CA . LYS A 1 392 ? -0.220 -34.753 60.592 1.00 79.50 392 LYS A CA 1
ATOM 3122 C C . LYS A 1 392 ? -0.468 -33.910 61.844 1.00 79.50 392 LYS A C 1
ATOM 3124 O O . LYS A 1 392 ? -0.317 -34.421 62.952 1.00 79.50 392 LYS A O 1
ATOM 3129 N N . LEU A 1 393 ? -0.846 -32.641 61.688 1.00 73.81 393 LEU A N 1
ATOM 3130 C CA . LEU A 1 393 ? -1.147 -31.752 62.810 1.00 73.81 393 LEU A CA 1
ATOM 3131 C C . LEU A 1 393 ? -2.421 -32.193 63.536 1.00 73.81 393 LEU A C 1
ATOM 3133 O O . LEU A 1 393 ? -2.410 -32.282 64.759 1.00 73.81 393 LEU A O 1
ATOM 3137 N N . GLU A 1 394 ? -3.485 -32.530 62.809 1.00 80.25 394 GLU A N 1
ATOM 3138 C CA . GLU A 1 394 ? -4.734 -33.042 63.377 1.00 80.25 394 GLU A CA 1
ATOM 3139 C C . GLU A 1 394 ? -4.507 -34.362 64.125 1.00 80.25 394 GLU A C 1
ATOM 3141 O O . GLU A 1 394 ? -4.963 -34.512 65.260 1.00 80.25 394 GLU A O 1
ATOM 3146 N N . ALA A 1 395 ? -3.726 -35.282 63.546 1.00 82.00 395 ALA A N 1
ATOM 3147 C CA . ALA A 1 395 ? -3.306 -36.503 64.227 1.00 82.00 395 ALA A CA 1
ATOM 3148 C C . ALA A 1 395 ? -2.523 -36.192 65.517 1.00 82.00 395 ALA A C 1
ATOM 3150 O O . ALA A 1 395 ? -2.852 -36.716 66.578 1.00 82.00 395 ALA A O 1
ATOM 3151 N N . GLY A 1 396 ? -1.554 -35.272 65.463 1.00 77.62 396 GLY A N 1
ATOM 3152 C CA . GLY A 1 396 ? -0.776 -34.862 66.634 1.00 77.62 396 GLY A CA 1
ATOM 3153 C C . GLY A 1 396 ? -1.603 -34.163 67.720 1.00 77.62 396 GLY A C 1
ATOM 3154 O O . GLY A 1 396 ? -1.367 -34.381 68.909 1.00 77.62 396 GLY A O 1
ATOM 3155 N N . VAL A 1 397 ? -2.592 -33.345 67.344 1.00 77.12 397 VAL A N 1
ATOM 3156 C CA . VAL A 1 397 ? -3.537 -32.720 68.284 1.00 77.12 397 VAL A CA 1
ATOM 3157 C C . VAL A 1 397 ? -4.412 -33.785 68.930 1.00 77.12 397 VAL A C 1
ATOM 3159 O O . VAL A 1 397 ? -4.560 -33.780 70.149 1.00 77.12 397 VAL A O 1
ATOM 3162 N N . LYS A 1 398 ? -4.945 -34.729 68.148 1.00 81.31 398 LYS A N 1
ATOM 3163 C CA . LYS A 1 398 ? -5.748 -35.841 68.665 1.00 81.31 398 LYS A CA 1
ATOM 3164 C C . LYS A 1 398 ? -4.961 -36.694 69.660 1.00 81.31 398 LYS A C 1
ATOM 3166 O O . LYS A 1 398 ? -5.482 -36.998 70.732 1.00 81.31 398 LYS A O 1
ATOM 3171 N N . ASP A 1 399 ? -3.708 -37.012 69.348 1.00 80.62 399 ASP A N 1
ATOM 3172 C CA . ASP A 1 399 ? -2.827 -37.770 70.238 1.00 80.62 399 ASP A CA 1
ATOM 3173 C C . ASP A 1 399 ? -2.526 -36.997 71.530 1.00 80.62 399 ASP A C 1
ATOM 3175 O O . ASP A 1 399 ? -2.590 -37.565 72.621 1.00 80.62 399 ASP A O 1
ATOM 3179 N N . ARG A 1 400 ? -2.270 -35.683 71.443 1.00 69.75 400 ARG A N 1
ATOM 3180 C CA . ARG A 1 400 ? -2.056 -34.830 72.626 1.00 69.75 400 ARG A CA 1
ATOM 3181 C C . ARG A 1 400 ? -3.305 -34.695 73.488 1.00 69.75 400 ARG A C 1
ATOM 3183 O O . ARG A 1 400 ? -3.200 -34.823 74.702 1.00 69.75 400 ARG A O 1
ATOM 3190 N N . VAL A 1 401 ? -4.475 -34.471 72.892 1.00 72.62 401 VAL A N 1
ATOM 3191 C CA . VAL A 1 401 ? -5.753 -34.401 73.620 1.00 72.62 401 VAL A CA 1
ATOM 3192 C C . VAL A 1 401 ? -6.054 -35.740 74.292 1.00 72.62 401 VAL A C 1
ATOM 3194 O O . VAL A 1 401 ? -6.453 -35.759 75.455 1.00 72.62 401 VAL A O 1
ATOM 3197 N N . GLY A 1 402 ? -5.797 -36.859 73.606 1.00 77.31 402 GLY A N 1
ATOM 3198 C CA . GLY A 1 402 ? -5.879 -38.195 74.196 1.00 77.31 402 GLY A CA 1
ATOM 3199 C C . GLY A 1 402 ? -4.929 -38.368 75.385 1.00 77.31 402 GLY A C 1
ATOM 3200 O O . GLY A 1 402 ? -5.347 -38.845 76.439 1.00 77.31 402 GLY A O 1
ATOM 3201 N N . GLY A 1 403 ? -3.679 -37.913 75.254 1.00 74.69 403 GLY A N 1
ATOM 3202 C CA . GLY A 1 403 ? -2.685 -37.931 76.329 1.00 74.69 403 GLY A CA 1
ATOM 3203 C C . GLY A 1 403 ? -3.080 -37.078 77.539 1.00 74.69 403 GLY A C 1
ATOM 3204 O O . GLY A 1 403 ? -3.008 -37.553 78.669 1.00 74.69 403 GLY A O 1
ATOM 3205 N N . VAL A 1 404 ? -3.559 -35.852 77.315 1.00 69.75 404 VAL A N 1
ATOM 3206 C CA . VAL A 1 404 ? -4.025 -34.950 78.383 1.00 69.75 404 VAL A CA 1
ATOM 3207 C C . VAL A 1 404 ? -5.275 -35.505 79.061 1.00 69.75 404 VAL A C 1
ATOM 3209 O O . VAL A 1 404 ? -5.359 -35.493 80.284 1.00 69.75 404 VAL A O 1
ATOM 3212 N N . SER A 1 405 ? -6.230 -36.057 78.308 1.00 67.56 405 SER A N 1
ATOM 3213 C CA . SER A 1 405 ? -7.408 -36.704 78.896 1.00 67.56 405 SER A CA 1
ATOM 3214 C C . SER A 1 405 ? -7.019 -37.901 79.767 1.00 67.56 405 SER A C 1
ATOM 3216 O O . SER A 1 405 ? -7.555 -38.048 80.865 1.00 67.56 405 SER A O 1
ATOM 3218 N N . ALA A 1 406 ? -6.055 -38.718 79.330 1.00 73.44 406 ALA A N 1
ATOM 3219 C CA . ALA A 1 406 ? -5.528 -39.815 80.137 1.00 73.44 406 ALA A CA 1
ATOM 3220 C C . ALA A 1 406 ? -4.849 -39.312 81.426 1.00 73.44 406 ALA A C 1
ATOM 3222 O O . ALA A 1 406 ? -5.059 -39.895 82.488 1.00 73.44 406 ALA A O 1
ATOM 3223 N N . GLN A 1 407 ? -4.094 -38.210 81.356 1.00 73.62 407 GLN A N 1
ATOM 3224 C CA . GLN A 1 407 ? -3.484 -37.572 82.529 1.00 73.62 407 GLN A CA 1
ATOM 3225 C C . GLN A 1 407 ? -4.530 -37.006 83.501 1.00 73.62 407 GLN A C 1
ATOM 3227 O O . GLN A 1 407 ? -4.429 -37.247 84.701 1.00 73.62 407 GLN A O 1
ATOM 3232 N N . ILE A 1 408 ? -5.552 -36.300 83.003 1.00 70.81 408 ILE A N 1
ATOM 3233 C CA . ILE A 1 408 ? -6.644 -35.755 83.827 1.00 70.81 408 ILE A CA 1
ATOM 3234 C C . ILE A 1 408 ? -7.400 -36.883 84.526 1.00 70.81 408 ILE A C 1
ATOM 3236 O O . ILE A 1 408 ? -7.661 -36.781 85.720 1.00 70.81 408 ILE A O 1
ATOM 3240 N N . ASN A 1 409 ? -7.722 -37.966 83.813 1.00 73.06 409 ASN A N 1
ATOM 3241 C CA . ASN A 1 409 ? -8.401 -39.114 84.412 1.00 73.06 409 ASN A CA 1
ATOM 3242 C C . ASN A 1 409 ? -7.547 -39.751 85.517 1.00 73.06 409 ASN A C 1
ATOM 3244 O O . ASN A 1 409 ? -8.066 -40.023 86.592 1.00 73.06 409 ASN A O 1
ATOM 3248 N N . ALA A 1 410 ? -6.235 -39.898 85.303 1.00 72.25 410 ALA A N 1
ATOM 3249 C CA . ALA A 1 410 ? -5.329 -40.405 86.332 1.00 72.25 410 ALA A CA 1
ATOM 3250 C C . ALA A 1 410 ? -5.273 -39.492 87.574 1.00 72.25 410 ALA A C 1
ATOM 3252 O O . ALA A 1 410 ? -5.313 -39.986 88.700 1.00 72.25 410 ALA A O 1
ATOM 3253 N N . LEU A 1 411 ? -5.225 -38.167 87.388 1.00 71.12 411 LEU A N 1
ATOM 3254 C CA . LEU A 1 411 ? -5.270 -37.202 88.494 1.00 71.12 411 LEU A CA 1
ATOM 3255 C C . LEU A 1 411 ? -6.621 -37.221 89.225 1.00 71.12 411 LEU A C 1
ATOM 3257 O O . LEU A 1 411 ? -6.653 -37.156 90.452 1.00 71.12 411 LEU A O 1
ATOM 3261 N N . MET A 1 412 ? -7.731 -37.339 88.493 1.00 70.44 412 MET A N 1
ATOM 3262 C CA . MET A 1 412 ? -9.076 -37.430 89.067 1.00 70.44 412 MET A CA 1
ATOM 3263 C C . MET A 1 412 ? -9.247 -38.717 89.882 1.00 70.44 412 MET A C 1
ATOM 3265 O O . MET A 1 412 ? -9.779 -38.672 90.990 1.00 70.44 412 MET A O 1
ATOM 3269 N N . ASP A 1 413 ? -8.746 -39.847 89.379 1.00 77.06 413 ASP A N 1
ATOM 3270 C CA . ASP A 1 413 ? -8.730 -41.116 90.110 1.00 77.06 413 ASP A CA 1
ATOM 3271 C C . ASP A 1 413 ? -7.907 -40.998 91.401 1.00 77.06 413 ASP A C 1
ATOM 3273 O O . ASP A 1 413 ? -8.355 -41.446 92.459 1.00 77.06 413 ASP A O 1
ATOM 3277 N N . MET A 1 414 ? -6.741 -40.341 91.351 1.00 72.06 414 MET A N 1
ATOM 3278 C CA . MET A 1 414 ? -5.941 -40.052 92.547 1.00 72.06 414 MET A CA 1
ATOM 3279 C C . MET A 1 414 ? -6.690 -39.154 93.545 1.00 72.06 414 MET A C 1
ATOM 3281 O O . MET A 1 414 ? -6.686 -39.444 94.741 1.00 72.06 414 MET A O 1
ATOM 3285 N N . TYR A 1 415 ? -7.369 -38.101 93.079 1.00 67.38 415 TYR A N 1
ATOM 3286 C CA . TYR A 1 415 ? -8.165 -37.214 93.933 1.00 67.38 415 TYR A CA 1
ATOM 3287 C C . TYR A 1 415 ? -9.328 -37.951 94.609 1.00 67.38 415 TYR A C 1
ATOM 3289 O O . TYR A 1 415 ? -9.525 -37.822 95.816 1.00 67.38 415 TYR A O 1
ATOM 3297 N N . LEU A 1 416 ? -10.078 -38.768 93.863 1.00 74.12 416 LEU A N 1
ATOM 3298 C CA . LEU A 1 416 ? -11.179 -39.563 94.413 1.00 74.12 416 LEU A CA 1
ATOM 3299 C C . LEU A 1 416 ? -10.682 -40.582 95.445 1.00 74.12 416 LEU A C 1
ATOM 3301 O O . LEU A 1 416 ? -11.326 -40.767 96.479 1.00 74.12 416 LEU A O 1
ATOM 3305 N N . GLN A 1 417 ? -9.526 -41.207 95.203 1.00 75.75 417 GLN A N 1
ATOM 3306 C CA . GLN A 1 417 ? -8.881 -42.078 96.187 1.00 75.75 417 GLN A CA 1
ATOM 3307 C C . GLN A 1 417 ? -8.506 -41.307 97.460 1.00 75.75 417 GLN A C 1
ATOM 3309 O O . GLN A 1 417 ? -8.845 -41.754 98.557 1.00 75.75 417 GLN A O 1
ATOM 3314 N N . ALA A 1 418 ? -7.879 -40.134 97.334 1.00 68.81 418 ALA A N 1
ATOM 3315 C CA . ALA A 1 418 ? -7.518 -39.290 98.474 1.00 68.81 418 ALA A CA 1
ATOM 3316 C C . ALA A 1 418 ? -8.753 -38.821 99.265 1.00 68.81 418 ALA A C 1
ATOM 3318 O O . ALA A 1 418 ? -8.778 -38.918 100.492 1.00 68.81 418 ALA A O 1
ATOM 3319 N N . HIS A 1 419 ? -9.817 -38.394 98.581 1.00 69.00 419 HIS A N 1
ATOM 3320 C CA . HIS A 1 419 ? -11.076 -38.020 99.225 1.00 69.00 419 HIS A CA 1
ATOM 3321 C C . HIS A 1 419 ? -11.734 -39.220 99.927 1.00 69.00 419 HIS A C 1
ATOM 3323 O O . HIS A 1 419 ? -12.296 -39.068 101.012 1.00 69.00 419 HIS A O 1
ATOM 3329 N N . GLY A 1 420 ? -11.670 -40.423 99.351 1.00 71.44 420 GLY A N 1
ATOM 3330 C CA . GLY A 1 420 ? -12.154 -41.641 100.007 1.00 71.44 420 GLY A CA 1
ATOM 3331 C C . GLY A 1 420 ? -11.415 -41.926 101.319 1.00 71.44 420 GLY A C 1
ATOM 3332 O O . GLY A 1 420 ? -12.043 -42.248 102.332 1.00 71.44 420 GLY A O 1
ATOM 3333 N N . VAL A 1 421 ? -10.093 -41.733 101.329 1.00 72.81 421 VAL A N 1
ATOM 3334 C CA . VAL A 1 421 ? -9.268 -41.828 102.544 1.00 72.81 421 VAL A CA 1
ATOM 3335 C C . VAL A 1 421 ? -9.663 -40.748 103.556 1.00 72.81 421 VAL A C 1
ATOM 3337 O O . VAL A 1 421 ? -9.892 -41.079 104.717 1.00 72.81 421 VAL A O 1
ATOM 3340 N N . TYR A 1 422 ? -9.838 -39.495 103.123 1.00 67.44 422 TYR A N 1
ATOM 3341 C CA . TYR A 1 422 ? -10.274 -38.396 103.993 1.00 67.44 422 TYR A CA 1
ATOM 3342 C C . TYR A 1 422 ? -11.649 -38.654 104.622 1.00 67.44 422 TYR A C 1
ATOM 3344 O O . TYR A 1 422 ? -11.804 -38.522 105.830 1.00 67.44 422 TYR A O 1
ATOM 3352 N N . ALA A 1 423 ? -12.641 -39.081 103.838 1.00 68.62 423 ALA A N 1
ATOM 3353 C CA . ALA A 1 423 ? -13.974 -39.398 104.351 1.00 68.62 423 ALA A CA 1
ATOM 3354 C C . ALA A 1 423 ? -13.933 -40.553 105.368 1.00 68.62 423 ALA A C 1
ATOM 3356 O O . ALA A 1 423 ? -14.624 -40.523 106.383 1.00 68.62 423 ALA A O 1
ATOM 3357 N N . THR A 1 424 ? -13.081 -41.553 105.129 1.00 72.44 424 THR A N 1
ATOM 3358 C CA . THR A 1 424 ? -12.867 -42.657 106.076 1.00 72.44 424 THR A CA 1
ATOM 3359 C C . THR A 1 424 ? -12.210 -42.166 107.368 1.00 72.44 424 THR A C 1
ATOM 3361 O O . THR A 1 424 ? -12.613 -42.578 108.457 1.00 72.44 424 THR A O 1
ATOM 3364 N N . ALA A 1 425 ? -11.238 -41.257 107.269 1.00 67.94 425 ALA A N 1
ATOM 3365 C CA . ALA A 1 425 ? -10.611 -40.622 108.423 1.00 67.94 425 ALA A CA 1
ATOM 3366 C C . ALA A 1 425 ? -11.608 -39.753 109.208 1.00 67.94 425 ALA A C 1
ATOM 3368 O O . ALA A 1 425 ? -11.701 -39.900 110.422 1.00 67.94 425 ALA A O 1
ATOM 3369 N N . ALA A 1 426 ? -12.416 -38.930 108.534 1.00 67.25 426 ALA A N 1
ATOM 3370 C CA . ALA A 1 426 ? -13.451 -38.100 109.154 1.00 67.25 426 ALA A CA 1
ATOM 3371 C C . ALA A 1 426 ? -14.495 -38.943 109.903 1.00 67.25 426 ALA A C 1
ATOM 3373 O O . ALA A 1 426 ? -14.769 -38.679 111.070 1.00 67.25 426 ALA A O 1
ATOM 3374 N N . ASN A 1 427 ? -14.994 -40.019 109.285 1.00 72.94 427 ASN A N 1
ATOM 3375 C CA . ASN A 1 427 ? -15.903 -40.962 109.947 1.00 72.94 427 ASN A CA 1
ATOM 3376 C C . ASN A 1 427 ? -15.244 -41.639 111.160 1.00 72.94 427 ASN A C 1
ATOM 3378 O O . ASN A 1 427 ? -15.905 -41.916 112.158 1.00 72.94 427 ASN A O 1
ATOM 3382 N N . SER A 1 428 ? -13.938 -41.914 111.084 1.00 65.38 428 SER A N 1
ATOM 3383 C CA . SER A 1 428 ? -13.188 -42.474 112.211 1.00 65.38 428 SER A CA 1
ATOM 3384 C C . SER A 1 428 ? -13.060 -41.461 113.353 1.00 65.38 428 SER A C 1
ATOM 3386 O O . SER A 1 428 ? -13.214 -41.839 114.509 1.00 65.38 428 SER A O 1
ATOM 3388 N N . ILE A 1 429 ? -12.826 -40.180 113.048 1.00 69.44 429 ILE A N 1
ATOM 3389 C CA . ILE A 1 429 ? -12.793 -39.095 114.040 1.00 69.44 429 ILE A CA 1
ATOM 3390 C C . ILE A 1 429 ? -14.163 -38.939 114.707 1.00 69.44 429 ILE A C 1
ATOM 3392 O O . ILE A 1 429 ? -14.229 -38.947 115.929 1.00 69.44 429 ILE A O 1
ATOM 3396 N N . GLU A 1 430 ? -15.251 -38.870 113.936 1.00 70.00 430 GLU A N 1
ATOM 3397 C CA . GLU A 1 430 ? -16.617 -38.755 114.471 1.00 70.00 430 GLU A CA 1
ATOM 3398 C C . GLU A 1 430 ? -16.983 -39.946 115.371 1.00 70.00 430 GLU A C 1
ATOM 3400 O O . GLU A 1 430 ? -17.586 -39.780 116.437 1.00 70.00 430 GLU A O 1
ATOM 3405 N N . PHE A 1 431 ? -16.568 -41.155 114.980 1.00 69.50 431 PHE A N 1
ATOM 3406 C CA . PHE A 1 431 ? -16.696 -42.345 115.814 1.00 69.50 431 PHE A CA 1
ATOM 3407 C C . PHE A 1 431 ? -15.950 -42.180 117.147 1.00 69.50 431 PHE A C 1
ATOM 3409 O O . PHE A 1 431 ? -16.544 -42.383 118.205 1.00 69.50 431 PHE A O 1
ATOM 3416 N N . TRP A 1 432 ? -14.679 -41.763 117.116 1.00 68.75 432 TRP A N 1
ATOM 3417 C CA . TRP A 1 432 ? -13.894 -41.547 118.335 1.00 68.75 432 TRP A CA 1
ATOM 3418 C C . TRP A 1 432 ? -14.439 -40.406 119.201 1.00 68.75 432 TRP A C 1
ATOM 3420 O O . TRP A 1 432 ? -14.447 -40.537 120.421 1.00 68.75 432 TRP A O 1
ATOM 3430 N N . GLU A 1 433 ? -14.944 -39.319 118.616 1.00 68.31 433 GLU A N 1
ATOM 3431 C CA . GLU A 1 433 ? -15.605 -38.234 119.353 1.00 68.31 433 GLU A CA 1
ATOM 3432 C C . GLU A 1 433 ? -16.883 -38.704 120.052 1.00 68.31 433 GLU A C 1
ATOM 3434 O O . GLU A 1 433 ? -17.140 -38.328 121.197 1.00 68.31 433 GLU A O 1
ATOM 3439 N N . THR A 1 434 ? -17.685 -39.527 119.375 1.00 73.25 434 THR A N 1
ATOM 3440 C CA . THR A 1 434 ? -18.911 -40.100 119.943 1.00 73.25 434 THR A CA 1
ATOM 3441 C C . THR A 1 434 ? -18.580 -41.038 121.097 1.00 73.25 434 THR A C 1
ATOM 3443 O O . THR A 1 434 ? -19.188 -40.941 122.163 1.00 73.25 434 THR A O 1
ATOM 3446 N N . GLU A 1 435 ? -17.576 -41.895 120.921 1.00 67.00 435 GLU A N 1
ATOM 3447 C CA . GLU A 1 435 ? -17.133 -42.822 121.960 1.00 67.00 435 GLU A CA 1
ATOM 3448 C C . GLU A 1 435 ? -16.555 -42.069 123.167 1.00 67.00 435 GLU A C 1
ATOM 3450 O O . GLU A 1 435 ? -16.893 -42.367 124.312 1.00 67.00 435 GLU A O 1
ATOM 3455 N N . LEU A 1 436 ? -15.750 -41.026 122.930 1.00 68.12 436 LEU A N 1
ATOM 3456 C CA . LEU A 1 436 ? -15.232 -40.155 123.985 1.00 68.12 436 LEU A CA 1
ATOM 3457 C C . LEU A 1 436 ? -16.359 -39.429 124.727 1.00 68.12 436 LEU A C 1
ATOM 3459 O O . LEU A 1 436 ? -16.344 -39.409 125.957 1.00 68.12 436 LEU A O 1
ATOM 3463 N N . LYS A 1 437 ? -17.357 -38.878 124.023 1.00 68.50 437 LYS A N 1
ATOM 3464 C CA . LYS A 1 437 ? -18.546 -38.276 124.656 1.00 68.50 437 LYS A CA 1
ATOM 3465 C C . LYS A 1 437 ? -19.315 -39.288 125.496 1.00 68.50 437 LYS A C 1
ATOM 3467 O O . LYS A 1 437 ? -19.677 -38.964 126.621 1.00 68.50 437 LYS A O 1
ATOM 3472 N N . GLY A 1 438 ? -19.503 -40.509 124.999 1.00 69.38 438 GLY A N 1
ATOM 3473 C CA . GLY A 1 438 ? -20.142 -41.588 125.751 1.00 69.38 438 GLY A CA 1
ATOM 3474 C C . GLY A 1 438 ? -19.375 -41.939 127.028 1.00 69.38 438 GLY A C 1
ATOM 3475 O O . GLY A 1 438 ? -19.974 -42.074 128.093 1.00 69.38 438 GLY A O 1
ATOM 3476 N N . ILE A 1 439 ? -18.042 -42.008 126.958 1.00 69.06 439 ILE A N 1
ATOM 3477 C CA . ILE A 1 439 ? -17.181 -42.201 128.134 1.00 69.06 439 ILE A CA 1
ATOM 3478 C C . ILE A 1 439 ? -17.330 -41.029 129.117 1.00 69.06 439 ILE A C 1
ATOM 3480 O O . ILE A 1 439 ? -17.439 -41.258 130.322 1.00 69.06 439 ILE A O 1
ATOM 3484 N N . PHE A 1 440 ? -17.370 -39.788 128.624 1.00 63.09 440 PHE A N 1
ATOM 3485 C CA . PHE A 1 440 ? -17.576 -38.596 129.449 1.00 63.09 440 PHE A CA 1
ATOM 3486 C C . PHE A 1 440 ? -18.946 -38.583 130.132 1.00 63.09 440 PHE A C 1
ATOM 3488 O O . PHE A 1 440 ? -19.013 -38.322 131.329 1.00 63.09 440 PHE A O 1
ATOM 3495 N N . GLU A 1 441 ? -20.027 -38.896 129.420 1.00 66.19 441 GLU A N 1
ATOM 3496 C CA . GLU A 1 441 ? -21.379 -38.978 129.982 1.00 66.19 441 GLU A CA 1
ATOM 3497 C C . GLU A 1 441 ? -21.493 -40.096 131.020 1.00 66.19 441 GLU A C 1
ATOM 3499 O O . GLU A 1 441 ? -22.099 -39.897 132.073 1.00 66.19 441 GLU A O 1
ATOM 3504 N N . LEU A 1 442 ? -20.857 -41.246 130.779 1.00 64.50 442 LEU A N 1
ATOM 3505 C CA . LEU A 1 442 ? -20.810 -42.342 131.744 1.00 64.50 442 LEU A CA 1
ATOM 3506 C C . LEU A 1 442 ? -20.032 -41.941 133.006 1.00 64.50 442 LEU A C 1
ATOM 3508 O O . LEU A 1 442 ? -20.479 -42.210 134.119 1.00 64.50 442 LEU A O 1
ATOM 3512 N N . ALA A 1 443 ? -18.890 -41.267 132.840 1.00 60.44 443 ALA A N 1
ATOM 3513 C CA . ALA A 1 443 ? -18.104 -40.741 133.951 1.00 60.44 443 ALA A CA 1
ATOM 3514 C C . ALA A 1 443 ? -18.886 -39.681 134.745 1.00 60.44 443 ALA A C 1
ATOM 3516 O O . ALA A 1 443 ? -18.863 -39.698 135.974 1.00 60.44 443 ALA A O 1
ATOM 3517 N N . ASN A 1 444 ? -19.624 -38.805 134.059 1.00 58.44 444 ASN A N 1
ATOM 3518 C CA . ASN A 1 444 ? -20.434 -37.761 134.683 1.00 58.44 444 ASN A CA 1
ATOM 3519 C C . ASN A 1 444 ? -21.664 -38.345 135.402 1.00 58.44 444 ASN A C 1
ATOM 3521 O O . ASN A 1 444 ? -21.979 -37.932 136.510 1.00 58.44 444 ASN A O 1
ATOM 3525 N N . SER A 1 445 ? -22.301 -39.372 134.833 1.00 60.12 445 SER A N 1
ATOM 3526 C CA . SER A 1 445 ? -23.390 -40.124 135.469 1.00 60.12 445 SER A CA 1
ATOM 3527 C C . SER A 1 445 ? -22.921 -40.904 136.702 1.00 60.12 445 SER A C 1
ATOM 3529 O O . SER A 1 445 ? -23.647 -40.976 137.691 1.00 60.12 445 SER A O 1
ATOM 3531 N N . GLN A 1 446 ? -21.709 -41.469 136.684 1.00 61.41 446 GLN A N 1
ATOM 3532 C CA . GLN A 1 446 ? -21.125 -42.090 137.876 1.00 61.41 446 GLN A CA 1
ATOM 3533 C C . GLN A 1 446 ? -20.784 -41.059 138.958 1.00 61.41 446 GLN A C 1
ATOM 3535 O O . GLN A 1 446 ? -20.994 -41.333 140.137 1.00 61.41 446 GLN A O 1
ATOM 3540 N N . LEU A 1 447 ? -20.318 -39.870 138.566 1.00 56.38 447 LEU A N 1
ATOM 3541 C CA . LEU A 1 447 ? -20.124 -38.732 139.467 1.00 56.38 447 LEU A CA 1
ATOM 3542 C C . LEU A 1 447 ? -21.448 -38.243 140.075 1.00 56.38 447 LEU A C 1
ATOM 3544 O O . LEU A 1 447 ? -21.505 -38.041 141.280 1.00 56.38 447 LEU A O 1
ATOM 3548 N N . GLU A 1 448 ? -22.519 -38.122 139.287 1.00 55.28 448 GLU A N 1
ATOM 3549 C CA . GLU A 1 448 ? -23.859 -37.760 139.779 1.00 55.28 448 GLU A CA 1
ATOM 3550 C C . GLU A 1 448 ? -24.486 -38.856 140.654 1.00 55.28 448 GLU A C 1
ATOM 3552 O O . GLU A 1 448 ? -25.170 -38.541 141.626 1.00 55.28 448 GLU A O 1
ATOM 3557 N N . MET A 1 449 ? -24.235 -40.141 140.369 1.00 54.97 449 MET A N 1
ATOM 3558 C CA . MET A 1 449 ? -24.616 -41.229 141.278 1.00 54.97 449 MET A CA 1
ATOM 3559 C C . MET A 1 449 ? -23.899 -41.098 142.621 1.00 54.97 449 MET A C 1
ATOM 3561 O O . MET A 1 449 ? -24.568 -41.176 143.647 1.00 54.97 449 MET A O 1
ATOM 3565 N N . LEU A 1 450 ? -22.587 -40.837 142.612 1.00 53.47 450 LEU A N 1
ATOM 3566 C CA . LEU A 1 450 ? -21.795 -40.589 143.820 1.00 53.47 450 LEU A CA 1
ATOM 3567 C C . LEU A 1 450 ? -22.292 -39.358 144.593 1.00 53.47 450 LEU A C 1
ATOM 3569 O O . LEU A 1 450 ? -22.374 -39.414 145.816 1.00 53.47 450 LEU A O 1
ATOM 3573 N N . ASP A 1 451 ? -22.673 -38.281 143.902 1.00 49.97 451 ASP A N 1
ATOM 3574 C CA . ASP A 1 451 ? -23.206 -37.061 144.527 1.00 49.97 451 ASP A CA 1
ATOM 3575 C C . ASP A 1 451 ? -24.626 -37.286 145.093 1.00 49.97 451 ASP A C 1
ATOM 3577 O O . ASP A 1 451 ? -24.964 -36.791 146.168 1.00 49.97 451 ASP A O 1
ATOM 3581 N N . SER A 1 452 ? -25.458 -38.108 144.434 1.00 48.34 452 SER A N 1
ATOM 3582 C CA . SER A 1 452 ? -26.806 -38.444 144.921 1.00 48.34 452 SER A CA 1
ATOM 3583 C C . SER A 1 452 ? -26.804 -39.457 146.077 1.00 48.34 452 SER A C 1
ATOM 3585 O O . SER A 1 452 ? -27.607 -39.316 147.001 1.00 48.34 452 SER A O 1
ATOM 3587 N N . GLU A 1 453 ? -25.872 -40.420 146.092 1.00 48.50 453 GLU A N 1
ATOM 3588 C CA . GLU A 1 453 ? -25.662 -41.328 147.231 1.00 48.50 453 GLU A CA 1
ATOM 3589 C C . GLU A 1 453 ? -25.082 -40.581 148.442 1.00 48.50 453 GLU A C 1
ATOM 3591 O O . GLU A 1 453 ? -25.482 -40.863 149.573 1.00 48.50 453 GLU A O 1
ATOM 3596 N N . LEU A 1 454 ? -24.232 -39.565 148.231 1.00 47.31 454 LEU A N 1
ATOM 3597 C CA . LEU A 1 454 ? -23.717 -38.721 149.318 1.00 47.31 454 LEU A CA 1
ATOM 3598 C C . LEU A 1 454 ? -24.795 -37.843 149.981 1.00 47.31 454 LEU A C 1
ATOM 3600 O O . LEU A 1 454 ? -24.643 -37.471 151.145 1.00 47.31 454 LEU A O 1
ATOM 3604 N N . ILE A 1 455 ? -25.867 -37.488 149.264 1.00 46.59 455 ILE A N 1
ATOM 3605 C CA . ILE A 1 455 ? -26.884 -36.532 149.739 1.00 46.59 455 ILE A CA 1
ATOM 3606 C C . ILE A 1 455 ? -28.084 -37.225 150.420 1.00 46.59 455 ILE A C 1
ATOM 3608 O O . ILE A 1 455 ? -28.810 -36.566 151.168 1.00 46.59 455 ILE A O 1
ATOM 3612 N N . SER A 1 456 ? -28.285 -38.542 150.257 1.00 46.12 456 SER A N 1
ATOM 3613 C CA . SER A 1 456 ? -29.430 -39.259 150.858 1.00 46.12 456 SER A CA 1
ATOM 3614 C C . SER A 1 456 ? -29.124 -40.230 152.005 1.00 46.12 456 SER A C 1
ATOM 3616 O O . SER A 1 456 ? -30.061 -40.844 152.515 1.00 46.12 456 SER A O 1
ATOM 3618 N N . ASP A 1 457 ? -27.873 -40.353 152.458 1.00 37.41 457 ASP A N 1
ATOM 3619 C CA . ASP A 1 457 ? -27.539 -41.213 153.602 1.00 37.41 457 ASP A CA 1
ATOM 3620 C C . ASP A 1 457 ? -27.261 -40.397 154.883 1.00 37.41 457 ASP A C 1
ATOM 3622 O O . ASP A 1 457 ? -26.226 -39.746 155.047 1.00 37.41 457 ASP A O 1
ATOM 3626 N N . GLU A 1 458 ? -28.203 -40.450 155.833 1.00 43.66 458 GLU A N 1
ATOM 3627 C CA . GLU A 1 458 ? -28.121 -39.856 157.181 1.00 43.66 458 GLU A CA 1
ATOM 3628 C C . GLU A 1 458 ? -26.945 -40.398 158.027 1.00 43.66 458 GLU A C 1
ATOM 3630 O O . GLU A 1 458 ? -26.682 -39.889 159.119 1.00 43.66 458 GLU A O 1
ATOM 3635 N N . THR A 1 459 ? -26.174 -41.367 157.523 1.00 47.69 459 THR A N 1
ATOM 3636 C CA . THR A 1 459 ? -24.896 -41.785 158.119 1.00 47.69 459 THR A CA 1
ATOM 3637 C C . THR A 1 459 ? -23.694 -40.917 157.708 1.00 47.69 459 THR A C 1
ATOM 3639 O O . THR A 1 459 ? -22.727 -40.833 158.472 1.00 47.69 459 THR A O 1
ATOM 3642 N N . PHE A 1 460 ? -23.752 -40.164 156.600 1.00 44.44 460 PHE A N 1
ATOM 3643 C CA . PHE A 1 460 ? -22.623 -39.335 156.140 1.00 44.44 460 PHE A CA 1
ATOM 3644 C C . PHE A 1 460 ? -22.431 -38.056 156.981 1.00 44.44 460 PHE A C 1
ATOM 3646 O O . PHE A 1 460 ? -21.303 -37.637 157.249 1.00 44.44 460 PHE A O 1
ATOM 3653 N N . ASN A 1 461 ? -23.513 -37.494 157.535 1.00 45.38 461 ASN A N 1
ATOM 3654 C CA . ASN A 1 461 ? -23.425 -36.379 158.491 1.00 45.38 461 ASN A CA 1
ATOM 3655 C C . ASN A 1 461 ? -23.007 -36.808 159.913 1.00 45.38 461 ASN A C 1
ATOM 3657 O O . ASN A 1 461 ? -22.647 -35.952 160.725 1.00 45.38 461 ASN A O 1
ATOM 3661 N N . HIS A 1 462 ? -22.986 -38.113 160.223 1.00 44.28 462 HIS A N 1
ATOM 3662 C CA . HIS A 1 462 ? -22.437 -38.617 161.487 1.00 44.28 462 HIS A CA 1
ATOM 3663 C C . HIS A 1 462 ? -20.938 -38.970 161.390 1.00 44.28 462 HIS A C 1
ATOM 3665 O O . HIS A 1 462 ? -20.227 -38.844 162.383 1.00 44.28 462 HIS A O 1
ATOM 3671 N N . ALA A 1 463 ? -20.415 -39.276 160.195 1.00 44.44 463 ALA A N 1
ATOM 3672 C CA . ALA A 1 463 ? -18.990 -39.564 159.983 1.00 44.44 463 ALA A CA 1
ATOM 3673 C C . ALA A 1 463 ? -18.083 -38.312 159.938 1.00 44.44 463 ALA A C 1
ATOM 3675 O O . ALA A 1 463 ? -16.901 -38.400 160.250 1.00 44.44 463 ALA A O 1
ATOM 3676 N N . ILE A 1 464 ? -18.614 -37.116 159.646 1.00 46.19 464 ILE A N 1
ATOM 3677 C CA . ILE A 1 464 ? -17.828 -35.859 159.680 1.00 46.19 464 ILE A CA 1
ATOM 3678 C C . ILE A 1 464 ? -17.594 -35.352 161.124 1.00 46.19 464 ILE A C 1
ATOM 3680 O O . ILE A 1 464 ? -16.754 -34.484 161.357 1.00 46.19 464 ILE A O 1
ATOM 3684 N N . THR A 1 465 ? -18.273 -35.925 162.127 1.00 46.72 465 THR A N 1
ATOM 3685 C CA . THR A 1 465 ? -18.070 -35.582 163.552 1.00 46.72 465 THR A CA 1
ATOM 3686 C C . THR A 1 465 ? -17.411 -36.684 164.392 1.00 46.72 465 THR A C 1
ATOM 3688 O O . THR A 1 465 ? -17.071 -36.427 165.548 1.00 46.72 465 THR A O 1
ATOM 3691 N N . SER A 1 466 ? -17.125 -37.859 163.818 1.00 40.91 466 SER A N 1
ATOM 3692 C CA . SER A 1 466 ? -16.301 -38.901 164.444 1.00 40.91 466 SER A CA 1
ATOM 3693 C C . SER A 1 466 ? -15.086 -39.209 163.567 1.00 40.91 466 SER A C 1
ATOM 3695 O O . SER A 1 466 ? -15.211 -39.907 162.568 1.00 40.91 466 SER A O 1
ATOM 3697 N N . GLY A 1 467 ? -13.921 -38.671 163.934 1.00 45.94 467 GLY A N 1
ATOM 3698 C CA . GLY A 1 467 ? -12.666 -38.879 163.211 1.00 45.94 467 GLY A CA 1
ATOM 3699 C C . GLY A 1 467 ? -12.320 -40.357 163.019 1.00 45.94 467 GLY A C 1
ATOM 3700 O O . GLY A 1 467 ? -11.881 -41.012 163.964 1.00 45.94 467 GLY A O 1
ATOM 3701 N N . ASP A 1 468 ? -12.489 -40.834 161.787 1.00 38.03 468 ASP A N 1
ATOM 3702 C CA . ASP A 1 468 ? -11.933 -42.085 161.284 1.00 38.03 468 ASP A CA 1
ATOM 3703 C C . ASP A 1 468 ? -11.314 -41.824 159.894 1.00 38.03 468 ASP A C 1
ATOM 3705 O O . ASP A 1 468 ? -11.997 -41.511 158.916 1.00 38.03 468 ASP A O 1
ATOM 3709 N N . ASP A 1 469 ? -9.981 -41.858 159.857 1.00 46.91 469 ASP A N 1
ATOM 3710 C CA . ASP A 1 469 ? -9.084 -41.361 158.803 1.00 46.91 469 ASP A CA 1
ATOM 3711 C C . ASP A 1 469 ? -8.869 -42.373 157.660 1.00 46.91 469 ASP A C 1
ATOM 3713 O O . ASP A 1 469 ? -7.726 -42.728 157.364 1.00 46.91 469 ASP A O 1
ATOM 3717 N N . ASN A 1 470 ? -9.914 -42.899 157.005 1.00 44.38 470 ASN A N 1
ATOM 3718 C CA . ASN A 1 470 ? -9.642 -43.952 156.008 1.00 44.38 470 ASN A CA 1
ATOM 3719 C C . ASN A 1 470 ? -10.512 -44.051 154.752 1.00 44.38 470 ASN A C 1
ATOM 3721 O O . ASN A 1 470 ? -10.684 -45.144 154.216 1.00 44.38 470 ASN A O 1
ATOM 3725 N N . VAL A 1 471 ? -10.987 -42.927 154.209 1.00 47.69 471 VAL A N 1
ATOM 3726 C CA . VAL A 1 471 ? -11.445 -42.888 152.807 1.00 47.69 471 VAL A CA 1
ATOM 3727 C C . VAL A 1 471 ? -10.989 -41.580 152.165 1.00 47.69 471 VAL A C 1
ATOM 3729 O O . VAL A 1 471 ? -11.568 -40.521 152.398 1.00 47.69 471 VAL A O 1
ATOM 3732 N N . ASN A 1 472 ? -9.926 -41.643 151.360 1.00 54.75 472 ASN A N 1
ATOM 3733 C CA . ASN A 1 472 ? -9.314 -40.483 150.706 1.00 54.75 472 ASN A CA 1
ATOM 3734 C C . ASN A 1 472 ? -9.990 -40.142 149.364 1.00 54.75 472 ASN A C 1
ATOM 3736 O O . ASN A 1 472 ? -9.340 -39.990 148.333 1.00 54.75 472 ASN A O 1
ATOM 3740 N N . TRP A 1 473 ? -11.318 -40.005 149.375 1.00 48.75 473 TRP A N 1
ATOM 3741 C CA . TRP A 1 473 ? -12.134 -39.701 148.189 1.00 48.75 473 TRP A CA 1
ATOM 3742 C C . TRP A 1 473 ? -11.718 -38.393 147.490 1.00 48.75 473 TRP A C 1
ATOM 3744 O O . TRP A 1 473 ? -11.922 -38.230 146.288 1.00 48.75 473 TRP A O 1
ATOM 3754 N N . LYS A 1 474 ? -11.080 -37.468 148.222 1.00 49.78 474 LYS A N 1
ATOM 3755 C CA . LYS A 1 474 ? -10.506 -36.241 147.653 1.00 49.78 474 LYS A CA 1
ATOM 3756 C C . LYS A 1 474 ? -9.270 -36.495 146.794 1.00 49.78 474 LYS A C 1
ATOM 3758 O O . LYS A 1 474 ? -9.139 -35.836 145.763 1.00 49.78 474 LYS A O 1
ATOM 3763 N N . GLU A 1 475 ? -8.377 -37.409 147.177 1.00 52.53 475 GLU A N 1
ATOM 3764 C CA . GLU A 1 475 ? -7.223 -37.762 146.334 1.00 52.53 475 GLU A CA 1
ATOM 3765 C C . GLU A 1 475 ? -7.668 -38.477 145.058 1.00 52.53 475 GLU A C 1
ATOM 3767 O O . GLU A 1 475 ? -7.182 -38.133 143.982 1.00 52.53 475 GLU A O 1
ATOM 3772 N N . ASP A 1 476 ? -8.653 -39.372 145.146 1.00 51.31 476 ASP A N 1
ATOM 3773 C CA . ASP A 1 476 ? -9.158 -40.109 143.982 1.00 51.31 476 ASP A CA 1
ATOM 3774 C C . ASP A 1 476 ? -9.911 -39.206 142.993 1.00 51.31 476 ASP A C 1
ATOM 3776 O O . ASP A 1 476 ? -9.706 -39.310 141.782 1.00 51.31 476 ASP A O 1
ATOM 3780 N N . LEU A 1 477 ? -10.706 -38.245 143.479 1.00 50.09 477 LEU A N 1
ATOM 3781 C CA . LEU A 1 477 ? -11.339 -37.237 142.619 1.00 50.09 477 LEU A CA 1
ATOM 3782 C C . LEU A 1 477 ? -10.319 -36.277 141.995 1.00 50.09 477 LEU A C 1
ATOM 3784 O O . LEU A 1 477 ? -10.466 -35.898 140.834 1.00 50.09 477 LEU A O 1
ATOM 3788 N N . THR A 1 478 ? -9.258 -35.919 142.724 1.00 55.12 478 THR A N 1
ATOM 3789 C CA . THR A 1 478 ? -8.174 -35.082 142.182 1.00 55.12 478 THR A CA 1
ATOM 3790 C C . THR A 1 478 ? -7.368 -35.850 141.128 1.00 55.12 478 THR A C 1
ATOM 3792 O O . THR A 1 478 ? -7.007 -35.292 140.093 1.00 55.12 478 THR A O 1
ATOM 3795 N N . ALA A 1 479 ? -7.133 -37.150 141.332 1.00 55.09 479 ALA A N 1
ATOM 3796 C CA . ALA A 1 479 ? -6.493 -38.019 140.350 1.00 55.09 479 ALA A CA 1
ATOM 3797 C C . ALA A 1 479 ? -7.365 -38.219 139.099 1.00 55.09 479 ALA A C 1
ATOM 3799 O O . ALA A 1 479 ? -6.841 -38.217 137.984 1.00 55.09 479 ALA A O 1
ATOM 3800 N N . LEU A 1 480 ? -8.687 -38.340 139.256 1.00 48.53 480 LEU A N 1
ATOM 3801 C CA . LEU A 1 480 ? -9.632 -38.411 138.141 1.00 48.53 480 LEU A CA 1
ATOM 3802 C C . LEU A 1 480 ? -9.673 -37.091 137.356 1.00 48.53 480 LEU A C 1
ATOM 3804 O O . LEU A 1 480 ? -9.550 -37.112 136.134 1.00 48.53 480 LEU A O 1
ATOM 3808 N N . ALA A 1 481 ? -9.754 -35.949 138.047 1.00 49.09 481 ALA A N 1
ATOM 3809 C CA . ALA A 1 481 ? -9.723 -34.625 137.427 1.00 49.09 481 ALA A CA 1
ATOM 3810 C C . ALA A 1 481 ? -8.418 -34.391 136.648 1.00 49.09 481 ALA A C 1
ATOM 3812 O O . ALA A 1 481 ? -8.456 -33.944 135.506 1.00 49.09 481 ALA A O 1
ATOM 3813 N N . ASN A 1 482 ? -7.271 -34.793 137.206 1.00 58.38 482 ASN A N 1
ATOM 3814 C CA . ASN A 1 482 ? -5.981 -34.701 136.519 1.00 58.38 482 ASN A CA 1
ATOM 3815 C C . ASN A 1 482 ? -5.899 -35.625 135.292 1.00 58.38 482 ASN A C 1
ATOM 3817 O O . ASN A 1 482 ? -5.315 -35.245 134.280 1.00 58.38 482 ASN A O 1
ATOM 3821 N N . ARG A 1 483 ? -6.501 -36.823 135.341 1.00 52.19 483 ARG A N 1
ATOM 3822 C CA . ARG A 1 483 ? -6.572 -37.730 134.179 1.00 52.19 483 ARG A CA 1
ATOM 3823 C C . ARG A 1 483 ? -7.498 -37.197 133.088 1.00 52.19 483 ARG A C 1
ATOM 3825 O O . ARG A 1 483 ? -7.187 -37.374 131.915 1.00 52.19 483 ARG A O 1
ATOM 3832 N N . ILE A 1 484 ? -8.585 -36.524 133.460 1.00 50.25 484 ILE A N 1
ATOM 3833 C CA . ILE A 1 484 ? -9.491 -35.859 132.519 1.00 50.25 484 ILE A CA 1
ATOM 3834 C C . ILE A 1 484 ? -8.806 -34.644 131.879 1.00 50.25 484 ILE A C 1
ATOM 3836 O O . ILE A 1 484 ? -8.821 -34.531 130.658 1.00 50.25 484 ILE A O 1
ATOM 3840 N N . SER A 1 485 ? -8.128 -33.791 132.656 1.00 55.56 485 SER A N 1
ATOM 3841 C CA . SER A 1 485 ? -7.338 -32.678 132.103 1.00 55.56 485 SER A CA 1
ATOM 3842 C C . SER A 1 485 ? -6.230 -33.161 131.166 1.00 55.56 485 SER A C 1
ATOM 3844 O O . SER A 1 485 ? -6.083 -32.605 130.084 1.00 55.56 485 SER A O 1
ATOM 3846 N N . ALA A 1 486 ? -5.514 -34.236 131.515 1.00 60.34 486 ALA A N 1
ATOM 3847 C CA . ALA A 1 486 ? -4.498 -34.821 130.638 1.00 60.34 486 ALA A CA 1
ATOM 3848 C C . ALA A 1 486 ? -5.095 -35.425 129.352 1.00 60.34 486 ALA A C 1
ATOM 3850 O O . ALA A 1 486 ? -4.464 -35.379 128.299 1.00 60.34 486 ALA A O 1
ATOM 3851 N N . ALA A 1 487 ? -6.312 -35.978 129.413 1.00 50.03 487 ALA A N 1
ATOM 3852 C CA . ALA A 1 487 ? -7.018 -36.482 128.236 1.00 50.03 487 ALA A CA 1
ATOM 3853 C C . ALA A 1 487 ? -7.513 -35.347 127.321 1.00 50.03 487 ALA A C 1
ATOM 3855 O O . ALA A 1 487 ? -7.472 -35.495 126.102 1.00 50.03 487 ALA A O 1
ATOM 3856 N N . ILE A 1 488 ? -7.926 -34.210 127.891 1.00 52.50 488 ILE A N 1
ATOM 3857 C CA . ILE A 1 488 ? -8.309 -33.010 127.135 1.00 52.50 488 ILE A CA 1
ATOM 3858 C C . ILE A 1 488 ? -7.079 -32.386 126.462 1.00 52.50 488 ILE A C 1
ATOM 3860 O O . ILE A 1 488 ? -7.118 -32.162 125.257 1.00 52.50 488 ILE A O 1
ATOM 3864 N N . GLU A 1 489 ? -5.962 -32.208 127.177 1.00 61.03 489 GLU A N 1
ATOM 3865 C CA . GLU A 1 489 ? -4.702 -31.723 126.581 1.00 61.03 489 GLU A CA 1
ATOM 3866 C C . GLU A 1 489 ? -4.195 -32.659 125.473 1.00 61.03 489 GLU A C 1
ATOM 3868 O O . GLU A 1 489 ? -3.748 -32.198 124.420 1.00 61.03 489 GLU A O 1
ATOM 3873 N N . ALA A 1 490 ? -4.297 -33.979 125.659 1.00 58.31 490 ALA A N 1
ATOM 3874 C CA . ALA A 1 490 ? -3.946 -34.944 124.620 1.00 58.31 490 ALA A CA 1
ATOM 3875 C C . ALA A 1 490 ? -4.876 -34.843 123.397 1.00 58.31 490 ALA A C 1
ATOM 3877 O O . ALA A 1 490 ? -4.400 -34.930 122.266 1.00 58.31 490 ALA A O 1
ATOM 3878 N N . GLY A 1 491 ? -6.176 -34.612 123.609 1.00 48.47 491 GLY A N 1
ATOM 3879 C CA . GLY A 1 491 ? -7.156 -34.391 122.544 1.00 48.47 491 GLY A CA 1
ATOM 3880 C C . GLY A 1 491 ? -6.913 -33.097 121.763 1.00 48.47 491 GLY A C 1
ATOM 3881 O O . GLY A 1 491 ? -6.923 -33.117 120.535 1.00 48.47 491 GLY A O 1
ATOM 3882 N N . GLU A 1 492 ? -6.610 -31.993 122.447 1.00 53.94 492 GLU A N 1
ATOM 3883 C CA . GLU A 1 492 ? -6.267 -30.709 121.818 1.00 53.94 492 GLU A CA 1
ATOM 3884 C C . GLU A 1 492 ? -4.944 -30.793 121.041 1.00 53.94 492 GLU A C 1
ATOM 3886 O O . GLU A 1 492 ? -4.838 -30.280 119.925 1.00 53.94 492 GLU A O 1
ATOM 3891 N N . THR A 1 493 ? -3.954 -31.516 121.576 1.00 60.62 493 THR A N 1
ATOM 3892 C CA . THR A 1 493 ? -2.680 -31.766 120.883 1.00 60.62 493 THR A CA 1
ATOM 3893 C C . THR A 1 493 ? -2.884 -32.636 119.639 1.00 60.62 493 THR A C 1
ATOM 3895 O O . THR A 1 493 ? -2.292 -32.371 118.592 1.00 60.62 493 THR A O 1
ATOM 3898 N N . TYR A 1 494 ? -3.750 -33.650 119.718 1.00 54.62 494 TYR A N 1
ATOM 3899 C CA . TYR A 1 494 ? -4.083 -34.517 118.586 1.00 54.62 494 TYR A CA 1
ATOM 3900 C C . TYR A 1 494 ? -4.874 -33.767 117.502 1.00 54.62 494 TYR A C 1
ATOM 3902 O O . TYR A 1 494 ? -4.561 -33.897 116.321 1.00 54.62 494 TYR A O 1
ATOM 3910 N N . HIS A 1 495 ? -5.823 -32.909 117.891 1.00 49.41 495 HIS A N 1
ATOM 3911 C CA . HIS A 1 495 ? -6.568 -32.051 116.966 1.00 49.41 495 HIS A CA 1
ATOM 3912 C C . HIS A 1 495 ? -5.652 -31.042 116.255 1.00 49.41 495 HIS A C 1
ATOM 3914 O O . HIS A 1 495 ? -5.709 -30.924 115.035 1.00 49.41 495 HIS A O 1
ATOM 3920 N N . SER A 1 496 ? -4.746 -30.393 116.994 1.00 60.97 496 SER A N 1
ATOM 3921 C CA . SER A 1 496 ? -3.730 -29.482 116.443 1.00 60.97 496 SER A CA 1
ATOM 3922 C C . SER A 1 496 ? -2.782 -30.186 115.463 1.00 60.97 496 SER A C 1
ATOM 3924 O O . SER A 1 496 ? -2.490 -29.660 114.391 1.00 60.97 496 SER A O 1
ATOM 3926 N N . THR A 1 497 ? -2.361 -31.416 115.779 1.00 63.81 497 THR A N 1
ATOM 3927 C CA . THR A 1 497 ? -1.484 -32.210 114.901 1.00 63.81 497 THR A CA 1
ATOM 3928 C C . THR A 1 497 ? -2.199 -32.607 113.606 1.00 63.81 497 THR A C 1
ATOM 3930 O O . THR A 1 497 ? -1.640 -32.443 112.527 1.00 63.81 497 THR A O 1
ATOM 3933 N N . ILE A 1 498 ? -3.457 -33.057 113.689 1.00 55.59 498 ILE A N 1
ATOM 3934 C CA . ILE A 1 498 ? -4.266 -33.394 112.506 1.00 55.59 498 ILE A CA 1
ATOM 3935 C C . ILE A 1 498 ? -4.546 -32.153 111.653 1.00 55.59 498 ILE A C 1
ATOM 3937 O O . ILE A 1 498 ? -4.512 -32.231 110.427 1.00 55.59 498 ILE A O 1
ATOM 3941 N N . GLN A 1 499 ? -4.811 -31.005 112.279 1.00 55.72 499 GLN A N 1
ATOM 3942 C CA . GLN A 1 499 ? -5.047 -29.760 111.556 1.00 55.72 499 GLN A CA 1
ATOM 3943 C C . GLN A 1 499 ? -3.780 -29.288 110.820 1.00 55.72 499 GLN A C 1
ATOM 3945 O O . GLN A 1 499 ? -3.878 -28.900 109.658 1.00 55.72 499 GLN A O 1
ATOM 3950 N N . GLY A 1 500 ? -2.600 -29.419 111.441 1.00 68.19 500 GLY A N 1
ATOM 3951 C CA . GLY A 1 500 ? -1.312 -29.139 110.796 1.00 68.19 500 GLY A CA 1
ATOM 3952 C C . GLY A 1 500 ? -0.998 -30.084 109.631 1.00 68.19 500 GLY A C 1
ATOM 3953 O O . GLY A 1 500 ? -0.637 -29.628 108.552 1.00 68.19 500 GLY A O 1
ATOM 3954 N N . GLU A 1 501 ? -1.218 -31.394 109.791 1.00 63.84 501 GLU A N 1
ATOM 3955 C CA . GLU A 1 501 ? -1.019 -32.365 108.701 1.00 63.84 501 GLU A CA 1
ATOM 3956 C C . GLU A 1 501 ? -2.006 -32.162 107.535 1.00 63.84 501 GLU A C 1
ATOM 3958 O O . GLU A 1 501 ? -1.697 -32.487 106.386 1.00 63.84 501 GLU A O 1
ATOM 3963 N N . LEU A 1 502 ? -3.201 -31.626 107.798 1.00 53.31 502 LEU A N 1
ATOM 3964 C CA . LEU A 1 502 ? -4.175 -31.285 106.759 1.00 53.31 502 LEU A CA 1
ATOM 3965 C C . LEU A 1 502 ? -3.802 -30.010 105.996 1.00 53.31 502 LEU A C 1
ATOM 3967 O O . LEU A 1 502 ? -3.969 -29.988 104.776 1.00 53.31 502 LEU A O 1
ATOM 3971 N N . GLU A 1 503 ? -3.286 -28.986 106.679 1.00 64.06 503 GLU A N 1
ATOM 3972 C CA . GLU A 1 503 ? -2.762 -27.775 106.032 1.00 64.06 503 GLU A CA 1
ATOM 3973 C C . GLU A 1 503 ? -1.538 -28.102 105.163 1.00 64.06 503 GLU A C 1
ATOM 3975 O O . GLU A 1 503 ? -1.528 -27.750 103.984 1.00 64.06 503 GLU A O 1
ATOM 3980 N N . ASP A 1 504 ? -0.591 -28.900 105.667 1.00 66.31 504 ASP A N 1
ATOM 3981 C CA . ASP A 1 504 ? 0.593 -29.323 104.903 1.00 66.31 504 ASP A CA 1
ATOM 3982 C C . ASP A 1 504 ? 0.222 -30.148 103.653 1.00 66.31 504 ASP A C 1
ATOM 3984 O O . ASP A 1 504 ? 0.798 -29.975 102.571 1.00 66.31 504 ASP A O 1
ATOM 3988 N N . ASN A 1 505 ? -0.775 -31.036 103.757 1.00 59.50 505 ASN A N 1
ATOM 3989 C CA . ASN A 1 505 ? -1.262 -31.815 102.614 1.00 59.50 505 ASN A CA 1
ATOM 3990 C C . ASN A 1 505 ? -2.025 -30.956 101.592 1.00 59.50 505 ASN A C 1
ATOM 3992 O O . ASN A 1 505 ? -1.937 -31.213 100.387 1.00 59.50 505 ASN A O 1
ATOM 3996 N N . TYR A 1 506 ? -2.768 -29.944 102.047 1.00 57.28 506 TYR A N 1
ATOM 3997 C CA . TYR A 1 506 ? -3.455 -28.999 101.169 1.00 57.28 506 TYR A CA 1
ATOM 3998 C C . TYR A 1 506 ? -2.459 -28.120 100.404 1.00 57.28 506 TYR A C 1
ATOM 4000 O O . TYR A 1 506 ? -2.570 -27.992 99.182 1.00 57.28 506 TYR A O 1
ATOM 4008 N N . ASP A 1 507 ? -1.445 -27.596 101.091 1.00 64.81 507 ASP A N 1
ATOM 4009 C CA . ASP A 1 507 ? -0.394 -26.782 100.482 1.00 64.81 507 ASP A CA 1
ATOM 4010 C C . ASP A 1 507 ? 0.421 -27.594 99.471 1.00 64.81 507 ASP A C 1
ATOM 4012 O O . ASP A 1 507 ? 0.633 -27.138 98.345 1.00 64.81 507 ASP A O 1
ATOM 4016 N N . THR A 1 508 ? 0.757 -28.848 99.795 1.00 62.97 508 THR A N 1
ATOM 4017 C CA . THR A 1 508 ? 1.425 -29.767 98.858 1.00 62.97 508 THR A CA 1
ATOM 4018 C C . THR A 1 508 ? 0.566 -30.033 97.611 1.00 62.97 508 THR A C 1
ATOM 4020 O O . THR A 1 508 ? 1.075 -30.022 96.487 1.00 62.97 508 THR A O 1
ATOM 4023 N N . MET A 1 509 ? -0.752 -30.222 97.766 1.00 54.06 509 MET A N 1
ATOM 4024 C CA . MET A 1 509 ? -1.673 -30.365 96.627 1.00 54.06 509 MET A CA 1
ATOM 4025 C C . MET A 1 509 ? -1.717 -29.103 95.757 1.00 54.06 509 MET A C 1
ATOM 4027 O O . MET A 1 509 ? -1.686 -29.202 94.529 1.00 54.06 509 MET A O 1
ATOM 4031 N N . MET A 1 510 ? -1.765 -27.919 96.368 1.00 58.78 510 MET A N 1
ATOM 4032 C CA . MET A 1 510 ? -1.788 -26.647 95.641 1.00 58.78 510 MET A CA 1
ATOM 4033 C C . MET A 1 510 ? -0.463 -26.369 94.922 1.00 58.78 510 MET A C 1
ATOM 4035 O O . MET A 1 510 ? -0.465 -25.830 93.813 1.00 58.78 510 MET A O 1
ATOM 4039 N N . GLU A 1 511 ? 0.666 -26.791 95.490 1.00 63.50 511 GLU A N 1
ATOM 4040 C CA . GLU A 1 511 ? 1.980 -26.713 94.848 1.00 63.50 511 GLU A CA 1
ATOM 4041 C C . GLU A 1 511 ? 2.082 -27.663 93.637 1.00 63.50 511 GLU A C 1
ATOM 4043 O O . GLU A 1 511 ? 2.603 -27.285 92.581 1.00 63.50 511 GLU A O 1
ATOM 4048 N N . MET A 1 512 ? 1.497 -28.865 93.720 1.00 56.66 512 MET A N 1
ATOM 4049 C CA . MET A 1 512 ? 1.389 -29.796 92.586 1.00 56.66 512 MET A CA 1
ATOM 4050 C C . MET A 1 512 ? 0.474 -29.267 91.469 1.00 56.66 512 MET A C 1
ATOM 4052 O O . MET A 1 512 ? 0.811 -29.385 90.291 1.00 56.66 512 MET A O 1
ATOM 4056 N N . VAL A 1 513 ? -0.651 -28.633 91.812 1.00 53.94 513 VAL A N 1
ATOM 4057 C CA . VAL A 1 513 ? -1.559 -28.012 90.830 1.00 53.94 513 VAL A CA 1
ATOM 4058 C C . VAL A 1 513 ? -0.894 -26.821 90.132 1.00 53.94 513 VAL A C 1
ATOM 4060 O O . VAL A 1 513 ? -0.993 -26.689 88.912 1.00 53.94 513 VAL A O 1
ATOM 4063 N N . ASN A 1 514 ? -0.164 -25.985 90.873 1.00 52.78 514 ASN A N 1
ATOM 4064 C CA . ASN A 1 514 ? 0.522 -24.821 90.308 1.00 52.78 514 ASN A CA 1
ATOM 4065 C C . ASN A 1 514 ? 1.766 -25.196 89.485 1.00 52.78 514 ASN A C 1
ATOM 4067 O O . ASN A 1 514 ? 2.066 -24.532 88.495 1.00 52.78 514 ASN A O 1
ATOM 4071 N N . SER A 1 515 ? 2.476 -26.270 89.841 1.00 54.06 515 SER A N 1
ATOM 4072 C CA . SER A 1 515 ? 3.632 -26.764 89.072 1.00 54.06 515 SER A CA 1
ATOM 4073 C C . SER A 1 515 ? 3.248 -27.541 87.805 1.00 54.06 515 SER A C 1
ATOM 4075 O O . SER A 1 515 ? 4.048 -27.612 86.872 1.00 54.06 515 SER A O 1
ATOM 4077 N N . ALA A 1 516 ? 2.017 -28.058 87.718 1.00 49.94 516 ALA A N 1
ATOM 4078 C CA . ALA A 1 516 ? 1.454 -28.656 86.504 1.00 49.94 516 ALA A CA 1
ATOM 4079 C C . ALA A 1 516 ? 0.990 -27.620 85.457 1.00 49.94 516 ALA A C 1
ATOM 4081 O O . ALA A 1 516 ? 0.615 -27.998 84.346 1.00 49.94 516 ALA A O 1
ATOM 4082 N N . ALA A 1 517 ? 1.041 -26.321 85.777 1.00 43.44 517 ALA A N 1
ATOM 4083 C CA . ALA A 1 517 ? 0.731 -25.231 84.859 1.00 43.44 517 ALA A CA 1
ATOM 4084 C C . ALA A 1 517 ? 1.993 -24.670 84.167 1.00 43.44 517 ALA A C 1
ATOM 4086 O O . ALA A 1 517 ? 2.416 -23.544 84.434 1.00 43.44 517 ALA A O 1
ATOM 4087 N N . PRO A 1 518 ? 2.581 -25.411 83.214 1.00 45.34 518 PRO A N 1
ATOM 4088 C CA . PRO A 1 518 ? 3.083 -24.739 82.028 1.00 45.34 518 PRO A CA 1
ATOM 4089 C C . PRO A 1 518 ? 2.571 -25.440 80.769 1.00 45.34 518 PRO A C 1
ATOM 4091 O O . PRO A 1 518 ? 2.868 -26.612 80.553 1.00 45.34 518 PRO A O 1
ATOM 4094 N N . LEU A 1 519 ? 1.813 -24.692 79.957 1.00 39.16 519 LEU A N 1
ATOM 4095 C CA . LEU A 1 519 ? 1.698 -24.726 78.485 1.00 39.16 519 LEU A CA 1
ATOM 4096 C C . LEU A 1 519 ? 0.334 -24.140 78.062 1.00 39.16 519 LEU A C 1
ATOM 4098 O O . LEU A 1 519 ? -0.571 -24.852 77.630 1.00 39.16 519 LEU A O 1
ATOM 4102 N N . THR A 1 520 ? 0.215 -22.818 78.186 1.00 39.66 520 THR A N 1
ATOM 4103 C CA . THR A 1 520 ? -0.500 -21.991 77.198 1.00 39.66 520 THR A CA 1
ATOM 4104 C C . THR A 1 520 ? 0.529 -21.276 76.356 1.00 39.66 520 THR A C 1
ATOM 4106 O O . THR A 1 520 ? 1.458 -20.713 76.985 1.00 39.66 520 THR A O 1
#

Sequence (520 aa):
MKNRLVINSIIIMVLCLVVTSNFAQDSMPGTDLGADRNLLEVYYERAERAATEDQWRRIVDEGIAVVCAQWESAVGFALDETEADETLALLQNELEAEESDRITEWLLKRFFESVDTGAVEQLYAAIGAANLDWLYEKDENGEIKFDSAGDPVLKTESGLYTDSDTAEGDSVKWRTFVEDNLEEILDAWESSAGIASPELLAAGIDMGDAGSISLATYKEGLGRELRRIFYQEEANFLNRRLYDQYSLRNKSDAQAAREMTSQLISEAEEETEAGIKRVRDGLESMEMNISVKGLEATSEEWLETFTEAFETGLDKWETAQEAFLRQRGEWEEDASEQFELGQEEWAKAFTTLRQARQKWESQIVRVRDEGLLLWDEKSETLRQSLAEAMAKLEAGVKDRVGGVSAQINALMDMYLQAHGVYATAANSIEFWETELKGIFELANSQLEMLDSELISDETFNHAITSGDDNVNWKEDLTALANRISAAIEAGETYHSTIQGELEDNYDTMMEMVNSAAPLT

Radius of gyration: 70.56 Å; chains: 1; bounding box: 82×89×220 Å

pLDDT: mean 70.39, std 14.57, range [30.19, 92.0]